Protein AF-A0A4S5APH2-F1 (afdb_monomer_lite)

pLDDT: mean 77.54, std 19.99, range [23.55, 98.12]

Radius of gyration: 30.94 Å; chains: 1; bounding box: 83×74×81 Å

Structure (mmCIF, N/CA/C/O backbone):
data_AF-A0A4S5APH2-F1
#
_entry.id   AF-A0A4S5APH2-F1
#
loop_
_atom_site.group_PDB
_atom_site.id
_atom_site.type_symbol
_atom_site.label_atom_id
_atom_site.label_alt_id
_atom_site.label_comp_id
_atom_site.label_asym_id
_atom_site.label_entity_id
_atom_site.label_seq_id
_atom_site.pdbx_PDB_ins_code
_atom_site.Cartn_x
_atom_site.Cartn_y
_atom_site.Cartn_z
_atom_site.occupancy
_atom_site.B_iso_or_equiv
_atom_site.auth_seq_id
_atom_site.auth_comp_id
_atom_site.auth_asym_id
_atom_site.auth_atom_id
_atom_site.pdbx_PDB_model_num
ATOM 1 N N . MET A 1 1 ? -46.787 -12.809 28.714 1.00 37.28 1 MET A N 1
ATOM 2 C CA . MET A 1 1 ? -45.449 -12.219 28.972 1.00 37.28 1 MET A CA 1
ATOM 3 C C . MET A 1 1 ? -44.832 -11.566 27.713 1.00 37.28 1 MET A C 1
ATOM 5 O O . MET A 1 1 ? -43.632 -11.650 27.520 1.00 37.28 1 MET A O 1
ATOM 9 N N . ASN A 1 2 ? -45.615 -10.854 26.879 1.00 30.86 2 ASN A N 1
ATOM 10 C CA . ASN A 1 2 ? -45.208 -10.442 25.515 1.00 30.86 2 ASN A CA 1
ATOM 11 C C . ASN A 1 2 ? -45.257 -8.919 25.226 1.00 30.86 2 ASN A C 1
ATOM 13 O O . ASN A 1 2 ? -45.444 -8.523 24.083 1.00 30.86 2 ASN A O 1
ATOM 17 N N . ARG A 1 3 ? -45.118 -8.028 26.223 1.00 23.55 3 ARG A N 1
ATOM 18 C CA . ARG A 1 3 ? -45.261 -6.567 25.982 1.00 23.55 3 ARG A CA 1
ATOM 19 C C . ARG A 1 3 ? -44.199 -5.632 26.576 1.00 23.55 3 ARG A C 1
ATOM 21 O O . ARG A 1 3 ? -44.284 -4.434 26.350 1.00 23.55 3 ARG A O 1
ATOM 28 N N . ALA A 1 4 ? -43.167 -6.127 27.261 1.00 25.19 4 ALA A N 1
ATOM 29 C CA . ALA A 1 4 ? -42.204 -5.252 27.952 1.00 25.19 4 ALA A CA 1
ATOM 30 C C . ALA A 1 4 ? -40.936 -4.874 27.147 1.00 25.19 4 ALA A C 1
ATOM 32 O O . ALA A 1 4 ? -40.056 -4.217 27.689 1.00 25.19 4 ALA A O 1
ATOM 33 N N . ALA A 1 5 ? -40.815 -5.260 25.871 1.00 31.47 5 ALA A N 1
ATOM 34 C CA . ALA A 1 5 ? -39.595 -5.043 25.075 1.00 31.47 5 ALA A CA 1
ATOM 35 C C . ALA A 1 5 ? -39.642 -3.823 24.128 1.00 31.47 5 ALA A C 1
ATOM 37 O O . ALA A 1 5 ? -38.733 -3.647 23.321 1.00 31.47 5 ALA A O 1
ATOM 38 N N . TYR A 1 6 ? -40.687 -2.990 24.194 1.00 26.84 6 TYR A N 1
ATOM 39 C CA . TYR A 1 6 ? -40.976 -2.016 23.131 1.00 26.84 6 TYR A CA 1
ATOM 40 C C . TYR A 1 6 ? -40.426 -0.597 23.339 1.00 26.84 6 TYR A C 1
ATOM 42 O O . TYR A 1 6 ? -40.648 0.270 22.501 1.00 26.84 6 TYR A O 1
ATOM 50 N N . VAL A 1 7 ? -39.693 -0.320 24.416 1.00 29.62 7 VAL A N 1
ATOM 51 C CA . VAL A 1 7 ? -39.154 1.026 24.656 1.00 29.62 7 VAL A CA 1
ATOM 52 C C . VAL A 1 7 ? -37.739 0.894 25.182 1.00 29.62 7 VAL A C 1
ATOM 54 O O . VAL A 1 7 ? -37.567 0.443 26.305 1.00 29.62 7 VAL A O 1
ATOM 57 N N . LEU A 1 8 ? -36.751 1.231 24.347 1.00 32.56 8 LEU A N 1
ATOM 58 C CA . LEU A 1 8 ? -35.456 1.832 24.705 1.00 32.56 8 LEU A CA 1
ATOM 59 C C . LEU A 1 8 ? -34.622 1.983 23.421 1.00 32.56 8 LEU A C 1
ATOM 61 O O . LEU A 1 8 ? -33.827 1.119 23.054 1.00 32.56 8 LEU A O 1
ATOM 65 N N . GLY A 1 9 ? -34.837 3.097 22.722 1.00 34.59 9 GLY A N 1
ATOM 66 C CA . GLY A 1 9 ? -33.889 3.608 21.740 1.00 34.59 9 GLY A CA 1
ATOM 67 C C . GLY A 1 9 ? -32.788 4.370 22.470 1.00 34.59 9 GLY A C 1
ATOM 68 O O . GLY A 1 9 ? -33.040 5.462 22.965 1.00 34.59 9 GLY A O 1
ATOM 69 N N . LEU A 1 10 ? -31.590 3.790 22.557 1.00 31.53 10 LEU A N 1
ATOM 70 C CA . LEU A 1 10 ? -30.370 4.487 22.970 1.00 31.53 10 LEU A CA 1
ATOM 71 C C . LEU A 1 10 ? -29.181 3.927 22.177 1.00 31.53 10 LEU A C 1
ATOM 73 O O . LEU A 1 10 ? -28.824 2.757 22.314 1.00 31.53 10 LEU A O 1
ATOM 77 N N . GLN A 1 11 ? -28.587 4.779 21.341 1.00 37.44 11 GLN A N 1
ATOM 78 C CA . GLN A 1 11 ? -27.329 4.530 20.639 1.00 37.44 11 GLN A CA 1
ATOM 79 C C . GLN A 1 11 ? -26.140 4.724 21.598 1.00 37.44 11 GLN A C 1
ATOM 81 O O . GLN A 1 11 ? -26.094 5.700 22.341 1.00 37.44 11 GLN A O 1
ATOM 86 N N . GLY A 1 12 ? -25.160 3.813 21.539 1.00 43.47 12 GLY A N 1
ATOM 87 C CA . GLY A 1 12 ? -23.815 3.989 22.108 1.00 43.47 12 GLY A CA 1
ATOM 88 C C . GLY A 1 12 ? -23.633 3.621 23.591 1.00 43.47 12 GLY A C 1
ATOM 89 O O . GLY A 1 12 ? -24.305 4.133 24.480 1.00 43.47 12 GLY A O 1
ATOM 90 N N . SER A 1 13 ? -22.646 2.757 23.872 1.00 36.78 13 SER A N 1
ATOM 91 C CA . SER A 1 13 ? -22.136 2.297 25.191 1.00 36.78 13 SER A CA 1
ATOM 92 C C . SER A 1 13 ? -23.109 1.570 26.146 1.00 36.78 13 SER A C 1
ATOM 94 O O . SER A 1 13 ? -22.703 0.615 26.812 1.00 36.78 13 SER A O 1
ATOM 96 N N . ALA A 1 14 ? -24.395 1.932 26.178 1.00 41.34 14 ALA A N 1
ATOM 97 C CA . ALA A 1 14 ? -25.407 1.323 27.045 1.00 41.34 14 ALA A CA 1
ATOM 98 C C . ALA A 1 14 ? -25.792 -0.106 26.611 1.00 41.34 14 ALA A C 1
ATOM 100 O O . ALA A 1 14 ? -26.056 -0.958 27.462 1.00 41.34 14 ALA A O 1
ATOM 101 N N . GLY A 1 15 ? -25.740 -0.399 25.305 1.00 51.06 15 GLY A N 1
ATOM 102 C CA . GLY A 1 15 ? -26.009 -1.734 24.756 1.00 51.06 15 GLY A CA 1
ATOM 103 C C . GLY A 1 15 ? -25.067 -2.814 25.301 1.00 51.06 15 GLY A C 1
ATOM 104 O O . GLY A 1 15 ? -25.525 -3.884 25.683 1.00 51.06 15 GLY A O 1
ATOM 105 N N . ASN A 1 16 ? -23.775 -2.511 25.469 1.00 47.84 16 ASN A N 1
ATOM 106 C CA . ASN A 1 16 ? -22.798 -3.476 25.996 1.00 47.84 16 ASN A CA 1
ATOM 107 C C . ASN A 1 16 ? -23.015 -3.798 27.481 1.00 47.84 16 ASN A C 1
ATOM 109 O O . ASN A 1 16 ? -22.863 -4.951 27.889 1.00 47.84 16 ASN A O 1
ATOM 113 N N . ARG A 1 17 ? -23.436 -2.815 28.292 1.00 49.12 17 ARG A N 1
ATOM 114 C CA . ARG A 1 17 ? -23.863 -3.088 29.675 1.00 49.12 17 ARG A CA 1
ATOM 115 C C . ARG A 1 17 ? -25.127 -3.942 29.694 1.00 49.12 17 ARG A C 1
ATOM 117 O O . ARG A 1 17 ? -25.205 -4.854 30.511 1.00 49.12 17 ARG A O 1
ATOM 124 N N . ALA A 1 18 ? -26.069 -3.696 28.781 1.00 53.56 18 ALA A N 1
ATOM 125 C CA . ALA A 1 18 ? -27.295 -4.479 28.658 1.00 53.56 18 ALA A CA 1
ATOM 126 C C . ALA A 1 18 ? -27.028 -5.943 28.269 1.00 53.56 18 ALA A C 1
ATOM 128 O O . ALA A 1 18 ? -27.675 -6.816 28.834 1.00 53.56 18 ALA A O 1
ATOM 129 N N . THR A 1 19 ? -26.054 -6.241 27.400 1.00 51.91 19 THR A N 1
ATOM 130 C CA . THR A 1 19 ? -25.699 -7.624 27.020 1.00 51.91 19 THR A CA 1
ATOM 131 C C . THR A 1 19 ? -25.104 -8.406 28.195 1.00 51.91 19 THR A C 1
ATOM 133 O O . THR A 1 19 ? -25.538 -9.521 28.483 1.00 51.91 19 THR A O 1
ATOM 136 N N . THR A 1 20 ? -24.168 -7.808 28.942 1.00 49.34 20 THR A N 1
ATOM 137 C CA . THR A 1 20 ? -23.619 -8.414 30.171 1.00 49.34 20 THR A CA 1
ATOM 138 C C . THR A 1 20 ? -24.699 -8.578 31.246 1.00 49.34 20 THR A C 1
ATOM 140 O O . THR A 1 20 ? -24.764 -9.616 31.905 1.00 49.34 20 THR A O 1
ATOM 143 N N . LEU A 1 21 ? -25.603 -7.600 31.386 1.00 52.00 21 LEU A N 1
ATOM 144 C CA . LEU A 1 21 ? -26.784 -7.681 32.254 1.00 52.00 21 LEU A CA 1
ATOM 145 C C . LEU A 1 21 ? -27.805 -8.733 31.800 1.00 52.00 21 LEU A C 1
ATOM 147 O O . LEU A 1 21 ? -28.439 -9.337 32.658 1.00 52.00 21 LEU A O 1
ATOM 151 N N . LEU A 1 22 ? -27.974 -8.975 30.498 1.00 54.66 22 LEU A N 1
ATOM 152 C CA . LEU A 1 22 ? -28.894 -9.971 29.938 1.00 54.66 22 LEU A CA 1
ATOM 153 C C . LEU A 1 22 ? -28.389 -11.391 30.176 1.00 54.66 22 LEU A C 1
ATOM 155 O O . LEU A 1 22 ? -29.156 -12.217 30.658 1.00 54.66 22 LEU A O 1
ATOM 159 N N . VAL A 1 23 ? -27.101 -11.655 29.939 1.00 52.22 23 VAL A N 1
ATOM 160 C CA . VAL A 1 23 ? -26.476 -12.949 30.273 1.00 52.22 23 VAL A CA 1
ATOM 161 C C . VAL A 1 23 ? -26.536 -13.191 31.783 1.00 52.22 23 VAL A C 1
ATOM 163 O O . VAL A 1 23 ? -26.902 -14.279 32.224 1.00 52.22 23 VAL A O 1
ATOM 166 N N . SER A 1 24 ? -26.279 -12.150 32.581 1.00 50.00 24 SER A N 1
ATOM 167 C CA . SER A 1 24 ? -26.377 -12.227 34.043 1.00 50.00 24 SER A CA 1
ATOM 168 C C . SER A 1 24 ? -27.823 -12.447 34.509 1.00 50.00 24 SER A C 1
ATOM 170 O O . SER A 1 24 ? -28.065 -13.263 35.391 1.00 50.00 24 SER A O 1
ATOM 172 N N . ARG A 1 25 ? -28.816 -11.786 33.897 1.00 54.91 25 ARG A N 1
ATOM 173 C CA . ARG A 1 25 ? -30.245 -11.998 34.192 1.00 54.91 25 ARG A CA 1
ATOM 174 C C . ARG A 1 25 ? -30.730 -13.373 33.768 1.00 54.91 25 ARG A C 1
ATOM 176 O O . ARG A 1 25 ? -31.539 -13.946 34.487 1.00 54.91 25 ARG A O 1
ATOM 183 N N . HIS A 1 26 ? -30.258 -13.897 32.640 1.00 51.66 26 HIS A N 1
ATOM 184 C CA . HIS A 1 26 ? -30.649 -15.221 32.174 1.00 51.66 26 HIS A CA 1
ATOM 185 C C . HIS A 1 26 ? -30.047 -16.318 33.063 1.00 51.66 26 HIS A C 1
ATOM 187 O O . HIS A 1 26 ? -30.763 -17.239 33.454 1.00 51.66 26 HIS A O 1
ATOM 193 N N . ALA A 1 27 ? -28.790 -16.152 33.496 1.00 49.88 27 ALA A N 1
ATOM 194 C CA . ALA A 1 27 ? -28.169 -16.998 34.513 1.00 49.88 27 ALA A CA 1
ATOM 195 C C . ALA A 1 27 ? -28.930 -16.937 35.853 1.00 49.88 27 ALA A C 1
ATOM 197 O O . ALA A 1 27 ? -29.253 -17.976 36.417 1.00 49.88 27 ALA A O 1
ATOM 198 N N . VAL A 1 28 ? -29.313 -15.740 36.315 1.00 52.34 28 VAL A N 1
ATOM 199 C CA . VAL A 1 28 ? -30.093 -15.550 37.556 1.00 52.34 28 VAL A CA 1
ATOM 200 C C . VAL A 1 28 ? -31.521 -16.106 37.448 1.00 52.34 28 VAL A C 1
ATOM 202 O O . VAL A 1 28 ? -32.042 -16.648 38.420 1.00 52.34 28 VAL A O 1
ATOM 205 N N . GLN A 1 29 ? -32.180 -15.995 36.291 1.00 55.53 29 GLN A N 1
ATOM 206 C CA . GLN A 1 29 ? -33.515 -16.568 36.072 1.00 55.53 29 GLN A CA 1
ATOM 207 C C . GLN A 1 29 ? -33.491 -18.100 36.028 1.00 55.53 29 GLN A C 1
ATOM 209 O O . GLN A 1 29 ? -34.429 -18.715 36.527 1.00 55.53 29 GLN A O 1
ATOM 214 N N . ARG A 1 30 ? -32.433 -18.715 35.483 1.00 50.34 30 ARG A N 1
ATOM 215 C CA . ARG A 1 30 ? -32.259 -20.177 35.490 1.00 50.34 30 ARG A CA 1
ATOM 216 C C . ARG A 1 30 ? -31.858 -20.725 36.860 1.00 50.34 30 ARG A C 1
ATOM 218 O O . ARG A 1 30 ? -32.416 -21.743 37.259 1.00 50.34 30 ARG A O 1
ATOM 225 N N . ASP A 1 31 ? -31.010 -20.019 37.612 1.00 44.22 31 ASP A N 1
ATOM 226 C CA . ASP A 1 31 ? -30.713 -20.359 39.016 1.00 44.22 31 ASP A CA 1
ATOM 227 C C . ASP A 1 31 ? -31.990 -20.321 39.871 1.00 44.22 31 ASP A C 1
ATOM 229 O O . ASP A 1 31 ? -32.261 -21.242 40.638 1.00 44.22 31 ASP A O 1
ATOM 233 N N . ARG A 1 32 ? -32.847 -19.307 39.675 1.00 53.12 32 ARG A N 1
ATOM 234 C CA . ARG A 1 32 ? -34.166 -19.231 40.334 1.00 53.12 32 ARG A CA 1
ATOM 235 C C . ARG A 1 32 ? -35.143 -20.325 39.898 1.00 53.12 32 ARG A C 1
ATOM 237 O O . ARG A 1 32 ? -36.081 -20.605 40.634 1.00 53.12 32 ARG A O 1
ATOM 244 N N . ALA A 1 33 ? -34.935 -20.925 38.728 1.00 65.25 33 ALA A N 1
ATOM 245 C CA . ALA A 1 33 ? -35.725 -22.046 38.224 1.00 65.25 33 ALA A CA 1
ATOM 246 C C . ALA A 1 33 ? -35.127 -23.421 38.588 1.00 65.25 33 ALA A C 1
ATOM 248 O O . ALA A 1 33 ? -35.647 -24.437 38.136 1.00 65.25 33 ALA A O 1
ATOM 249 N N . GLY A 1 34 ? -34.038 -23.474 39.369 1.00 45.56 34 GLY A N 1
ATOM 250 C CA . GLY A 1 34 ? -33.377 -24.724 39.759 1.00 45.56 34 GLY A CA 1
ATOM 251 C C . GLY A 1 34 ? -32.615 -25.425 38.626 1.00 45.56 34 GLY A C 1
ATOM 252 O O . GLY A 1 34 ? -32.238 -26.582 38.774 1.00 45.56 34 GLY A O 1
ATOM 253 N N . ALA A 1 35 ? -32.373 -24.747 37.499 1.00 54.38 35 ALA A N 1
ATOM 254 C CA . ALA A 1 35 ? -31.793 -25.354 36.296 1.00 54.38 35 ALA A CA 1
ATOM 255 C C . ALA A 1 35 ? -30.250 -25.441 36.301 1.00 54.38 35 ALA A C 1
ATOM 257 O O . ALA A 1 35 ? -29.662 -25.888 35.319 1.00 54.38 35 ALA A O 1
ATOM 258 N N . GLY A 1 36 ? -29.589 -25.023 37.387 1.00 47.06 36 GLY A N 1
ATOM 259 C CA . GLY A 1 36 ? -28.131 -24.915 37.468 1.00 47.06 36 GLY A CA 1
ATOM 260 C C . GLY A 1 36 ? -27.563 -23.790 36.593 1.00 47.06 36 GLY A C 1
ATOM 261 O O . GLY A 1 36 ? -28.208 -23.288 35.665 1.00 47.06 36 GLY A O 1
ATOM 262 N N . ARG A 1 37 ? -26.328 -23.362 36.885 1.00 46.66 37 ARG A N 1
ATOM 263 C CA . ARG A 1 37 ? -25.608 -22.434 36.003 1.00 46.66 37 ARG A CA 1
ATOM 264 C C . ARG A 1 37 ? -25.423 -23.103 34.638 1.00 46.66 37 ARG A C 1
ATOM 266 O O . ARG A 1 37 ? -24.953 -24.240 34.605 1.00 46.66 37 ARG A O 1
ATOM 273 N N . PRO A 1 38 ? -25.755 -22.428 33.524 1.00 54.00 38 PRO A N 1
ATOM 274 C CA . PRO A 1 38 ? -25.502 -22.991 32.208 1.00 54.00 38 PRO A CA 1
ATOM 275 C C . PRO A 1 38 ? -24.012 -23.308 32.073 1.00 54.00 38 PRO A C 1
ATOM 277 O O . PRO A 1 38 ? -23.163 -22.494 32.449 1.00 54.00 38 PRO A O 1
ATOM 280 N N . GLY A 1 39 ? -23.701 -24.486 31.528 1.00 63.78 39 GLY A N 1
ATOM 281 C CA . GLY A 1 39 ? -22.353 -24.777 31.053 1.00 63.78 39 GLY A CA 1
ATOM 282 C C . GLY A 1 39 ? -21.912 -23.716 30.038 1.00 63.78 39 GLY A C 1
ATOM 283 O O . GLY A 1 39 ? -22.746 -23.023 29.445 1.00 63.78 39 GLY A O 1
ATOM 284 N N . SER A 1 40 ? -20.603 -23.581 29.825 1.00 69.81 40 SER A N 1
ATOM 285 C CA . SER A 1 40 ? -20.030 -22.642 28.845 1.00 69.81 40 SER A CA 1
ATOM 286 C C . SER A 1 40 ? -20.702 -22.722 27.470 1.00 69.81 40 SER A C 1
ATOM 288 O O . SER A 1 40 ? -20.860 -21.705 26.797 1.00 69.81 40 SER A O 1
ATOM 290 N N . ASP A 1 41 ? -21.161 -23.911 27.089 1.00 73.69 41 ASP A N 1
ATOM 291 C CA . ASP A 1 41 ? -21.737 -24.198 25.777 1.00 73.69 41 ASP A CA 1
ATOM 292 C C . ASP A 1 41 ? -23.142 -23.606 25.607 1.00 73.69 41 ASP A C 1
ATOM 294 O O . ASP A 1 41 ? -23.446 -23.017 24.569 1.00 73.69 41 ASP A O 1
ATOM 298 N N . ASP A 1 42 ? -23.974 -23.662 26.649 1.00 75.44 42 ASP A N 1
ATOM 299 C CA . ASP A 1 42 ? -25.314 -23.064 26.650 1.00 75.44 42 ASP A CA 1
ATOM 300 C C . ASP A 1 42 ? -25.240 -21.532 26.588 1.00 75.44 42 ASP A C 1
ATOM 302 O O . ASP A 1 42 ? -26.011 -20.884 25.874 1.00 75.44 42 ASP A O 1
ATOM 306 N N . ALA A 1 43 ? -24.282 -20.941 27.311 1.00 73.31 43 ALA A N 1
ATOM 307 C CA . ALA A 1 43 ? -24.043 -19.501 27.284 1.00 73.31 43 ALA A CA 1
ATOM 308 C C . ALA A 1 43 ? -23.539 -19.035 25.908 1.00 73.31 43 ALA A C 1
ATOM 310 O O . ALA A 1 43 ? -23.996 -18.010 25.398 1.00 73.31 43 ALA A O 1
ATOM 311 N N . ASN A 1 44 ? -22.646 -19.807 25.282 1.00 77.12 44 ASN A N 1
ATOM 312 C CA . ASN A 1 44 ? -22.157 -19.525 23.935 1.00 77.12 44 ASN A CA 1
ATOM 313 C C . ASN A 1 44 ? -23.271 -19.652 22.893 1.00 77.12 44 ASN A C 1
ATOM 315 O O . ASN A 1 44 ? -23.429 -18.748 22.076 1.00 77.12 44 ASN A O 1
ATOM 319 N N . ARG A 1 45 ? -24.103 -20.700 22.960 1.00 82.81 45 ARG A N 1
ATOM 320 C CA . ARG A 1 45 ? -25.246 -20.875 22.050 1.00 82.81 45 ARG A CA 1
ATOM 321 C C . ARG A 1 45 ? -26.248 -19.724 22.173 1.00 82.81 45 ARG A C 1
ATOM 323 O O . ARG A 1 45 ? -26.706 -19.201 21.160 1.00 82.81 45 ARG A O 1
ATOM 330 N N . PHE A 1 46 ? -26.544 -19.274 23.395 1.00 82.88 46 PHE A N 1
ATOM 331 C CA . PHE A 1 46 ? -27.384 -18.092 23.609 1.00 82.88 46 PHE A CA 1
ATOM 332 C C . PHE A 1 46 ? -26.771 -16.828 22.993 1.00 82.88 46 PHE A C 1
ATOM 334 O O . PHE A 1 46 ? -27.479 -16.057 22.349 1.00 82.88 46 PHE A O 1
ATOM 341 N N . LEU A 1 47 ? -25.463 -16.609 23.165 1.00 79.75 47 LEU A N 1
ATOM 342 C CA . LEU A 1 47 ? -24.773 -15.448 22.599 1.00 79.75 47 LEU A CA 1
ATOM 343 C C . LEU A 1 47 ? -24.749 -15.475 21.068 1.00 79.75 47 LEU A C 1
ATOM 345 O O . LEU A 1 47 ? -24.997 -14.437 20.458 1.00 79.75 47 LEU A O 1
ATOM 349 N N . VAL A 1 48 ? -24.524 -16.638 20.451 1.00 84.69 48 VAL A N 1
ATOM 350 C CA . VAL A 1 48 ? -24.624 -16.808 18.994 1.00 84.69 48 VAL A CA 1
ATOM 351 C C . VAL A 1 48 ? -26.027 -16.437 18.517 1.00 84.69 48 VAL A C 1
ATOM 353 O O . VAL A 1 48 ? -26.168 -15.531 17.698 1.00 84.69 48 VAL A O 1
ATOM 356 N N . HIS A 1 49 ? -27.075 -17.022 19.106 1.00 85.25 49 HIS A N 1
ATOM 357 C CA . HIS A 1 49 ? -28.457 -16.676 18.758 1.00 85.25 49 HIS A CA 1
ATOM 358 C C . HIS A 1 49 ? -28.789 -15.204 18.996 1.00 85.25 49 HIS A C 1
ATOM 360 O O . HIS A 1 49 ? -29.551 -14.621 18.229 1.00 85.25 49 HIS A O 1
ATOM 366 N N . TYR A 1 50 ? -28.230 -14.588 20.038 1.00 83.88 50 TYR A N 1
ATOM 367 C CA . TYR A 1 50 ? -28.417 -13.167 20.296 1.00 83.88 50 TYR A CA 1
ATOM 368 C C . TYR A 1 50 ? -27.830 -12.321 19.162 1.00 83.88 50 TYR A C 1
ATOM 370 O O . TYR A 1 50 ? -28.550 -11.495 18.607 1.00 83.88 50 TYR A O 1
ATOM 378 N N . PHE A 1 51 ? -26.565 -12.536 18.786 1.00 82.00 51 PHE A N 1
ATOM 379 C CA . PHE A 1 51 ? -25.919 -11.762 17.720 1.00 82.00 51 PHE A CA 1
ATOM 380 C C . PHE A 1 51 ? -26.577 -11.992 16.355 1.00 82.00 51 PHE A C 1
ATOM 382 O O . PHE A 1 51 ? -26.904 -11.025 15.667 1.00 82.00 51 PHE A O 1
ATOM 389 N N . VAL A 1 52 ? -26.863 -13.247 16.008 1.00 81.12 52 VAL A N 1
ATOM 390 C CA . VAL A 1 52 ? -27.559 -13.608 14.761 1.00 81.12 52 VAL A CA 1
ATOM 391 C C . VAL A 1 52 ? -28.978 -13.021 14.743 1.00 81.12 52 VAL A C 1
ATOM 393 O O . VAL A 1 52 ? -29.414 -12.422 13.760 1.00 81.12 52 VAL A O 1
ATOM 396 N N . GLY A 1 53 ? -29.686 -13.088 15.874 1.00 77.56 53 GLY A N 1
ATOM 397 C CA . GLY A 1 53 ? -31.018 -12.509 16.040 1.00 77.56 53 GLY A CA 1
ATOM 398 C C . GLY A 1 53 ? -31.050 -10.984 15.897 1.00 77.56 53 GLY A C 1
ATOM 399 O O . GLY A 1 53 ? -31.989 -10.459 15.293 1.00 77.56 53 GLY A O 1
ATOM 400 N N . GLN A 1 54 ? -30.029 -10.264 16.389 1.00 73.50 54 GLN A N 1
ATOM 401 C CA . GLN A 1 54 ? -29.897 -8.816 16.152 1.00 73.50 54 GLN A CA 1
ATOM 402 C C . GLN A 1 54 ? -29.772 -8.509 14.653 1.00 73.50 54 GLN A C 1
ATOM 404 O O . GLN A 1 54 ? -30.435 -7.589 14.168 1.00 73.50 54 GLN A O 1
ATOM 409 N N . GLY A 1 55 ? -29.001 -9.318 13.915 1.00 67.38 55 GLY A N 1
ATOM 410 C CA . GLY A 1 55 ? -28.854 -9.194 12.462 1.00 67.38 55 GLY A CA 1
ATOM 411 C C . GLY A 1 55 ? -30.186 -9.310 11.715 1.00 67.38 55 GLY A C 1
ATOM 412 O O . GLY A 1 55 ? -30.462 -8.512 10.816 1.00 67.38 55 GLY A O 1
ATOM 413 N N . HIS A 1 56 ? -31.052 -10.240 12.135 1.00 72.75 56 HIS A N 1
ATOM 414 C CA . HIS A 1 56 ? -32.358 -10.464 11.507 1.00 72.75 56 HIS A CA 1
ATOM 415 C C . HIS A 1 56 ? -33.441 -9.449 11.907 1.00 72.75 56 HIS A C 1
ATOM 417 O O . HIS A 1 56 ? -34.215 -9.020 11.053 1.00 72.75 56 HIS A O 1
ATOM 423 N N . GLN A 1 57 ? -33.542 -9.074 13.188 1.00 64.56 57 GLN A N 1
ATOM 424 C CA . GLN A 1 57 ? -34.702 -8.322 13.698 1.00 64.56 57 GLN A CA 1
ATOM 425 C C . GLN A 1 57 ? -34.533 -6.798 13.678 1.00 64.56 57 GLN A C 1
ATOM 427 O O . GLN A 1 57 ? -35.529 -6.074 13.626 1.00 64.56 57 GLN A O 1
ATOM 432 N N . ARG A 1 58 ? -33.300 -6.282 13.720 1.00 54.94 58 ARG A N 1
ATOM 433 C CA . ARG A 1 58 ? -33.028 -4.840 13.808 1.00 54.94 58 ARG A CA 1
ATOM 434 C C . ARG A 1 58 ? -32.188 -4.374 12.630 1.00 54.94 58 ARG A C 1
ATOM 436 O O . ARG A 1 58 ? -30.995 -4.182 12.793 1.00 54.94 58 ARG A O 1
ATOM 443 N N . ARG A 1 59 ? -32.803 -4.204 11.450 1.00 57.59 59 ARG A N 1
ATOM 444 C CA . ARG A 1 59 ? -32.208 -3.536 10.265 1.00 57.59 59 ARG A CA 1
ATOM 445 C C . ARG A 1 59 ? -30.671 -3.689 10.159 1.00 57.59 59 ARG A C 1
ATOM 447 O O . ARG A 1 59 ? -29.983 -2.680 10.076 1.00 57.59 59 ARG A O 1
ATOM 454 N N . ARG A 1 60 ? -30.145 -4.924 10.176 1.00 70.19 60 ARG A N 1
ATOM 455 C CA . ARG A 1 60 ? -28.704 -5.204 10.029 1.00 70.19 60 ARG A CA 1
ATOM 456 C C . ARG A 1 60 ? -27.823 -4.324 10.940 1.00 70.19 60 ARG A C 1
ATOM 458 O O . ARG A 1 60 ? -27.041 -3.525 10.436 1.00 70.19 60 ARG A O 1
ATOM 465 N N . ASP A 1 61 ? -27.949 -4.452 12.264 1.00 85.94 61 ASP A N 1
ATOM 466 C CA . ASP A 1 61 ? -27.079 -3.767 13.245 1.00 85.94 61 ASP A CA 1
ATOM 467 C C . ASP A 1 61 ? -25.629 -4.303 13.209 1.00 85.94 61 ASP A C 1
ATOM 469 O O . ASP A 1 61 ? -25.142 -4.948 14.139 1.00 85.94 61 ASP A O 1
ATOM 473 N N . ILE A 1 62 ? -24.952 -4.074 12.083 1.00 90.25 62 ILE A N 1
ATOM 474 C CA . ILE A 1 62 ? -23.586 -4.512 11.783 1.00 90.25 62 ILE A CA 1
ATOM 475 C C . ILE A 1 62 ? -22.615 -3.922 12.810 1.00 90.25 62 ILE A C 1
ATOM 477 O O . ILE A 1 62 ? -21.789 -4.646 13.367 1.00 90.25 62 ILE A O 1
ATOM 481 N N . ASP A 1 63 ? -22.765 -2.632 13.121 1.00 88.00 63 ASP A N 1
ATOM 482 C CA . ASP A 1 63 ? -21.924 -1.924 14.087 1.00 88.00 63 ASP A CA 1
ATOM 483 C C . ASP A 1 63 ? -22.074 -2.492 15.502 1.00 88.00 63 ASP A C 1
ATOM 485 O O . ASP A 1 63 ? -21.076 -2.700 16.199 1.00 88.00 63 ASP A O 1
ATOM 489 N N . GLY A 1 64 ? -23.307 -2.784 15.932 1.00 88.25 64 GLY A N 1
ATOM 490 C CA . GLY A 1 64 ? -23.581 -3.392 17.231 1.00 88.25 64 GLY A CA 1
ATOM 491 C C . GLY A 1 64 ? -22.994 -4.797 17.359 1.00 88.25 64 GLY A C 1
ATOM 492 O O . GLY A 1 64 ? -22.381 -5.113 18.386 1.00 88.25 64 GLY A O 1
ATOM 493 N N . ILE A 1 65 ? -23.118 -5.625 16.314 1.00 90.75 65 ILE A N 1
ATOM 494 C CA . ILE A 1 65 ? -22.514 -6.966 16.275 1.00 90.75 65 ILE A CA 1
ATOM 495 C C . ILE A 1 65 ? -20.985 -6.851 16.334 1.00 90.75 65 ILE A C 1
ATOM 497 O O . ILE A 1 65 ? -20.364 -7.431 17.228 1.00 90.75 65 ILE A O 1
ATOM 501 N N . ALA A 1 66 ? -20.375 -6.052 15.457 1.00 93.94 66 ALA A N 1
ATOM 502 C CA . ALA A 1 66 ? -18.926 -5.869 15.396 1.00 93.94 66 ALA A CA 1
ATOM 503 C C . ALA A 1 66 ? -18.344 -5.323 16.713 1.00 93.94 66 ALA A C 1
ATOM 505 O O . ALA A 1 66 ? -17.337 -5.831 17.213 1.00 93.94 66 ALA A O 1
ATOM 506 N N . ALA A 1 67 ? -18.997 -4.336 17.335 1.00 92.06 67 ALA A N 1
ATOM 507 C CA . ALA A 1 67 ? -18.584 -3.805 18.633 1.00 92.06 67 ALA A CA 1
ATOM 508 C C . ALA A 1 67 ? -18.660 -4.861 19.747 1.00 92.06 67 ALA A C 1
ATOM 510 O O . ALA A 1 67 ? -17.779 -4.912 20.609 1.00 92.06 67 ALA A O 1
ATOM 511 N N . GLY A 1 68 ? -19.682 -5.722 19.723 1.00 90.75 68 GLY A N 1
ATOM 512 C CA . GLY A 1 68 ? -19.796 -6.850 20.643 1.00 90.75 68 GLY A CA 1
ATOM 513 C C . GLY A 1 68 ? -18.682 -7.881 20.447 1.00 90.75 68 GLY A C 1
ATOM 514 O O . GLY A 1 68 ? -18.072 -8.315 21.426 1.00 90.75 68 GLY A O 1
ATOM 515 N N . LEU A 1 69 ? -18.375 -8.233 19.195 1.00 95.56 69 LEU A N 1
ATOM 516 C CA . LEU A 1 69 ? -17.320 -9.191 18.849 1.00 95.56 69 LEU A CA 1
ATOM 517 C C . LEU A 1 69 ? -15.918 -8.678 19.195 1.00 95.56 69 LEU A C 1
ATOM 519 O O . LEU A 1 69 ? -15.096 -9.451 19.685 1.00 95.56 69 LEU A O 1
ATOM 523 N N . LYS A 1 70 ? -15.652 -7.377 19.042 1.00 96.94 70 LYS A N 1
ATOM 524 C CA . LYS A 1 70 ? -14.369 -6.750 19.402 1.00 96.94 70 LYS A CA 1
ATOM 525 C C . LYS A 1 70 ? -13.943 -7.064 20.838 1.00 96.94 70 LYS A C 1
ATOM 527 O O . LYS A 1 70 ? -12.806 -7.468 21.082 1.00 96.94 70 LYS A O 1
ATOM 532 N N . GLU A 1 71 ? -14.853 -6.895 21.794 1.00 93.69 71 GLU A N 1
ATOM 533 C CA . GLU A 1 71 ? -14.561 -7.166 23.206 1.00 93.69 71 GLU A CA 1
ATOM 534 C C . GLU A 1 71 ? -14.300 -8.661 23.451 1.00 93.69 71 GLU A C 1
ATOM 536 O O . GLU A 1 71 ? -13.496 -9.022 24.312 1.00 93.69 71 GLU A O 1
ATOM 541 N N . ARG A 1 72 ? -14.906 -9.548 22.650 1.00 96.38 72 ARG A N 1
ATOM 542 C CA . ARG A 1 72 ? -14.669 -10.998 22.712 1.00 96.38 72 ARG A CA 1
ATOM 543 C C . ARG A 1 72 ? -13.318 -11.393 22.134 1.00 96.38 72 ARG A C 1
ATOM 545 O O . ARG A 1 72 ? -12.638 -12.205 22.753 1.00 96.38 72 ARG A O 1
ATOM 552 N N . VAL A 1 73 ? -12.883 -10.768 21.039 1.00 96.88 73 VAL A N 1
ATOM 553 C CA . VAL A 1 73 ? -11.512 -10.927 20.520 1.00 96.88 73 VAL A CA 1
ATOM 554 C C . VAL A 1 73 ? -10.497 -10.514 21.589 1.00 96.88 73 VAL A C 1
ATOM 556 O O . VAL A 1 73 ? -9.580 -11.268 21.901 1.00 96.88 73 VAL A O 1
ATOM 559 N N . ARG A 1 74 ? -10.694 -9.359 22.237 1.00 95.12 74 ARG A N 1
ATOM 560 C CA . ARG A 1 74 ? -9.797 -8.876 23.304 1.00 95.12 74 ARG A CA 1
ATOM 561 C C . ARG A 1 74 ? -9.797 -9.762 24.546 1.00 95.12 74 ARG A C 1
ATOM 563 O O . ARG A 1 74 ? -8.746 -9.949 25.159 1.00 95.12 74 ARG A O 1
ATOM 570 N N . GLY A 1 75 ? -10.955 -10.324 24.882 1.00 95.38 75 GLY A N 1
ATOM 571 C CA . GLY A 1 75 ? -11.125 -11.333 25.925 1.00 95.38 75 GLY A CA 1
ATOM 572 C C . GLY A 1 75 ? -10.680 -12.745 25.526 1.00 95.38 75 GLY A C 1
ATOM 573 O O . GLY A 1 75 ? -10.917 -13.667 26.298 1.00 95.38 75 GLY A O 1
ATOM 574 N N . GLN A 1 76 ? -10.069 -12.923 24.347 1.00 97.06 76 GLN A N 1
ATOM 575 C CA . GLN A 1 76 ? -9.596 -14.203 23.801 1.00 97.06 76 GLN A CA 1
ATOM 576 C C . GLN A 1 76 ? -10.688 -15.274 23.645 1.00 97.06 76 GLN A C 1
ATOM 578 O O . GLN A 1 76 ? -10.423 -16.472 23.664 1.00 97.06 76 GLN A O 1
ATOM 583 N N . GLN A 1 77 ? -11.938 -14.855 23.458 1.00 96.12 77 GLN A N 1
ATOM 584 C CA . GLN A 1 77 ? -13.087 -15.737 23.241 1.00 96.12 77 GLN A CA 1
ATOM 585 C C . GLN A 1 77 ? -13.259 -16.041 21.747 1.00 96.12 77 GLN A C 1
ATOM 587 O O . GLN A 1 77 ? -14.333 -15.856 21.173 1.00 96.12 77 GLN A O 1
ATOM 592 N N . TYR A 1 78 ? -12.177 -16.479 21.103 1.00 97.38 78 TYR A N 1
ATOM 593 C CA . TYR A 1 78 ? -12.089 -16.617 19.647 1.00 97.38 78 TYR A CA 1
ATOM 594 C C . TYR A 1 78 ? -13.081 -17.638 19.077 1.00 97.38 78 TYR A C 1
ATOM 596 O O . TYR A 1 78 ? -13.670 -17.394 18.027 1.00 97.38 78 TYR A O 1
ATOM 604 N N . GLY A 1 79 ? -13.341 -18.736 19.796 1.00 95.44 79 GLY A N 1
ATOM 605 C CA . GLY A 1 79 ? -14.326 -19.742 19.385 1.00 95.44 79 GLY A CA 1
ATOM 606 C C . GLY A 1 79 ? -15.750 -19.187 19.266 1.00 95.44 79 GLY A C 1
ATOM 607 O O . GLY A 1 79 ? -16.459 -19.532 18.325 1.00 95.44 79 GLY A O 1
ATOM 608 N N . LEU A 1 80 ? -16.145 -18.274 20.165 1.00 94.12 80 LEU A N 1
ATOM 609 C CA . LEU A 1 80 ? -17.442 -17.596 20.092 1.00 94.12 80 LEU A CA 1
ATOM 610 C C . LEU A 1 80 ? -17.499 -16.645 18.893 1.00 94.12 80 LEU A C 1
ATOM 612 O O . LEU A 1 80 ? -18.494 -16.633 18.179 1.00 94.12 80 LEU A O 1
ATOM 616 N N . VAL A 1 81 ? -16.437 -15.865 18.661 1.00 96.56 81 VAL A N 1
ATOM 617 C CA . VAL A 1 81 ? -16.370 -14.948 17.511 1.00 96.56 81 VAL A CA 1
ATOM 618 C C . VAL A 1 81 ? -16.484 -15.727 16.204 1.00 96.56 81 VAL A C 1
ATOM 620 O O . VAL A 1 81 ? -17.305 -15.375 15.365 1.00 96.56 81 VAL A O 1
ATOM 623 N N . ARG A 1 82 ? -15.730 -16.826 16.073 1.00 96.19 82 ARG A N 1
ATOM 624 C CA . ARG A 1 82 ? -15.793 -17.725 14.918 1.00 96.19 82 ARG A CA 1
ATOM 625 C C . ARG A 1 82 ? -17.212 -18.250 14.685 1.00 96.19 82 ARG A C 1
ATOM 627 O O . ARG A 1 82 ? -17.713 -18.136 13.576 1.00 96.19 82 ARG A O 1
ATOM 634 N N . ALA A 1 83 ? -17.860 -18.768 15.730 1.00 94.12 83 ALA A N 1
ATOM 635 C CA . ALA A 1 83 ? -19.220 -19.296 15.631 1.00 94.12 83 ALA A CA 1
ATOM 636 C C . ALA A 1 83 ? -20.240 -18.220 15.229 1.00 94.12 83 ALA A C 1
ATOM 638 O O . ALA A 1 83 ? -21.131 -18.497 14.441 1.00 94.12 83 ALA A O 1
ATOM 639 N N . VAL A 1 84 ? -20.110 -16.988 15.737 1.00 94.31 84 VAL A N 1
ATOM 640 C CA . VAL A 1 84 ? -20.995 -15.890 15.322 1.00 94.31 84 VAL A CA 1
ATOM 641 C C . VAL A 1 84 ? -20.800 -15.564 13.846 1.00 94.31 84 VAL A C 1
ATOM 643 O O . VAL A 1 84 ? -21.794 -15.447 13.146 1.00 94.31 84 VAL A O 1
ATOM 646 N N . VAL A 1 85 ? -19.558 -15.434 13.369 1.00 94.62 85 VAL A N 1
ATOM 647 C CA . VAL A 1 85 ? -19.285 -15.105 11.958 1.00 94.62 85 VAL A CA 1
ATOM 648 C C . VAL A 1 85 ? -19.876 -16.169 11.025 1.00 94.62 85 VAL A C 1
ATOM 650 O O . VAL A 1 85 ? -20.617 -15.813 10.122 1.00 94.62 85 VAL A O 1
ATOM 653 N N . GLN A 1 86 ? -19.687 -17.457 11.333 1.00 93.38 86 GLN A N 1
ATOM 654 C CA . GLN A 1 86 ? -20.210 -18.572 10.524 1.00 93.38 86 GLN A CA 1
ATOM 655 C C . GLN A 1 86 ? -21.745 -18.676 10.487 1.00 93.38 86 GLN A C 1
ATOM 657 O O . GLN A 1 86 ? -22.294 -19.296 9.581 1.00 93.38 86 GLN A O 1
ATOM 662 N N . GLU A 1 87 ? -22.437 -18.128 11.487 1.00 92.88 87 GLU A N 1
ATOM 663 C CA . GLU A 1 87 ? -23.902 -18.192 11.605 1.00 92.88 87 GLU A CA 1
ATOM 664 C C . GLU A 1 87 ? -24.589 -16.900 11.135 1.00 92.88 87 GLU A C 1
ATOM 666 O O . GLU A 1 87 ? -25.812 -16.854 10.980 1.00 92.88 87 GLU A O 1
ATOM 671 N N . VAL A 1 88 ? -23.826 -15.822 10.933 1.00 89.94 88 VAL A N 1
ATOM 672 C CA . VAL A 1 88 ? -24.343 -14.591 10.336 1.00 89.94 88 VAL A CA 1
ATOM 673 C C . VAL A 1 88 ? -24.691 -14.863 8.870 1.00 89.94 88 VAL A C 1
ATOM 675 O O . VAL A 1 88 ? -24.018 -15.604 8.164 1.00 89.94 88 VAL A O 1
ATOM 678 N N . GLU A 1 89 ? -25.787 -14.269 8.401 1.00 87.56 89 GLU A N 1
ATOM 679 C CA . GLU A 1 89 ? -26.242 -14.444 7.023 1.00 87.56 89 GLU A CA 1
ATOM 680 C C . GLU A 1 89 ? -25.162 -13.983 6.027 1.00 87.56 89 GLU A C 1
ATOM 682 O O . GLU A 1 89 ? -24.709 -12.840 6.105 1.00 87.56 89 GLU A O 1
ATOM 687 N N . ALA A 1 90 ? -24.821 -14.830 5.049 1.00 86.19 90 ALA A N 1
ATOM 688 C CA . ALA A 1 90 ? -23.721 -14.606 4.100 1.00 86.19 90 ALA A CA 1
ATOM 689 C C . ALA A 1 90 ? -23.721 -13.214 3.430 1.00 86.19 90 ALA A C 1
ATOM 691 O O . ALA A 1 90 ? -22.671 -12.660 3.143 1.00 86.19 90 ALA A O 1
ATOM 692 N N . ARG A 1 91 ? -24.897 -12.600 3.223 1.00 85.69 91 ARG A N 1
ATOM 693 C CA . ARG A 1 91 ? -25.038 -11.255 2.622 1.00 85.69 91 ARG A CA 1
ATOM 694 C C . ARG A 1 91 ? -24.556 -10.078 3.489 1.00 85.69 91 ARG A C 1
ATOM 696 O O . ARG A 1 91 ? -24.643 -8.940 3.036 1.00 85.69 91 ARG A O 1
ATOM 703 N N . ILE A 1 92 ? -24.258 -10.305 4.768 1.00 88.31 92 ILE A N 1
ATOM 704 C CA . ILE A 1 92 ? -23.775 -9.276 5.707 1.00 88.31 92 ILE A CA 1
ATOM 705 C C . ILE A 1 92 ? -22.539 -9.733 6.492 1.00 88.31 92 ILE A C 1
ATOM 707 O O . ILE A 1 92 ? -22.048 -8.976 7.330 1.00 88.31 92 ILE A O 1
ATOM 711 N N . GLU A 1 93 ? -22.078 -10.965 6.283 1.00 93.31 93 GLU A N 1
ATOM 712 C CA . GLU A 1 93 ? -20.941 -11.548 6.996 1.00 93.31 93 GLU A CA 1
ATOM 713 C C . GLU A 1 93 ? -19.663 -10.734 6.744 1.00 93.31 93 GLU A C 1
ATOM 715 O O . GLU A 1 93 ? -19.017 -10.280 7.693 1.00 93.31 93 GLU A O 1
ATOM 720 N N . ASP A 1 94 ? -19.378 -10.454 5.473 1.00 92.81 94 ASP A N 1
ATOM 721 C CA . ASP A 1 94 ? -18.319 -9.569 4.982 1.00 92.81 94 ASP A CA 1
ATOM 722 C C . ASP A 1 94 ? -18.323 -8.197 5.679 1.00 92.81 94 ASP A C 1
ATOM 724 O O . ASP A 1 94 ? -17.311 -7.755 6.226 1.00 92.81 94 ASP A O 1
ATOM 728 N N . ASN A 1 95 ? -19.492 -7.564 5.773 1.00 91.75 95 ASN A N 1
ATOM 729 C CA . ASN A 1 95 ? -19.691 -6.254 6.374 1.00 91.75 95 ASN A CA 1
ATOM 730 C C . ASN A 1 95 ? -19.454 -6.288 7.890 1.00 91.75 95 ASN A C 1
ATOM 732 O O . ASN A 1 95 ? -18.811 -5.392 8.440 1.00 91.75 95 ASN A O 1
ATOM 736 N N . VAL A 1 96 ? -19.933 -7.330 8.582 1.00 94.12 96 VAL A N 1
ATOM 737 C CA . VAL A 1 96 ? -19.676 -7.529 10.020 1.00 94.12 96 VAL A CA 1
ATOM 738 C C . VAL A 1 96 ? -18.185 -7.699 10.280 1.00 94.12 96 VAL A C 1
ATOM 740 O O . VAL A 1 96 ? -17.641 -7.047 11.179 1.00 94.12 96 VAL A O 1
ATOM 743 N N . VAL A 1 97 ? -17.508 -8.534 9.492 1.00 96.56 97 VAL A N 1
ATOM 744 C CA . VAL A 1 97 ? -16.072 -8.774 9.646 1.00 96.56 97 VAL A CA 1
ATOM 745 C C . VAL A 1 97 ? -15.265 -7.527 9.280 1.00 96.56 97 VAL A C 1
ATOM 747 O O . VAL A 1 97 ? -14.343 -7.169 10.013 1.00 96.56 97 VAL A O 1
ATOM 750 N N . SER A 1 98 ? -15.631 -6.810 8.218 1.00 93.50 98 SER A N 1
ATOM 751 C CA . SER A 1 98 ? -14.986 -5.562 7.796 1.00 93.50 98 SER A CA 1
ATOM 752 C C . SER A 1 98 ? -15.088 -4.477 8.875 1.00 93.50 98 SER A C 1
ATOM 754 O O . SER A 1 98 ? -14.072 -3.909 9.297 1.00 93.50 98 SER A O 1
ATOM 756 N N . THR A 1 99 ? -16.281 -4.259 9.438 1.00 93.31 99 THR A N 1
ATOM 757 C CA . THR A 1 99 ? -16.478 -3.331 10.563 1.00 93.31 99 THR A CA 1
ATOM 758 C C . THR A 1 99 ? -15.712 -3.776 11.809 1.00 93.31 99 THR A C 1
ATOM 760 O O . THR A 1 99 ? -15.067 -2.951 12.462 1.00 93.31 99 THR A O 1
ATOM 763 N N . LEU A 1 100 ? -15.697 -5.074 12.132 1.00 97.00 100 LEU A N 1
ATOM 764 C CA . LEU A 1 100 ? -14.894 -5.607 13.236 1.00 97.00 100 LEU A CA 1
ATOM 765 C C . LEU A 1 100 ? -13.398 -5.335 13.022 1.00 97.00 100 LEU A C 1
ATOM 767 O O . LEU A 1 100 ? -12.716 -4.883 13.944 1.00 97.00 100 LEU A O 1
ATOM 771 N N . MET A 1 101 ? -12.887 -5.535 11.809 1.00 97.19 101 MET A N 1
ATOM 772 C CA . MET A 1 101 ? -11.488 -5.279 11.465 1.00 97.19 101 MET A CA 1
ATOM 773 C C . MET A 1 101 ? -11.109 -3.802 11.599 1.00 97.19 101 MET A C 1
ATOM 775 O O . MET A 1 101 ? -10.003 -3.506 12.057 1.00 97.19 101 MET A O 1
ATOM 779 N N . ASN A 1 102 ? -12.018 -2.874 11.296 1.00 92.38 102 ASN A N 1
ATOM 780 C CA . ASN A 1 102 ? -11.812 -1.440 11.537 1.00 92.38 102 ASN A CA 1
ATOM 781 C C . ASN A 1 102 ? -11.735 -1.089 13.033 1.00 92.38 102 ASN A C 1
ATOM 783 O O . ASN A 1 102 ? -11.102 -0.105 13.417 1.00 92.38 102 ASN A O 1
ATOM 787 N N . LEU A 1 103 ? -12.349 -1.903 13.896 1.00 93.19 103 LEU A N 1
ATOM 788 C CA . LEU A 1 103 ? -12.331 -1.715 15.345 1.00 93.19 103 LEU A CA 1
ATOM 789 C C . LEU A 1 103 ? -11.138 -2.381 16.047 1.00 93.19 103 LEU A C 1
ATOM 791 O O . LEU A 1 103 ? -10.822 -1.988 17.180 1.00 93.19 103 LEU A O 1
ATOM 795 N N . LEU A 1 104 ? -10.519 -3.386 15.423 1.00 95.50 104 LEU A N 1
ATOM 796 C CA . LEU A 1 104 ? -9.374 -4.131 15.949 1.00 95.50 104 LEU A CA 1
ATOM 797 C C . LEU A 1 104 ? -8.048 -3.470 15.567 1.00 95.50 104 LEU A C 1
ATOM 799 O O . LEU A 1 104 ? -7.831 -3.063 14.425 1.00 95.50 104 LEU A O 1
ATOM 803 N N . LEU A 1 105 ? -7.121 -3.412 16.522 1.00 93.44 105 LEU A N 1
ATOM 804 C CA . LEU A 1 105 ? -5.749 -2.969 16.274 1.00 93.44 105 LEU A CA 1
ATOM 805 C C . LEU A 1 105 ? -4.883 -4.145 15.802 1.00 93.44 105 LEU A C 1
ATOM 807 O O . LEU A 1 105 ? -5.165 -5.300 16.111 1.00 93.44 105 LEU A O 1
ATOM 811 N N . ASP A 1 106 ? -3.759 -3.870 15.140 1.00 90.12 106 ASP A N 1
ATOM 812 C CA . ASP A 1 106 ? -2.838 -4.932 14.694 1.00 90.12 106 ASP A CA 1
ATOM 813 C C . ASP A 1 106 ? -2.249 -5.749 15.859 1.00 90.12 106 ASP A C 1
ATOM 815 O O . ASP A 1 106 ? -1.889 -6.912 15.682 1.00 90.12 106 ASP A O 1
ATOM 819 N N . VAL A 1 107 ? -2.181 -5.166 17.063 1.00 89.88 107 VAL A N 1
ATOM 820 C CA . VAL A 1 107 ? -1.799 -5.881 18.293 1.00 89.88 107 VAL A CA 1
ATOM 821 C C . VAL A 1 107 ? -2.862 -6.895 18.731 1.00 89.88 107 VAL A C 1
ATOM 823 O O . VAL A 1 107 ? -2.505 -7.953 19.244 1.00 89.88 107 VAL A O 1
ATOM 826 N N . ASP A 1 108 ? -4.147 -6.612 18.491 1.00 95.62 108 ASP A N 1
ATOM 827 C CA . ASP A 1 108 ? -5.244 -7.538 18.793 1.00 95.62 108 ASP A CA 1
ATOM 828 C C . ASP A 1 108 ? -5.166 -8.754 17.847 1.00 95.62 108 ASP A C 1
ATOM 830 O O . ASP A 1 108 ? -5.236 -9.898 18.294 1.00 95.62 108 ASP A O 1
ATOM 834 N N . LEU A 1 109 ? -4.913 -8.513 16.553 1.00 96.62 109 LEU A N 1
ATOM 835 C CA . LEU A 1 109 ? -4.721 -9.568 15.546 1.00 96.62 109 LEU A CA 1
ATOM 836 C C . LEU A 1 109 ? -3.465 -10.404 15.817 1.00 96.62 109 LEU A C 1
ATOM 838 O O . LEU A 1 109 ? -3.499 -11.629 15.711 1.00 96.62 109 LEU A O 1
ATOM 842 N N . GLY A 1 110 ? -2.361 -9.750 16.194 1.00 93.19 110 GLY A N 1
ATOM 843 C CA . GLY A 1 110 ? -1.120 -10.425 16.573 1.00 93.19 110 GLY A CA 1
ATOM 844 C C . GLY A 1 110 ? -1.327 -11.378 17.749 1.00 93.19 110 GLY A C 1
ATOM 845 O O . GLY A 1 110 ? -0.936 -12.538 17.659 1.00 93.19 110 GLY A O 1
ATOM 846 N N . ARG A 1 111 ? -2.028 -10.920 18.795 1.00 95.12 111 ARG A N 1
ATOM 847 C CA . ARG A 1 111 ? -2.386 -11.743 19.958 1.00 95.12 111 ARG A CA 1
ATOM 848 C C . ARG A 1 111 ? -3.315 -12.903 19.593 1.00 95.12 111 ARG A C 1
ATOM 850 O O . ARG A 1 111 ? -3.155 -13.998 20.122 1.00 95.12 111 ARG A O 1
ATOM 857 N N . ALA A 1 112 ? -4.274 -12.696 18.690 1.00 97.12 112 ALA A N 1
ATOM 858 C CA . ALA A 1 112 ? -5.121 -13.785 18.207 1.00 97.12 112 ALA A CA 1
ATOM 859 C C . ALA A 1 112 ? -4.291 -14.866 17.500 1.00 97.12 112 ALA A C 1
ATOM 861 O O . ALA A 1 112 ? -4.428 -16.053 17.808 1.00 97.12 112 ALA A O 1
ATOM 862 N N . ALA A 1 113 ? -3.371 -14.453 16.625 1.00 96.25 113 ALA A N 1
ATOM 863 C CA . ALA A 1 113 ? -2.534 -15.359 15.847 1.00 96.25 113 ALA A CA 1
ATOM 864 C C . ALA A 1 113 ? -1.591 -16.236 16.704 1.00 96.25 113 ALA A C 1
ATOM 866 O O . ALA A 1 113 ? -1.196 -17.317 16.262 1.00 96.25 113 ALA A O 1
ATOM 867 N N . GLU A 1 114 ? -1.261 -15.828 17.935 1.00 94.06 114 GLU A N 1
ATOM 868 C CA . GLU A 1 114 ? -0.440 -16.615 18.874 1.00 94.06 114 GLU A CA 1
ATOM 869 C C . GLU A 1 114 ? -1.124 -17.927 19.316 1.00 94.06 114 GLU A C 1
ATOM 871 O O . GLU A 1 114 ? -0.452 -18.903 19.656 1.00 94.06 114 GLU A O 1
ATOM 876 N N . SER A 1 115 ? -2.459 -17.997 19.268 1.00 95.88 115 SER A N 1
ATOM 877 C CA . SER A 1 115 ? -3.244 -19.162 19.704 1.00 95.88 115 SER A CA 1
ATOM 878 C C . SER A 1 115 ? -3.849 -19.942 18.530 1.00 95.88 115 SER A C 1
ATOM 880 O O . SER A 1 115 ? -4.156 -19.364 17.491 1.00 95.88 115 SER A O 1
ATOM 882 N N . GLY A 1 116 ? -4.058 -21.256 18.692 1.00 94.88 116 GLY A N 1
ATOM 883 C CA . GLY A 1 116 ? -4.717 -22.085 17.670 1.00 94.88 116 GLY A CA 1
ATOM 884 C C . GLY A 1 116 ? -6.151 -21.629 17.375 1.00 94.88 116 GLY A C 1
ATOM 885 O O . GLY A 1 116 ? -6.495 -21.403 16.219 1.00 94.88 116 GLY A O 1
ATOM 886 N N . ASP A 1 117 ? -6.948 -21.391 18.420 1.00 96.06 117 ASP A N 1
ATOM 887 C CA . ASP A 1 117 ? -8.330 -20.909 18.279 1.00 96.06 117 ASP A CA 1
ATOM 888 C C . ASP A 1 117 ? -8.406 -19.518 17.645 1.00 96.06 117 ASP A C 1
ATOM 890 O O . ASP A 1 117 ? -9.273 -19.258 16.811 1.00 96.06 117 ASP A O 1
ATOM 894 N N . GLY A 1 118 ? -7.487 -18.619 18.005 1.00 97.50 118 GLY A N 1
ATOM 895 C CA . GLY A 1 118 ? -7.415 -17.292 17.403 1.00 97.50 118 GLY A CA 1
ATOM 896 C C . GLY A 1 118 ? -7.007 -17.345 15.934 1.00 97.50 118 GLY A C 1
ATOM 897 O O . GLY A 1 118 ? -7.601 -16.633 15.130 1.00 97.50 118 GLY A O 1
ATOM 898 N N . ARG A 1 119 ? -6.083 -18.235 15.540 1.00 96.81 119 ARG A N 1
ATOM 899 C CA . ARG A 1 119 ? -5.784 -18.481 14.117 1.00 96.81 119 ARG A CA 1
ATOM 900 C C . ARG A 1 119 ? -7.003 -19.003 13.362 1.00 96.81 119 ARG A C 1
ATOM 902 O O . ARG A 1 119 ? -7.295 -18.463 12.305 1.00 96.81 119 ARG A O 1
ATOM 909 N N . ALA A 1 120 ? -7.741 -19.955 13.928 1.00 96.75 120 ALA A N 1
ATOM 910 C CA . ALA A 1 120 ? -8.940 -20.496 13.290 1.00 96.75 120 ALA A CA 1
ATOM 911 C C . ALA A 1 120 ? -10.069 -19.455 13.155 1.00 96.75 120 ALA A C 1
ATOM 913 O O . ALA A 1 120 ? -10.816 -19.472 12.182 1.00 96.75 120 ALA A O 1
ATOM 914 N N . MET A 1 121 ? -10.203 -18.534 14.115 1.00 98.12 121 MET A N 1
ATOM 915 C CA . MET A 1 121 ? -11.100 -17.379 13.986 1.00 98.12 121 MET A CA 1
ATOM 916 C C . MET A 1 121 ? -10.651 -16.453 12.849 1.00 98.12 121 MET A C 1
ATOM 918 O O . MET A 1 121 ? -11.477 -16.027 12.047 1.00 98.12 121 MET A O 1
ATOM 922 N N . LEU A 1 122 ? -9.350 -16.154 12.770 1.00 98.12 122 LEU A N 1
ATOM 923 C CA . LEU A 1 122 ? -8.785 -15.334 11.700 1.00 98.12 122 LEU A CA 1
ATOM 924 C C . LEU A 1 122 ? -8.973 -15.972 10.315 1.00 98.12 122 LEU A C 1
ATOM 926 O O . LEU A 1 122 ? -9.187 -15.239 9.358 1.00 98.12 122 LEU A O 1
ATOM 930 N N . ASP A 1 123 ? -8.940 -17.302 10.207 1.00 98.06 123 ASP A N 1
ATOM 931 C CA . ASP A 1 123 ? -9.196 -18.022 8.951 1.00 98.06 123 ASP A CA 1
ATOM 932 C C . ASP A 1 123 ? -10.618 -17.806 8.440 1.00 98.06 123 ASP A C 1
ATOM 934 O O . ASP A 1 123 ? -10.806 -17.445 7.282 1.00 98.06 123 ASP A O 1
ATOM 938 N N . VAL A 1 124 ? -11.608 -17.939 9.324 1.00 97.62 124 VAL A N 1
ATOM 939 C CA . VAL A 1 124 ? -13.018 -17.685 8.994 1.00 97.62 124 VAL A CA 1
ATOM 940 C C . VAL A 1 124 ? -13.249 -16.215 8.646 1.00 97.62 124 VAL A C 1
ATOM 942 O O . VAL A 1 124 ? -13.905 -15.909 7.659 1.00 97.62 124 VAL A O 1
ATOM 945 N N . MET A 1 125 ? -12.666 -15.286 9.411 1.00 97.94 125 MET A N 1
ATOM 946 C CA . MET A 1 125 ? -12.751 -13.858 9.088 1.00 97.94 125 MET A CA 1
ATOM 947 C C . MET A 1 125 ? -12.097 -13.534 7.739 1.00 97.94 125 MET A C 1
ATOM 949 O O . MET A 1 125 ? -12.575 -12.665 7.020 1.00 97.94 125 MET A O 1
ATOM 953 N N . TYR A 1 126 ? -10.995 -14.201 7.393 1.00 97.56 126 TYR A N 1
ATOM 954 C CA . TYR A 1 126 ? -10.360 -14.019 6.093 1.00 97.56 126 TYR A CA 1
ATOM 955 C C . TYR A 1 126 ? -11.272 -14.500 4.963 1.00 97.56 126 TYR A C 1
ATOM 957 O O . TYR A 1 126 ? -11.495 -13.733 4.035 1.00 97.56 126 TYR A O 1
ATOM 965 N N . ASP A 1 127 ? -11.818 -15.716 5.071 1.00 96.94 127 ASP A N 1
ATOM 966 C CA . ASP A 1 127 ? -12.743 -16.312 4.095 1.00 96.94 127 ASP A CA 1
ATOM 967 C C . ASP A 1 127 ? -13.961 -15.409 3.841 1.00 96.94 127 ASP A C 1
ATOM 969 O O . ASP A 1 127 ? -14.265 -15.086 2.692 1.00 96.94 127 ASP A O 1
ATOM 973 N N . ALA A 1 128 ? -14.564 -14.880 4.911 1.00 96.00 128 ALA A N 1
ATOM 974 C CA . ALA A 1 128 ? -15.669 -13.926 4.837 1.00 96.00 128 ALA A CA 1
ATOM 975 C C . ALA A 1 128 ? -15.314 -12.628 4.087 1.00 96.00 128 ALA A C 1
ATOM 977 O O . ALA A 1 128 ? -16.132 -12.106 3.339 1.00 96.00 128 ALA A O 1
ATOM 978 N N . LEU A 1 129 ? -14.097 -12.095 4.266 1.00 96.00 129 LEU A N 1
ATOM 979 C CA . LEU A 1 129 ? -13.657 -10.851 3.614 1.00 96.00 129 LEU A CA 1
ATOM 980 C C . LEU A 1 129 ? -13.287 -11.022 2.137 1.00 96.00 129 LEU A C 1
ATOM 982 O O . LEU A 1 129 ? -13.168 -10.020 1.433 1.00 96.00 129 LEU A O 1
ATOM 986 N N . VAL A 1 130 ? -12.994 -12.246 1.690 1.00 93.56 130 VAL A N 1
ATOM 987 C CA . VAL A 1 130 ? -12.521 -12.513 0.318 1.00 93.56 130 VAL A CA 1
ATOM 988 C C . VAL A 1 130 ? -13.532 -13.278 -0.536 1.00 93.56 130 VAL A C 1
ATOM 990 O O . VAL A 1 130 ? -13.250 -13.578 -1.695 1.00 93.56 130 VAL A O 1
ATOM 993 N N . THR A 1 131 ? -14.703 -13.582 0.020 1.00 87.56 131 THR A N 1
ATOM 994 C CA . THR A 1 131 ? -15.806 -14.230 -0.692 1.00 87.56 131 THR A CA 1
ATOM 995 C C . THR A 1 131 ? -16.771 -13.176 -1.236 1.00 87.56 131 THR A C 1
ATOM 997 O O . THR A 1 131 ? -17.210 -12.299 -0.502 1.00 87.56 131 THR A O 1
ATOM 1000 N N . GLY A 1 132 ? -17.143 -13.279 -2.517 1.00 84.06 132 GLY A N 1
ATOM 1001 C CA . GLY A 1 132 ? -18.051 -12.332 -3.177 1.00 84.06 132 GLY A CA 1
ATOM 1002 C C . GLY A 1 132 ? -17.343 -11.123 -3.800 1.00 84.06 132 GLY A C 1
ATOM 1003 O O . GLY A 1 132 ? -16.194 -11.219 -4.233 1.00 84.06 132 GLY A O 1
ATOM 1004 N N . ASP A 1 133 ? -18.044 -9.989 -3.881 1.00 78.88 133 ASP A N 1
ATOM 1005 C CA . ASP A 1 133 ? -17.521 -8.746 -4.462 1.00 78.88 133 ASP A CA 1
ATOM 1006 C C . ASP A 1 133 ? -16.607 -8.019 -3.463 1.00 78.88 133 ASP A C 1
ATOM 1008 O O . ASP A 1 133 ? -17.051 -7.208 -2.656 1.00 78.88 133 ASP A O 1
ATOM 1012 N N . VAL A 1 134 ? -15.304 -8.297 -3.533 1.00 84.69 134 VAL A N 1
ATOM 1013 C CA . VAL A 1 134 ? -14.319 -7.783 -2.567 1.00 84.69 134 VAL A CA 1
ATOM 1014 C C . VAL A 1 134 ? -13.943 -6.322 -2.841 1.00 84.69 134 VAL A C 1
ATOM 1016 O O . VAL A 1 134 ? -13.246 -6.007 -3.815 1.00 84.69 134 VAL A O 1
ATOM 1019 N N . SER A 1 135 ? -14.300 -5.422 -1.926 1.00 80.06 135 SER A N 1
ATOM 1020 C CA . SER A 1 135 ? -13.878 -4.019 -1.937 1.00 80.06 135 SER A CA 1
ATOM 1021 C C . SER A 1 135 ? -12.388 -3.834 -1.594 1.00 80.06 135 SER A C 1
ATOM 1023 O O . SER A 1 135 ? -11.707 -4.702 -1.036 1.00 80.06 135 SER A O 1
ATOM 1025 N N . SER A 1 136 ? -11.840 -2.649 -1.883 1.00 76.00 136 SER A N 1
ATOM 1026 C CA . SER A 1 136 ? -10.459 -2.303 -1.508 1.00 76.00 136 SER A CA 1
ATOM 1027 C C . SER A 1 136 ? -10.242 -2.282 0.014 1.00 76.00 136 SER A C 1
ATOM 1029 O O . SER A 1 136 ? -9.156 -2.630 0.488 1.00 76.00 136 SER A O 1
ATOM 1031 N N . ALA A 1 137 ? -11.269 -1.910 0.786 1.00 76.38 137 ALA A N 1
ATOM 1032 C CA . ALA A 1 137 ? -11.233 -1.889 2.245 1.00 76.38 137 ALA A CA 1
ATOM 1033 C C . ALA A 1 137 ? -11.202 -3.307 2.839 1.00 76.38 137 ALA A C 1
ATOM 1035 O O . ALA A 1 137 ? -10.392 -3.583 3.729 1.00 76.38 137 ALA A O 1
ATOM 1036 N N . GLU A 1 138 ? -12.011 -4.225 2.308 1.00 86.50 138 GLU A N 1
ATOM 1037 C CA . GLU A 1 138 ? -12.004 -5.639 2.711 1.00 86.50 138 GLU A CA 1
ATOM 1038 C C . GLU A 1 138 ? -10.673 -6.298 2.376 1.00 86.50 138 GLU A C 1
ATOM 1040 O O . GLU A 1 138 ? -10.075 -6.945 3.233 1.00 86.50 138 GLU A O 1
ATOM 1045 N N . ARG A 1 139 ? -10.121 -6.021 1.190 1.00 86.31 139 ARG A N 1
ATOM 1046 C CA . ARG A 1 139 ? -8.792 -6.506 0.790 1.00 86.31 139 ARG A CA 1
ATOM 1047 C C . ARG A 1 139 ? -7.677 -6.002 1.709 1.00 86.31 139 ARG A C 1
ATOM 1049 O O . ARG A 1 139 ? -6.747 -6.738 2.047 1.00 86.31 139 ARG A O 1
ATOM 1056 N N . LYS A 1 140 ? -7.757 -4.745 2.154 1.00 83.50 140 LYS A N 1
ATOM 1057 C CA . LYS A 1 140 ? -6.823 -4.197 3.148 1.00 83.50 140 LYS A CA 1
ATOM 1058 C C . LYS A 1 140 ? -6.964 -4.926 4.487 1.00 83.50 140 LYS A C 1
ATOM 1060 O O . LYS A 1 140 ? -5.957 -5.249 5.115 1.00 83.50 140 LYS A O 1
ATOM 1065 N N . SER A 1 141 ? -8.191 -5.214 4.910 1.00 91.12 141 SER A N 1
ATOM 1066 C CA . SER A 1 141 ? -8.471 -5.956 6.143 1.00 91.12 141 SER A CA 1
ATOM 1067 C C . SER A 1 141 ? -7.998 -7.410 6.072 1.00 91.12 141 SER A C 1
ATOM 1069 O O . SER A 1 141 ? -7.331 -7.874 6.996 1.00 91.12 141 SER A O 1
ATOM 1071 N N . SER A 1 142 ? -8.231 -8.107 4.960 1.00 92.62 142 SER A N 1
ATOM 1072 C CA . SER A 1 142 ? -7.778 -9.485 4.755 1.00 92.62 142 SER A CA 1
ATOM 1073 C C . SER A 1 142 ? -6.245 -9.572 4.722 1.00 92.62 142 SER A C 1
ATOM 1075 O O . SER A 1 142 ? -5.655 -10.462 5.335 1.00 92.62 142 SER A O 1
ATOM 1077 N N . THR A 1 143 ? -5.573 -8.573 4.137 1.00 87.69 143 THR A N 1
ATOM 1078 C CA . THR A 1 143 ? -4.104 -8.449 4.178 1.00 87.69 143 THR A CA 1
ATOM 1079 C C . THR A 1 143 ? -3.582 -8.327 5.613 1.00 87.69 143 THR A C 1
ATOM 1081 O O . THR A 1 143 ? -2.622 -9.007 5.975 1.00 87.69 143 THR A O 1
ATOM 1084 N N . ARG A 1 144 ? -4.241 -7.536 6.475 1.00 92.62 144 ARG A N 1
ATOM 1085 C CA . ARG A 1 144 ? -3.859 -7.416 7.898 1.00 92.62 144 ARG A CA 1
ATOM 1086 C C . ARG A 1 144 ? -3.952 -8.751 8.640 1.00 92.62 144 ARG A C 1
ATOM 1088 O O . ARG A 1 144 ? -3.114 -9.024 9.501 1.00 92.62 144 ARG A O 1
ATOM 1095 N N . ILE A 1 145 ? -4.939 -9.586 8.303 1.00 94.94 145 ILE A N 1
ATOM 1096 C CA . ILE A 1 145 ? -5.073 -10.940 8.855 1.00 94.94 145 ILE A CA 1
ATOM 1097 C C . ILE A 1 145 ? -3.894 -11.818 8.419 1.00 94.94 145 ILE A C 1
ATOM 1099 O O . ILE A 1 145 ? -3.236 -12.423 9.270 1.00 94.94 145 ILE A O 1
ATOM 1103 N N . LEU A 1 146 ? -3.586 -11.852 7.117 1.00 91.38 146 LEU A N 1
ATOM 1104 C CA . LEU A 1 146 ? -2.447 -12.615 6.598 1.00 91.38 146 LEU A CA 1
ATOM 1105 C C . LEU A 1 146 ? -1.133 -12.163 7.238 1.00 91.38 146 LEU A C 1
ATOM 1107 O O . LEU A 1 146 ? -0.352 -13.005 7.673 1.00 91.38 146 LEU A O 1
ATOM 1111 N N . ASP A 1 147 ? -0.912 -10.856 7.377 1.00 85.50 147 ASP A N 1
ATOM 1112 C CA . ASP A 1 147 ? 0.276 -10.304 8.031 1.00 85.50 147 ASP A CA 1
ATOM 1113 C C . ASP A 1 147 ? 0.372 -10.702 9.506 1.00 85.50 147 ASP A C 1
ATOM 1115 O O . ASP A 1 147 ? 1.463 -10.992 10.002 1.00 85.50 147 ASP A O 1
ATOM 1119 N N . ALA A 1 148 ? -0.747 -10.729 10.235 1.00 90.75 148 ALA A N 1
ATOM 1120 C CA . ALA A 1 148 ? -0.771 -11.201 11.615 1.00 90.75 148 ALA A CA 1
ATOM 1121 C C . ALA A 1 148 ? -0.413 -12.692 11.712 1.00 90.75 148 ALA A C 1
ATOM 1123 O O . ALA A 1 148 ? 0.396 -13.062 12.565 1.00 90.75 148 ALA A O 1
ATOM 1124 N N . LYS A 1 149 ? -0.946 -13.533 10.813 1.00 91.31 149 LYS A N 1
ATOM 1125 C CA . LYS A 1 149 ? -0.648 -14.975 10.772 1.00 91.31 149 LYS A CA 1
ATOM 1126 C C . LYS A 1 149 ? 0.788 -15.271 10.330 1.00 91.31 149 LYS A C 1
ATOM 1128 O O . LYS A 1 149 ? 1.458 -16.082 10.963 1.00 91.31 149 LYS A O 1
ATOM 1133 N N . ARG A 1 150 ? 1.301 -14.583 9.306 1.00 85.50 150 ARG A N 1
ATOM 1134 C CA . ARG A 1 150 ? 2.678 -14.743 8.790 1.00 85.50 150 ARG A CA 1
ATOM 1135 C C . ARG A 1 150 ? 3.738 -14.539 9.865 1.00 85.50 150 ARG A C 1
ATOM 1137 O O . ARG A 1 150 ? 4.720 -15.272 9.900 1.00 85.50 150 ARG A O 1
ATOM 1144 N N . LYS A 1 151 ? 3.516 -13.591 10.783 1.00 81.44 151 LYS A N 1
ATOM 1145 C CA . LYS A 1 151 ? 4.418 -13.331 11.922 1.00 81.44 151 LYS A CA 1
ATOM 1146 C C . LYS A 1 151 ? 4.611 -14.541 12.839 1.00 81.44 151 LYS A C 1
ATOM 1148 O O . LYS A 1 151 ? 5.578 -14.553 13.590 1.00 81.44 151 LYS A O 1
ATOM 1153 N N . GLN A 1 152 ? 3.707 -15.516 12.792 1.00 86.44 152 GLN A N 1
ATOM 1154 C CA . GLN A 1 152 ? 3.742 -16.712 13.630 1.00 86.44 152 GLN A CA 1
ATOM 1155 C C . GLN A 1 152 ? 4.363 -17.920 12.926 1.00 86.44 152 GLN A C 1
ATOM 1157 O O . GLN A 1 152 ? 4.557 -18.941 13.575 1.00 86.44 152 GLN A O 1
ATOM 1162 N N . VAL A 1 153 ? 4.672 -17.828 11.624 1.00 84.00 153 VAL A N 1
ATOM 1163 C CA . VAL A 1 153 ? 5.318 -18.916 10.877 1.00 84.00 153 VAL A CA 1
ATOM 1164 C C . VAL A 1 153 ? 6.811 -18.928 11.216 1.00 84.00 153 VAL A C 1
ATOM 1166 O O . VAL A 1 153 ? 7.518 -17.977 10.848 1.00 84.00 153 VAL A O 1
ATOM 1169 N N . PRO A 1 154 ? 7.315 -19.979 11.889 1.00 83.19 154 PRO A N 1
ATOM 1170 C CA . PRO A 1 154 ? 8.733 -20.094 12.198 1.00 83.19 154 PRO A CA 1
ATOM 1171 C C . PRO A 1 154 ? 9.574 -20.105 10.916 1.00 83.19 154 PRO A C 1
ATOM 1173 O O . PRO A 1 154 ? 9.164 -20.632 9.881 1.00 83.19 154 PRO A O 1
ATOM 1176 N N . GLN A 1 155 ? 10.747 -19.482 10.955 1.00 78.94 155 GLN A N 1
ATOM 1177 C CA . GLN A 1 155 ? 11.567 -19.297 9.754 1.00 78.94 155 GLN A CA 1
ATOM 1178 C C . GLN A 1 155 ? 12.200 -20.571 9.236 1.00 78.94 155 GLN A C 1
ATOM 1180 O O . GLN A 1 155 ? 12.253 -20.779 8.033 1.00 78.94 155 GLN A O 1
ATOM 1185 N N . ASP A 1 156 ? 12.631 -21.442 10.132 1.00 78.31 156 ASP A N 1
ATOM 1186 C CA . ASP A 1 156 ? 13.017 -22.815 9.829 1.00 78.31 156 ASP A CA 1
ATOM 1187 C C . ASP A 1 156 ? 11.899 -23.580 9.100 1.00 78.31 156 ASP A C 1
ATOM 1189 O O . ASP A 1 156 ? 12.163 -24.281 8.122 1.00 78.31 156 ASP A O 1
ATOM 1193 N N . THR A 1 157 ? 10.639 -23.381 9.500 1.00 80.88 157 THR A N 1
ATOM 1194 C CA . THR A 1 157 ? 9.472 -23.948 8.803 1.00 80.88 157 THR A CA 1
ATOM 1195 C C . THR A 1 157 ? 9.314 -23.350 7.403 1.00 80.88 157 THR A C 1
ATOM 1197 O O . THR A 1 157 ? 9.123 -24.089 6.439 1.00 80.88 157 THR A O 1
ATOM 1200 N N . PHE A 1 158 ? 9.454 -22.029 7.255 1.00 83.00 158 PHE A N 1
ATOM 1201 C CA . PHE A 1 158 ? 9.413 -21.376 5.942 1.00 83.00 158 PHE A CA 1
ATOM 1202 C C . PHE A 1 158 ? 10.541 -21.872 5.020 1.00 83.00 158 PHE A C 1
ATOM 1204 O O . PHE A 1 158 ? 10.277 -22.299 3.899 1.00 83.00 158 PHE A O 1
ATOM 1211 N N . LEU A 1 159 ? 11.786 -21.870 5.506 1.00 80.00 159 LEU A N 1
ATOM 1212 C CA . LEU A 1 159 ? 12.977 -22.273 4.755 1.00 80.00 159 LEU A CA 1
ATOM 1213 C C . LEU A 1 159 ? 12.925 -23.745 4.341 1.00 80.00 159 LEU A C 1
ATOM 1215 O O . LEU A 1 159 ? 13.180 -24.055 3.182 1.00 80.00 159 LEU A O 1
ATOM 1219 N N . SER A 1 160 ? 12.547 -24.649 5.249 1.00 77.31 160 SER A N 1
ATOM 1220 C CA . SER A 1 160 ? 12.390 -26.073 4.917 1.00 77.31 160 SER A CA 1
ATOM 1221 C C . SER A 1 160 ? 11.244 -26.322 3.929 1.00 77.31 160 SER A C 1
ATOM 1223 O O . SER A 1 160 ? 11.339 -27.216 3.085 1.00 77.31 160 SER A O 1
ATOM 1225 N N . GLY A 1 161 ? 10.196 -25.493 3.969 1.00 76.56 161 GLY A N 1
ATOM 1226 C CA . GLY A 1 161 ? 9.126 -25.489 2.974 1.00 76.56 161 GLY A CA 1
ATOM 1227 C C . GLY A 1 161 ? 9.595 -25.084 1.573 1.00 76.56 161 GLY A C 1
ATOM 1228 O O . GLY A 1 161 ? 9.039 -25.568 0.586 1.00 76.56 161 GLY A O 1
ATOM 1229 N N . MET A 1 162 ? 10.652 -24.267 1.451 1.00 76.31 162 MET A N 1
ATOM 1230 C CA . MET A 1 162 ? 11.159 -23.805 0.153 1.00 76.31 162 MET A CA 1
ATOM 1231 C C . MET A 1 162 ? 11.723 -24.936 -0.723 1.00 76.31 162 MET A C 1
ATOM 1233 O O . MET A 1 162 ? 11.647 -24.849 -1.947 1.00 76.31 162 MET A O 1
ATOM 1237 N N . ASP A 1 163 ? 12.255 -26.016 -0.161 1.00 71.06 163 ASP A N 1
ATOM 1238 C CA . ASP A 1 163 ? 12.818 -27.102 -0.980 1.00 71.06 163 ASP A CA 1
ATOM 1239 C C . ASP A 1 163 ? 11.756 -28.111 -1.448 1.00 71.06 163 ASP A C 1
ATOM 1241 O O . ASP A 1 163 ? 11.981 -28.878 -2.382 1.00 71.06 163 ASP A O 1
ATOM 1245 N N . ARG A 1 164 ? 10.564 -28.087 -0.837 1.00 77.31 164 ARG A N 1
ATOM 1246 C CA . ARG A 1 164 ? 9.435 -28.990 -1.129 1.00 77.31 164 ARG A CA 1
ATOM 1247 C C . ARG A 1 164 ? 8.186 -28.226 -1.572 1.00 77.31 164 ARG A C 1
ATOM 1249 O O . ARG A 1 164 ? 7.064 -28.615 -1.259 1.00 77.31 164 ARG A O 1
ATOM 1256 N N . ARG A 1 165 ? 8.389 -27.110 -2.276 1.00 82.31 165 ARG A N 1
ATOM 1257 C CA . ARG A 1 165 ? 7.320 -26.169 -2.629 1.00 82.31 165 ARG A CA 1
ATOM 1258 C C . ARG A 1 165 ? 6.250 -26.807 -3.495 1.00 82.31 165 ARG A C 1
ATOM 1260 O O . ARG A 1 165 ? 6.542 -27.273 -4.588 1.00 82.31 165 ARG A O 1
ATOM 1267 N N . MET A 1 166 ? 5.008 -26.685 -3.044 1.00 94.44 166 MET A N 1
ATOM 1268 C CA . MET A 1 166 ? 3.812 -26.915 -3.846 1.00 94.44 166 MET A CA 1
ATOM 1269 C C . MET A 1 166 ? 3.545 -25.668 -4.699 1.00 94.44 166 MET A C 1
ATOM 1271 O O . MET A 1 166 ? 3.172 -24.625 -4.162 1.00 94.44 166 MET A O 1
ATOM 1275 N N . ILE A 1 167 ? 3.780 -25.751 -6.009 1.00 94.56 167 ILE A N 1
ATOM 1276 C CA . ILE A 1 167 ? 3.621 -24.644 -6.959 1.00 94.56 167 ILE A CA 1
ATOM 1277 C C . ILE A 1 167 ? 2.283 -24.786 -7.684 1.00 94.56 167 ILE A C 1
ATOM 1279 O O . ILE A 1 167 ? 2.091 -25.698 -8.481 1.00 94.56 167 ILE A O 1
ATOM 1283 N N . PHE A 1 168 ? 1.376 -23.846 -7.447 1.00 95.06 168 PHE A N 1
ATOM 1284 C CA . PHE A 1 168 ? 0.085 -23.732 -8.111 1.00 95.06 168 PHE A CA 1
ATOM 1285 C C . PHE A 1 168 ? 0.222 -22.877 -9.380 1.00 95.06 168 PHE A C 1
ATOM 1287 O O . PHE A 1 168 ? 0.349 -21.649 -9.277 1.00 95.06 168 PHE A O 1
ATOM 1294 N N . PRO A 1 169 ? 0.215 -23.476 -10.589 1.00 94.06 169 PRO A N 1
ATOM 1295 C CA . PRO A 1 169 ? 0.177 -22.701 -11.820 1.00 94.06 169 PRO A CA 1
ATOM 1296 C C . PRO A 1 169 ? -1.177 -22.002 -11.947 1.00 94.06 169 PRO A C 1
ATOM 1298 O O . PRO A 1 169 ? -2.226 -22.630 -11.797 1.00 94.06 169 PRO A O 1
ATOM 1301 N N . ILE A 1 170 ? -1.152 -20.710 -12.259 1.00 91.25 170 ILE A N 1
ATOM 1302 C CA . ILE A 1 170 ? -2.343 -19.902 -12.506 1.00 91.25 170 ILE A CA 1
ATOM 1303 C C . ILE A 1 170 ? -2.261 -19.316 -13.906 1.00 91.25 170 ILE A C 1
ATOM 1305 O O . ILE A 1 170 ? -1.283 -18.657 -14.273 1.00 91.25 170 ILE A O 1
ATOM 1309 N N . ARG A 1 171 ? -3.317 -19.551 -14.685 1.00 87.94 171 ARG A N 1
ATOM 1310 C CA . ARG A 1 171 ? -3.514 -18.931 -15.992 1.00 87.94 171 ARG A CA 1
ATOM 1311 C C . ARG A 1 171 ? -4.998 -18.833 -16.306 1.00 87.94 171 ARG A C 1
ATOM 1313 O O . ARG A 1 171 ? -5.690 -19.854 -16.314 1.00 87.94 171 ARG A O 1
ATOM 1320 N N . ASN A 1 172 ? -5.476 -17.629 -16.590 1.00 83.25 172 ASN A N 1
ATOM 1321 C CA . ASN A 1 172 ? -6.875 -17.396 -16.907 1.00 83.25 172 ASN A CA 1
ATOM 1322 C C . ASN A 1 172 ? -7.232 -17.931 -18.291 1.00 83.25 172 ASN A C 1
ATOM 1324 O O . ASN A 1 172 ? -6.427 -17.923 -19.226 1.00 83.25 172 ASN A O 1
ATOM 1328 N N . ILE A 1 173 ? -8.491 -18.344 -18.431 1.00 80.00 173 ILE A N 1
ATOM 1329 C CA . ILE A 1 173 ? -9.067 -18.612 -19.742 1.00 80.00 173 ILE A CA 1
ATOM 1330 C C . ILE A 1 173 ? -9.257 -17.287 -20.489 1.00 80.00 173 ILE A C 1
ATOM 1332 O O . ILE A 1 173 ? -9.779 -16.314 -19.944 1.00 80.00 173 ILE A O 1
ATOM 1336 N N . GLY A 1 174 ? -8.816 -17.237 -21.742 1.00 73.31 174 GLY A N 1
ATOM 1337 C CA . GLY A 1 174 ? -8.955 -16.064 -22.603 1.00 73.31 174 GLY A CA 1
ATOM 1338 C C . GLY A 1 174 ? -9.535 -16.453 -23.955 1.00 73.31 174 GLY A C 1
ATOM 1339 O O . GLY A 1 174 ? -9.438 -17.607 -24.359 1.00 73.31 174 GLY A O 1
ATOM 1340 N N . MET A 1 175 ? -10.091 -15.484 -24.689 1.00 64.44 175 MET A N 1
ATOM 1341 C CA . MET A 1 175 ? -10.734 -15.728 -25.992 1.00 64.44 175 MET A CA 1
ATOM 1342 C C . MET A 1 175 ? -9.809 -16.429 -27.005 1.00 64.44 175 MET A C 1
ATOM 1344 O O . MET A 1 175 ? -10.268 -17.213 -27.826 1.00 64.44 175 MET A O 1
ATOM 1348 N N . THR A 1 176 ? -8.502 -16.182 -26.913 1.00 72.31 176 THR A N 1
ATOM 1349 C CA . THR A 1 176 ? -7.460 -16.803 -27.747 1.00 72.31 176 THR A CA 1
ATOM 1350 C C . THR A 1 176 ? -6.497 -17.686 -26.946 1.00 72.31 176 THR A C 1
ATOM 1352 O O . THR A 1 176 ? -5.514 -18.186 -27.489 1.00 72.31 176 THR A O 1
ATOM 1355 N N . ARG A 1 177 ? -6.747 -17.882 -25.644 1.00 74.56 177 ARG A N 1
ATOM 1356 C CA . ARG A 1 177 ? -5.873 -18.638 -24.734 1.00 74.56 177 ARG A CA 1
ATOM 1357 C C . ARG A 1 177 ? -6.563 -19.936 -24.345 1.00 74.56 177 ARG A C 1
ATOM 1359 O O . ARG A 1 177 ? -7.397 -19.961 -23.446 1.00 74.56 177 ARG A O 1
ATOM 1366 N N . THR A 1 178 ? -6.197 -21.009 -25.036 1.00 79.12 178 THR A N 1
ATOM 1367 C CA . THR A 1 178 ? -6.755 -22.351 -24.819 1.00 79.12 178 THR A CA 1
ATOM 1368 C C . THR A 1 178 ? -6.127 -23.071 -23.625 1.00 79.12 178 THR A C 1
ATOM 1370 O O . THR A 1 178 ? -6.787 -23.891 -22.989 1.00 79.12 178 THR A O 1
ATOM 1373 N N . ALA A 1 179 ? -4.873 -22.749 -23.292 1.00 87.06 179 ALA A N 1
ATOM 1374 C CA . ALA A 1 179 ? -4.190 -23.259 -22.110 1.00 87.06 179 ALA A CA 1
ATOM 1375 C C . ALA A 1 179 ? -4.545 -22.422 -20.877 1.00 87.06 179 ALA A C 1
ATOM 1377 O O . ALA A 1 179 ? -4.109 -21.277 -20.766 1.00 87.06 179 ALA A O 1
ATOM 1378 N N . SER A 1 180 ? -5.315 -23.005 -19.958 1.00 89.62 180 SER A N 1
ATOM 1379 C CA . SER A 1 180 ? -5.713 -22.393 -18.689 1.00 89.62 180 SER A CA 1
ATOM 1380 C C . SER A 1 180 ? -5.363 -23.294 -17.507 1.00 89.62 180 SER A C 1
ATOM 1382 O O . SER A 1 180 ? -5.346 -24.522 -17.615 1.00 89.62 180 SER A O 1
ATOM 1384 N N . ALA A 1 181 ? -5.105 -22.660 -16.371 1.00 92.88 181 ALA A N 1
ATOM 1385 C CA . ALA A 1 181 ? -4.824 -23.297 -15.096 1.00 92.88 181 ALA A CA 1
ATOM 1386 C C . ALA A 1 181 ? -5.628 -22.552 -14.026 1.00 92.88 181 ALA A C 1
ATOM 1388 O O . ALA A 1 181 ? -5.115 -21.684 -13.325 1.00 92.88 181 ALA A O 1
ATOM 1389 N N . THR A 1 182 ? -6.928 -22.835 -13.975 1.00 91.88 182 THR A N 1
ATOM 1390 C CA . THR A 1 182 ? -7.864 -22.247 -13.008 1.00 91.88 182 THR A CA 1
ATOM 1391 C C . THR A 1 182 ? -8.186 -23.253 -11.914 1.00 91.88 182 THR A C 1
ATOM 1393 O O . THR A 1 182 ? -8.425 -24.431 -12.204 1.00 91.88 182 THR A O 1
ATOM 1396 N N . PHE A 1 183 ? -8.239 -22.797 -10.667 1.00 94.56 183 PHE A N 1
ATOM 1397 C CA . PHE A 1 183 ? -8.653 -23.607 -9.527 1.00 94.56 183 PHE A CA 1
ATOM 1398 C C . PHE A 1 183 ? -9.686 -22.873 -8.677 1.00 94.56 183 PHE A C 1
ATOM 1400 O O . PHE A 1 183 ? -9.840 -21.659 -8.768 1.00 94.56 183 PHE A O 1
ATOM 1407 N N . ARG A 1 184 ? -10.392 -23.638 -7.848 1.00 94.50 184 ARG A N 1
ATOM 1408 C CA . ARG A 1 184 ? -11.212 -23.141 -6.747 1.00 94.50 184 ARG A CA 1
ATOM 1409 C C . ARG A 1 184 ? -10.532 -23.524 -5.443 1.00 94.50 184 ARG A C 1
ATOM 1411 O O . ARG A 1 184 ? -10.059 -24.655 -5.319 1.00 94.50 184 ARG A O 1
ATOM 1418 N N . ALA A 1 185 ? -10.492 -22.593 -4.505 1.00 96.19 185 ALA A N 1
ATOM 1419 C CA . ALA A 1 185 ? -10.063 -22.847 -3.144 1.00 96.19 185 ALA A CA 1
ATOM 1420 C C . ALA A 1 185 ? -11.189 -22.456 -2.185 1.00 96.19 185 ALA A C 1
ATOM 1422 O O . ALA A 1 185 ? -11.909 -21.500 -2.454 1.00 96.19 185 ALA A O 1
ATOM 1423 N N . GLU A 1 186 ? -11.370 -23.228 -1.120 1.00 96.19 186 GLU A N 1
ATOM 1424 C CA . GLU A 1 186 ? -12.409 -22.999 -0.113 1.00 96.19 186 GLU A CA 1
ATOM 1425 C C . GLU A 1 186 ? -11.897 -23.388 1.274 1.00 96.19 186 GLU A C 1
ATOM 1427 O O . GLU A 1 186 ? -11.098 -24.325 1.410 1.00 96.19 186 GLU A O 1
ATOM 1432 N N . LEU A 1 187 ? -12.364 -22.680 2.302 1.00 96.88 187 LEU A N 1
ATOM 1433 C CA . LEU A 1 187 ? -12.148 -23.070 3.687 1.00 96.88 187 LEU A CA 1
ATOM 1434 C C . LEU A 1 187 ? -13.144 -24.178 4.063 1.00 96.88 187 LEU A C 1
ATOM 1436 O O . LEU A 1 187 ? -14.359 -24.005 4.012 1.00 96.88 187 LEU A O 1
ATOM 1440 N N . LEU A 1 188 ? -12.637 -25.348 4.435 1.00 96.88 188 LEU A N 1
ATOM 1441 C CA . LEU A 1 188 ? -13.452 -26.471 4.887 1.00 96.88 188 LEU A CA 1
ATOM 1442 C C . LEU A 1 188 ? -13.932 -26.262 6.336 1.00 96.88 188 LEU A C 1
ATOM 1444 O O . LEU A 1 188 ? -13.254 -25.595 7.120 1.00 96.88 188 LEU A O 1
ATOM 1448 N N . PRO A 1 189 ? -15.018 -26.936 6.769 1.00 93.19 189 PRO A N 1
ATOM 1449 C CA . PRO A 1 189 ? -15.509 -26.854 8.151 1.00 93.19 189 PRO A CA 1
ATOM 1450 C C . PRO A 1 189 ? -14.485 -27.255 9.225 1.00 93.19 189 PRO A C 1
ATOM 1452 O O . PRO A 1 189 ? -14.587 -26.835 10.375 1.00 93.19 189 PRO A O 1
ATOM 1455 N N . ASN A 1 190 ? -13.486 -28.066 8.864 1.00 93.12 190 ASN A N 1
ATOM 1456 C CA . ASN A 1 190 ? -12.387 -28.450 9.753 1.00 93.12 190 ASN A CA 1
ATOM 1457 C C . ASN A 1 190 ? -11.252 -27.405 9.815 1.00 93.12 190 ASN A C 1
ATOM 1459 O O . ASN A 1 190 ? -10.222 -27.678 10.427 1.00 93.12 190 ASN A O 1
ATOM 1463 N N . GLY A 1 191 ? -11.420 -26.245 9.175 1.00 93.94 191 GLY A N 1
ATOM 1464 C CA . GLY A 1 191 ? -10.449 -25.153 9.133 1.00 93.94 191 GLY A CA 1
ATOM 1465 C C . GLY A 1 191 ? -9.333 -25.326 8.105 1.00 93.94 191 GLY A C 1
ATOM 1466 O O . GLY A 1 191 ? -8.455 -24.477 8.042 1.00 93.94 191 GLY A O 1
ATOM 1467 N N . LYS A 1 192 ? -9.337 -26.394 7.300 1.00 97.81 192 LYS A N 1
ATOM 1468 C CA . LYS A 1 192 ? -8.325 -26.612 6.255 1.00 97.81 192 LYS A CA 1
ATOM 1469 C C . LYS A 1 192 ? -8.737 -25.972 4.938 1.00 97.81 192 LYS A C 1
ATOM 1471 O O . LYS A 1 192 ? -9.919 -25.864 4.643 1.00 97.81 192 LYS A O 1
ATOM 1476 N N . VAL A 1 193 ? -7.769 -25.614 4.106 1.00 97.50 193 VAL A N 1
ATOM 1477 C CA . VAL A 1 193 ? -8.018 -25.065 2.770 1.00 97.50 193 VAL A CA 1
ATOM 1478 C C . VAL A 1 193 ? -8.016 -26.201 1.760 1.00 97.50 193 VAL A C 1
ATOM 1480 O O . VAL A 1 193 ? -7.019 -26.913 1.630 1.00 97.50 193 VAL A O 1
ATOM 1483 N N . LYS A 1 194 ? -9.116 -26.378 1.026 1.00 97.75 194 LYS A N 1
ATOM 1484 C CA . LYS A 1 194 ? -9.184 -27.333 -0.083 1.00 97.75 194 LYS A CA 1
ATOM 1485 C C . LYS A 1 194 ? -9.006 -26.610 -1.405 1.00 97.75 194 LYS A C 1
ATOM 1487 O O . LYS A 1 194 ? -9.756 -25.689 -1.692 1.00 97.75 194 LYS A O 1
ATOM 1492 N N . VAL A 1 195 ? -8.069 -27.064 -2.232 1.00 97.19 195 VAL A N 1
ATOM 1493 C CA . VAL A 1 195 ? -7.747 -26.462 -3.533 1.00 97.19 195 VAL A CA 1
ATOM 1494 C C . VAL A 1 195 ? -7.947 -27.489 -4.636 1.00 97.19 195 VAL A C 1
ATOM 1496 O O . VAL A 1 195 ? -7.303 -28.535 -4.628 1.00 97.19 195 VAL A O 1
ATOM 1499 N N . ARG A 1 196 ? -8.821 -27.201 -5.602 1.00 95.69 196 ARG A N 1
ATOM 1500 C CA . ARG A 1 196 ? -9.151 -28.110 -6.709 1.00 95.69 196 ARG A CA 1
ATOM 1501 C C . ARG A 1 196 ? -9.118 -27.389 -8.048 1.00 95.69 196 ARG A C 1
ATOM 1503 O O . ARG A 1 196 ? -9.802 -26.381 -8.222 1.00 95.69 196 ARG A O 1
ATOM 1510 N N . TYR A 1 197 ? -8.397 -27.941 -9.022 1.00 94.50 197 TYR A N 1
ATOM 1511 C CA . TYR A 1 197 ? -8.395 -27.391 -10.379 1.00 94.50 197 TYR A CA 1
ATOM 1512 C C . TYR A 1 197 ? -9.742 -27.609 -11.076 1.00 94.50 197 TYR A C 1
ATOM 1514 O O . TYR A 1 197 ? -10.296 -28.706 -11.073 1.00 94.50 197 TYR A O 1
ATOM 1522 N N . THR A 1 198 ? -10.268 -26.543 -11.677 1.00 88.25 198 THR A N 1
ATOM 1523 C CA . THR A 1 198 ? -11.518 -26.543 -12.453 1.00 88.25 198 THR A CA 1
ATOM 1524 C C . THR A 1 198 ? -11.262 -26.646 -13.958 1.00 88.25 198 THR A C 1
ATOM 1526 O O . THR A 1 198 ? -12.149 -27.037 -14.712 1.00 88.25 198 THR A O 1
ATOM 1529 N N . SER A 1 199 ? -10.040 -26.341 -14.408 1.00 82.62 199 SER A N 1
ATOM 1530 C CA . SER A 1 199 ? -9.611 -26.515 -15.800 1.00 82.62 199 SER A CA 1
ATOM 1531 C C . SER A 1 199 ? -9.419 -28.000 -16.148 1.00 82.62 199 SER A C 1
ATOM 1533 O O . SER A 1 199 ? -8.529 -28.653 -15.614 1.00 82.62 199 SER A O 1
ATOM 1535 N N . ILE A 1 200 ? -10.206 -28.520 -17.098 1.00 73.44 200 ILE A N 1
ATOM 1536 C CA . ILE A 1 200 ? -10.279 -29.955 -17.466 1.00 73.44 200 ILE A CA 1
ATOM 1537 C C . ILE A 1 200 ? -9.001 -30.479 -18.168 1.00 73.44 200 ILE A C 1
ATOM 1539 O O . ILE A 1 200 ? -8.842 -31.684 -18.324 1.00 73.44 200 ILE A O 1
ATOM 1543 N N . LYS A 1 201 ? -8.090 -29.595 -18.603 1.00 83.44 201 LYS A N 1
ATOM 1544 C CA . LYS A 1 201 ? -6.922 -29.943 -19.440 1.00 83.44 201 LYS A CA 1
ATOM 1545 C C . LYS A 1 201 ? -5.589 -29.391 -18.934 1.00 83.44 201 LYS A C 1
ATOM 1547 O O . LYS A 1 201 ? -4.648 -29.278 -19.713 1.00 83.44 201 LYS A O 1
ATOM 1552 N N . VAL A 1 202 ? -5.496 -28.978 -17.669 1.00 88.06 202 VAL A N 1
ATOM 1553 C CA . VAL A 1 202 ? -4.256 -28.366 -17.148 1.00 88.06 202 VAL A CA 1
ATOM 1554 C C . VAL A 1 202 ? -3.051 -29.317 -17.268 1.00 88.06 202 VAL A C 1
ATOM 1556 O O . VAL A 1 202 ? -1.939 -28.871 -17.520 1.00 88.06 202 VAL A O 1
ATOM 1559 N N . ASP A 1 203 ? -3.275 -30.626 -17.181 1.00 90.44 203 ASP A N 1
ATOM 1560 C CA . ASP A 1 203 ? -2.272 -31.684 -17.334 1.00 90.44 203 ASP A CA 1
ATOM 1561 C C . ASP A 1 203 ? -1.816 -31.914 -18.785 1.00 90.44 203 ASP A C 1
ATOM 1563 O O . ASP A 1 203 ? -0.723 -32.426 -19.014 1.00 90.44 203 ASP A O 1
ATOM 1567 N N . GLN A 1 204 ? -2.617 -31.501 -19.771 1.00 90.81 204 GLN A N 1
ATOM 1568 C CA . GLN A 1 204 ? -2.311 -31.669 -21.197 1.00 90.81 204 GLN A CA 1
ATOM 1569 C C . GLN A 1 204 ? -1.351 -30.599 -21.731 1.00 90.81 204 GLN A C 1
ATOM 1571 O O . GLN A 1 204 ? -0.817 -30.735 -22.832 1.00 90.81 204 GLN A O 1
ATOM 1576 N N . TYR A 1 205 ? -1.128 -29.519 -20.977 1.00 91.50 205 TYR A N 1
ATOM 1577 C CA . TYR A 1 205 ? -0.264 -28.423 -21.397 1.00 91.50 205 TYR A CA 1
ATOM 1578 C C . TYR A 1 205 ? 1.113 -28.534 -20.745 1.00 91.50 205 TYR A C 1
ATOM 1580 O O . TYR A 1 205 ? 1.270 -28.323 -19.544 1.00 91.50 205 TYR A O 1
ATOM 1588 N N . GLN A 1 206 ? 2.137 -28.767 -21.573 1.00 91.25 206 GLN A N 1
ATOM 1589 C CA . GLN A 1 206 ? 3.526 -28.947 -21.132 1.00 91.25 206 GLN A CA 1
ATOM 1590 C C . GLN A 1 206 ? 4.029 -27.821 -20.215 1.00 91.25 206 GLN A C 1
ATOM 1592 O O . GLN A 1 206 ? 4.815 -28.069 -19.306 1.00 91.25 206 GLN A O 1
ATOM 1597 N N . MET A 1 207 ? 3.545 -26.592 -20.414 1.00 90.50 207 MET A N 1
ATOM 1598 C CA . MET A 1 207 ? 3.939 -25.433 -19.608 1.00 90.50 207 MET A CA 1
ATOM 1599 C C . MET A 1 207 ? 3.569 -25.535 -18.118 1.00 90.50 207 MET A C 1
ATOM 1601 O O . MET A 1 207 ? 4.166 -24.831 -17.310 1.00 90.50 207 MET A O 1
ATOM 1605 N N . PHE A 1 208 ? 2.604 -26.383 -17.747 1.00 93.19 208 PHE A N 1
ATOM 1606 C CA . PHE A 1 208 ? 2.203 -26.603 -16.353 1.00 93.19 208 PHE A CA 1
ATOM 1607 C C . PHE A 1 208 ? 2.777 -27.898 -15.767 1.00 93.19 208 PHE A C 1
ATOM 1609 O O . PHE A 1 208 ? 2.643 -28.130 -14.569 1.00 93.19 208 PHE A O 1
ATOM 1616 N N . ALA A 1 209 ? 3.420 -28.742 -16.583 1.00 92.44 209 ALA A N 1
ATOM 1617 C CA . ALA A 1 209 ? 3.811 -30.094 -16.192 1.00 92.44 209 ALA A CA 1
ATOM 1618 C C . ALA A 1 209 ? 4.754 -30.115 -14.981 1.00 92.44 209 ALA A C 1
ATOM 1620 O O . ALA A 1 209 ? 4.557 -30.911 -14.064 1.00 92.44 209 ALA A O 1
ATOM 1621 N N . ASP A 1 210 ? 5.752 -29.231 -14.949 1.00 90.94 210 ASP A N 1
ATOM 1622 C CA . ASP A 1 210 ? 6.705 -29.179 -13.836 1.00 90.94 210 ASP A CA 1
ATOM 1623 C C . ASP A 1 210 ? 6.070 -28.647 -12.550 1.00 90.94 210 ASP A C 1
ATOM 1625 O O . ASP A 1 210 ? 6.356 -29.172 -11.476 1.00 90.94 210 ASP A O 1
ATOM 1629 N N . ASP A 1 211 ? 5.142 -27.693 -12.655 1.00 93.19 211 ASP A N 1
ATOM 1630 C CA . ASP A 1 211 ? 4.418 -27.180 -11.491 1.00 93.19 211 ASP A CA 1
ATOM 1631 C C . ASP A 1 211 ? 3.476 -28.260 -10.930 1.00 93.19 211 ASP A C 1
ATOM 1633 O O . ASP A 1 211 ? 3.484 -28.536 -9.733 1.00 93.19 211 ASP A O 1
ATOM 1637 N N . LEU A 1 212 ? 2.750 -28.983 -11.791 1.00 93.56 212 LEU A N 1
ATOM 1638 C CA . LEU A 1 212 ? 1.860 -30.076 -11.380 1.00 93.56 212 LEU A CA 1
ATOM 1639 C C . LEU A 1 212 ? 2.597 -31.247 -10.713 1.00 93.56 212 LEU A C 1
ATOM 1641 O O . LEU A 1 212 ? 2.036 -31.877 -9.815 1.00 93.56 212 LEU A O 1
ATOM 1645 N N . LYS A 1 213 ? 3.849 -31.541 -11.094 1.00 93.31 213 LYS A N 1
ATOM 1646 C CA . LYS A 1 213 ? 4.666 -32.560 -10.403 1.00 93.31 213 LYS A CA 1
ATOM 1647 C C . LYS A 1 213 ? 4.863 -32.217 -8.929 1.00 93.31 213 LYS A C 1
ATOM 1649 O O . LYS A 1 213 ? 4.815 -33.112 -8.090 1.00 93.31 213 LYS A O 1
ATOM 1654 N N . THR A 1 214 ? 5.020 -30.932 -8.606 1.00 94.25 214 THR A N 1
ATOM 1655 C CA . THR A 1 214 ? 5.160 -30.481 -7.212 1.00 94.25 214 THR A CA 1
ATOM 1656 C C . THR A 1 214 ? 3.888 -30.667 -6.383 1.00 94.25 214 THR A C 1
ATOM 1658 O O . THR A 1 214 ? 3.938 -30.692 -5.157 1.00 94.25 214 THR A O 1
ATOM 1661 N N . LEU A 1 215 ? 2.747 -30.831 -7.054 1.00 94.56 215 LEU A N 1
ATOM 1662 C CA . LEU A 1 215 ? 1.428 -30.995 -6.452 1.00 94.56 215 LEU A CA 1
ATOM 1663 C C . LEU A 1 215 ? 0.983 -32.465 -6.356 1.00 94.56 215 LEU A C 1
ATOM 1665 O O . LEU A 1 215 ? -0.171 -32.733 -6.035 1.00 94.56 215 LEU A O 1
ATOM 1669 N N . GLY A 1 216 ? 1.870 -33.421 -6.656 1.00 92.12 216 GLY A N 1
ATOM 1670 C CA . GLY A 1 216 ? 1.531 -34.849 -6.702 1.00 92.12 216 GLY A CA 1
ATOM 1671 C C . GLY A 1 216 ? 0.851 -35.292 -8.005 1.00 92.12 216 GLY A C 1
ATOM 1672 O O . GLY A 1 216 ? 0.298 -36.388 -8.070 1.00 92.12 216 GLY A O 1
ATOM 1673 N N . GLY A 1 217 ? 0.899 -34.464 -9.055 1.00 89.75 217 GLY A N 1
ATOM 1674 C CA . GLY A 1 217 ? 0.339 -34.763 -10.373 1.00 89.75 217 GLY A CA 1
ATOM 1675 C C . GLY A 1 217 ? -1.169 -34.512 -10.495 1.00 89.75 217 GLY A C 1
ATOM 1676 O O . GLY A 1 217 ? -1.827 -34.008 -9.586 1.00 89.75 217 GLY A O 1
ATOM 1677 N N . TRP A 1 218 ? -1.728 -34.861 -11.659 1.00 88.75 218 TRP A N 1
ATOM 1678 C CA . TRP A 1 218 ? -3.107 -34.520 -12.035 1.00 88.75 218 TRP A CA 1
ATOM 1679 C C . TRP A 1 218 ? -4.182 -35.111 -11.107 1.00 88.75 218 TRP A C 1
ATOM 1681 O O . TRP A 1 218 ? -5.133 -34.412 -10.763 1.00 88.75 218 TRP A O 1
ATOM 1691 N N . SER A 1 219 ? -4.038 -36.369 -10.665 1.00 88.62 219 SER A N 1
ATOM 1692 C CA . SER A 1 219 ? -5.059 -37.008 -9.812 1.00 88.62 219 SER A CA 1
ATOM 1693 C C . SER A 1 219 ? -5.252 -36.243 -8.505 1.00 88.62 219 SER A C 1
ATOM 1695 O O . SER A 1 219 ? -6.382 -35.912 -8.148 1.00 88.62 219 SER A O 1
ATOM 1697 N N . ALA A 1 220 ? -4.144 -35.868 -7.856 1.00 91.56 220 ALA A N 1
ATOM 1698 C CA . ALA A 1 220 ? -4.157 -35.146 -6.590 1.00 91.56 220 ALA A CA 1
ATOM 1699 C C . ALA A 1 220 ? -4.824 -33.766 -6.723 1.00 91.56 220 ALA A C 1
ATOM 1701 O O . ALA A 1 220 ? -5.701 -33.409 -5.936 1.00 91.56 220 ALA A O 1
ATOM 1702 N N . VAL A 1 221 ? -4.478 -33.002 -7.765 1.00 91.81 221 VAL A N 1
ATOM 1703 C CA . VAL A 1 221 ? -5.041 -31.655 -7.968 1.00 91.81 221 VAL A CA 1
ATOM 1704 C C . VAL A 1 221 ? -6.498 -31.659 -8.447 1.00 91.81 221 VAL A C 1
ATOM 1706 O O . VAL A 1 221 ? -7.222 -30.684 -8.223 1.00 91.81 221 VAL A O 1
ATOM 1709 N N . ARG A 1 222 ? -6.944 -32.744 -9.097 1.00 90.88 222 ARG A N 1
ATOM 1710 C CA . ARG A 1 222 ? -8.331 -32.935 -9.547 1.00 90.88 222 ARG A CA 1
ATOM 1711 C C . ARG A 1 222 ? -9.253 -33.355 -8.403 1.00 90.88 222 ARG A C 1
ATOM 1713 O O . ARG A 1 222 ? -10.390 -32.892 -8.337 1.00 90.88 222 ARG A O 1
ATOM 1720 N N . GLU A 1 223 ? -8.787 -34.226 -7.512 1.00 91.75 223 GLU A N 1
ATOM 1721 C CA . GLU A 1 223 ? -9.530 -34.642 -6.308 1.00 91.75 223 GLU A CA 1
ATOM 1722 C C . GLU A 1 223 ? -9.598 -33.510 -5.270 1.00 91.75 223 GLU A C 1
ATOM 1724 O O . GLU A 1 223 ? -10.619 -33.306 -4.599 1.00 91.75 223 GLU A O 1
ATOM 1729 N N . GLY A 1 224 ? -8.540 -32.703 -5.237 1.00 94.62 224 GLY A N 1
ATOM 1730 C CA . GLY A 1 224 ? -8.406 -31.514 -4.420 1.00 94.62 224 GLY A CA 1
ATOM 1731 C C . GLY A 1 224 ? -7.399 -31.732 -3.298 1.00 94.62 224 GLY A C 1
ATOM 1732 O O . GLY A 1 224 ? -7.511 -32.668 -2.511 1.00 94.62 224 GLY A O 1
ATOM 1733 N N . LEU A 1 225 ? -6.433 -30.828 -3.210 1.00 96.88 225 LEU A N 1
ATOM 1734 C CA . LEU A 1 225 ? -5.410 -30.820 -2.175 1.00 96.88 225 LEU A CA 1
ATOM 1735 C C . LEU A 1 225 ? -5.970 -30.176 -0.913 1.00 96.88 225 LEU A C 1
ATOM 1737 O O . LEU A 1 225 ? -6.544 -29.094 -0.987 1.00 96.88 225 LEU A O 1
ATOM 1741 N N . VAL A 1 226 ? -5.790 -30.824 0.236 1.00 97.44 226 VAL A N 1
ATOM 1742 C CA . VAL A 1 226 ? -6.205 -30.287 1.536 1.00 97.44 226 VAL A CA 1
ATOM 1743 C C . VAL A 1 226 ? -4.966 -29.827 2.291 1.00 97.44 226 VAL A C 1
ATOM 1745 O O . VAL A 1 226 ? -4.079 -30.627 2.584 1.00 97.44 226 VAL A O 1
ATOM 1748 N N . LEU A 1 227 ? -4.909 -28.536 2.594 1.00 95.81 227 LEU A N 1
ATOM 1749 C CA . LEU A 1 227 ? -3.752 -27.859 3.165 1.00 95.81 227 LEU A CA 1
ATOM 1750 C C . LEU A 1 227 ? -4.121 -27.197 4.491 1.00 95.81 227 LEU A C 1
ATOM 1752 O O . LEU A 1 227 ? -5.240 -26.716 4.662 1.00 95.81 227 LEU A O 1
ATOM 1756 N N . GLU A 1 228 ? -3.170 -27.131 5.420 1.00 94.81 228 GLU A N 1
ATOM 1757 C CA . GLU A 1 228 ? -3.315 -26.242 6.576 1.00 94.81 228 GLU A CA 1
ATOM 1758 C C . GLU A 1 228 ? -3.281 -24.778 6.100 1.00 94.81 228 GLU A C 1
ATOM 1760 O O . GLU A 1 228 ? -2.495 -24.471 5.198 1.00 94.81 228 GLU A O 1
ATOM 1765 N N . PRO A 1 229 ? -4.070 -23.857 6.682 1.00 95.06 229 PRO A N 1
ATOM 1766 C CA . PRO A 1 229 ? -4.100 -22.448 6.271 1.00 95.06 229 PRO A CA 1
ATOM 1767 C C . PRO A 1 229 ? -2.725 -21.767 6.237 1.00 95.06 229 PRO A C 1
ATOM 1769 O O . PRO A 1 229 ? -2.450 -20.949 5.359 1.00 95.06 229 PRO A O 1
ATOM 1772 N N . GLU A 1 230 ? -1.855 -22.108 7.187 1.00 90.31 230 GLU A N 1
ATOM 1773 C CA . GLU A 1 230 ? -0.477 -21.625 7.313 1.00 90.31 230 GLU A CA 1
ATOM 1774 C C . GLU A 1 230 ? 0.544 -22.353 6.431 1.00 90.31 230 GLU A C 1
ATOM 1776 O O . GLU A 1 230 ? 1.703 -21.939 6.398 1.00 90.31 230 GLU A O 1
ATOM 1781 N N . HIS A 1 231 ? 0.157 -23.421 5.726 1.00 90.50 231 HIS A N 1
ATOM 1782 C CA . HIS A 1 231 ? 1.072 -24.134 4.841 1.00 90.50 231 HIS A CA 1
ATOM 1783 C C . HIS A 1 231 ? 1.554 -23.175 3.748 1.00 90.50 231 HIS A C 1
ATOM 1785 O O . HIS A 1 231 ? 0.752 -22.571 3.036 1.00 90.50 231 HIS A O 1
ATOM 1791 N N . ILE A 1 232 ? 2.869 -23.017 3.629 1.00 89.69 232 ILE A N 1
ATOM 1792 C CA . ILE A 1 232 ? 3.479 -22.158 2.619 1.00 89.69 232 ILE A CA 1
ATOM 1793 C C . ILE A 1 232 ? 3.462 -22.871 1.276 1.00 89.69 232 ILE A C 1
ATOM 1795 O O . ILE A 1 232 ? 4.073 -23.923 1.101 1.00 89.69 232 ILE A O 1
ATOM 1799 N N . VAL A 1 233 ? 2.761 -22.269 0.329 1.00 92.44 233 VAL A N 1
ATOM 1800 C CA . VAL A 1 233 ? 2.651 -22.717 -1.057 1.00 92.44 233 VAL A CA 1
ATOM 1801 C C . VAL A 1 233 ? 3.150 -21.613 -1.970 1.00 92.44 233 VAL A C 1
ATOM 1803 O O . VAL A 1 233 ? 3.240 -20.459 -1.560 1.00 92.44 233 VAL A O 1
ATOM 1806 N N . ALA A 1 234 ? 3.443 -21.941 -3.220 1.00 92.00 234 ALA A N 1
ATOM 1807 C CA . ALA A 1 234 ? 3.821 -20.952 -4.212 1.00 92.00 234 ALA A CA 1
ATOM 1808 C C . ALA A 1 234 ? 2.759 -20.848 -5.307 1.00 92.00 234 ALA A C 1
ATOM 1810 O O . ALA A 1 234 ? 2.193 -21.852 -5.723 1.00 92.00 234 ALA A O 1
ATOM 1811 N N . VAL A 1 235 ? 2.523 -19.647 -5.823 1.00 91.31 235 VAL A N 1
ATOM 1812 C CA . VAL A 1 235 ? 1.697 -19.413 -7.016 1.00 91.31 235 VAL A CA 1
ATOM 1813 C C . VAL A 1 235 ? 2.565 -18.909 -8.160 1.00 91.31 235 VAL A C 1
ATOM 1815 O O . VAL A 1 235 ? 3.401 -18.026 -7.968 1.00 91.31 235 VAL A O 1
ATOM 1818 N N . ARG A 1 236 ? 2.378 -19.460 -9.363 1.00 90.31 236 ARG A N 1
ATOM 1819 C CA . ARG A 1 236 ? 3.032 -18.965 -10.584 1.00 90.31 236 ARG A CA 1
ATOM 1820 C C . ARG A 1 236 ? 1.990 -18.379 -11.529 1.00 90.31 236 ARG A C 1
ATOM 1822 O O . ARG A 1 236 ? 1.169 -19.112 -12.076 1.00 90.31 236 ARG A O 1
ATOM 1829 N N . LEU A 1 237 ? 2.058 -17.066 -11.744 1.00 87.00 237 LEU A N 1
ATOM 1830 C CA . LEU A 1 237 ? 1.172 -16.327 -12.645 1.00 87.00 237 LEU A CA 1
ATOM 1831 C C . LEU A 1 237 ? 1.720 -16.381 -14.080 1.00 87.00 237 LEU A C 1
ATOM 1833 O O . LEU A 1 237 ? 2.501 -15.528 -14.500 1.00 87.00 237 LEU A O 1
ATOM 1837 N N . HIS A 1 238 ? 1.300 -17.385 -14.852 1.00 84.69 238 HIS A N 1
ATOM 1838 C CA . HIS A 1 238 ? 1.779 -17.591 -16.228 1.00 84.69 238 HIS A CA 1
ATOM 1839 C C . HIS A 1 238 ? 1.324 -16.489 -17.202 1.00 84.69 238 HIS A C 1
ATOM 1841 O O . HIS A 1 238 ? 1.933 -16.316 -18.254 1.00 84.69 238 HIS A O 1
ATOM 1847 N N . ASP A 1 239 ? 0.275 -15.728 -16.868 1.00 75.75 239 ASP A N 1
ATOM 1848 C CA . ASP A 1 239 ? -0.207 -14.609 -17.694 1.00 75.75 239 ASP A CA 1
ATOM 1849 C C . ASP A 1 239 ? 0.608 -13.316 -17.532 1.00 75.75 239 ASP A C 1
ATOM 1851 O O . ASP A 1 239 ? 0.596 -12.481 -18.434 1.00 75.75 239 ASP A O 1
ATOM 1855 N N . GLU A 1 240 ? 1.318 -13.144 -16.415 1.00 65.44 240 GLU A N 1
ATOM 1856 C CA . GLU A 1 240 ? 2.098 -11.930 -16.128 1.00 65.44 240 GLU A CA 1
ATOM 1857 C C . GLU A 1 240 ? 3.554 -12.037 -16.611 1.00 65.44 240 GLU A C 1
ATOM 1859 O O . GLU A 1 240 ? 4.363 -11.142 -16.379 1.00 65.44 240 GLU A O 1
ATOM 1864 N N . GLY A 1 241 ? 3.918 -13.146 -17.268 1.00 61.22 241 GLY A N 1
ATOM 1865 C CA . GLY A 1 241 ? 5.308 -13.431 -17.640 1.00 61.22 241 GLY A CA 1
ATOM 1866 C C . GLY A 1 241 ? 6.225 -13.650 -16.431 1.00 61.22 241 GLY A C 1
ATOM 1867 O O . GLY A 1 241 ? 7.442 -13.731 -16.587 1.00 61.22 241 GLY A O 1
ATOM 1868 N N . LEU A 1 242 ? 5.655 -13.765 -15.225 1.00 60.19 242 LEU A N 1
ATOM 1869 C CA . LEU A 1 242 ? 6.395 -14.022 -14.000 1.00 60.19 242 LEU A CA 1
ATOM 1870 C C . LEU A 1 242 ? 6.864 -15.475 -13.994 1.00 60.19 242 LEU A C 1
ATOM 1872 O O . LEU A 1 242 ? 6.121 -16.408 -13.688 1.00 60.19 242 LEU A O 1
ATOM 1876 N N . THR A 1 243 ? 8.140 -15.671 -14.310 1.00 68.25 243 THR A N 1
ATOM 1877 C CA . THR A 1 243 ? 8.786 -16.986 -14.223 1.00 68.25 243 THR A CA 1
ATOM 1878 C C . THR A 1 243 ? 8.955 -17.445 -12.776 1.00 68.25 243 THR A C 1
ATOM 1880 O O . THR A 1 243 ? 9.007 -18.644 -12.496 1.00 68.25 243 THR A O 1
ATOM 1883 N N . THR A 1 244 ? 9.043 -16.497 -11.842 1.00 74.25 244 THR A N 1
ATOM 1884 C CA . THR A 1 244 ? 9.339 -16.765 -10.435 1.00 74.25 244 THR A CA 1
ATOM 1885 C C . THR A 1 244 ? 8.042 -16.980 -9.650 1.00 74.25 244 THR A C 1
ATOM 1887 O O . THR A 1 244 ? 7.232 -16.059 -9.569 1.00 74.25 244 THR A O 1
ATOM 1890 N N . PRO A 1 245 ? 7.834 -18.168 -9.047 1.00 84.94 245 PRO A N 1
ATOM 1891 C CA . PRO A 1 245 ? 6.707 -18.404 -8.152 1.00 84.94 245 PRO A CA 1
ATOM 1892 C C . PRO A 1 245 ? 6.788 -17.530 -6.902 1.00 84.94 245 PRO A C 1
ATOM 1894 O O . PRO A 1 245 ? 7.893 -17.247 -6.419 1.00 84.94 245 PRO A O 1
ATOM 1897 N N . VAL A 1 246 ? 5.626 -17.176 -6.360 1.00 82.06 246 VAL A N 1
ATOM 1898 C CA . VAL A 1 246 ? 5.498 -16.345 -5.162 1.00 82.06 246 VAL A CA 1
ATOM 1899 C C . VAL A 1 246 ? 4.861 -17.095 -4.021 1.00 82.06 246 VAL A C 1
ATOM 1901 O O . VAL A 1 246 ? 3.791 -17.677 -4.171 1.00 82.06 246 VAL A O 1
ATOM 1904 N N . ASP A 1 247 ? 5.552 -17.055 -2.886 1.00 85.25 247 ASP A N 1
ATOM 1905 C CA . ASP A 1 247 ? 5.185 -17.802 -1.698 1.00 85.25 247 ASP A CA 1
ATOM 1906 C C . ASP A 1 247 ? 4.091 -17.071 -0.916 1.00 85.25 247 ASP A C 1
ATOM 1908 O O . ASP A 1 247 ? 4.198 -15.889 -0.573 1.00 85.25 247 ASP A O 1
ATOM 1912 N N . ILE A 1 248 ? 3.021 -17.798 -0.629 1.00 87.19 248 ILE A N 1
ATOM 1913 C CA . ILE A 1 248 ? 1.846 -17.332 0.095 1.00 87.19 248 ILE A CA 1
ATOM 1914 C C . ILE A 1 248 ? 1.395 -18.425 1.075 1.00 87.19 248 ILE A C 1
ATOM 1916 O O . ILE A 1 248 ? 1.663 -19.605 0.852 1.00 87.19 248 ILE A O 1
ATOM 1920 N N . PRO A 1 249 ? 0.706 -18.074 2.172 1.00 90.62 249 PRO A N 1
ATOM 1921 C CA . PRO A 1 249 ? -0.007 -19.078 2.956 1.00 90.62 249 PRO A CA 1
ATOM 1922 C C . PRO A 1 249 ? -1.142 -19.686 2.118 1.00 90.62 249 PRO A C 1
ATOM 1924 O O . PRO A 1 249 ? -1.773 -18.972 1.336 1.00 90.62 249 PRO A O 1
ATOM 1927 N N . ALA A 1 250 ? -1.441 -20.971 2.308 1.00 94.75 250 ALA A N 1
ATOM 1928 C CA . ALA A 1 250 ? -2.510 -21.667 1.592 1.00 94.75 250 ALA A CA 1
ATOM 1929 C C . ALA A 1 250 ? -3.869 -20.971 1.745 1.00 94.75 250 ALA A C 1
ATOM 1931 O O . ALA A 1 250 ? -4.648 -20.961 0.798 1.00 94.75 250 ALA A O 1
ATOM 1932 N N . LEU A 1 251 ? -4.124 -20.313 2.884 1.00 95.69 251 LEU A N 1
ATOM 1933 C CA . LEU A 1 251 ? -5.321 -19.490 3.096 1.00 95.69 251 LEU A CA 1
ATOM 1934 C C . LEU A 1 251 ? -5.531 -18.445 1.991 1.00 95.69 251 LEU A C 1
ATOM 1936 O O . LEU A 1 251 ? -6.651 -18.242 1.535 1.00 95.69 251 LEU A O 1
ATOM 1940 N N . ALA A 1 252 ? -4.451 -17.829 1.501 1.00 93.94 252 ALA A N 1
ATOM 1941 C CA . ALA A 1 252 ? -4.536 -16.816 0.455 1.00 93.94 252 ALA A CA 1
ATOM 1942 C C . ALA A 1 252 ? -4.978 -17.382 -0.905 1.00 93.94 252 ALA A C 1
ATOM 1944 O O . ALA A 1 252 ? -5.397 -16.615 -1.768 1.00 93.94 252 ALA A O 1
ATOM 1945 N N . LEU A 1 253 ? -4.920 -18.706 -1.113 1.00 95.44 253 LEU A N 1
ATOM 1946 C CA . LEU A 1 253 ? -5.416 -19.327 -2.343 1.00 95.44 253 LEU A CA 1
ATOM 1947 C C . LEU A 1 253 ? -6.927 -19.142 -2.521 1.00 95.44 253 LEU A C 1
ATOM 1949 O O . LEU A 1 253 ? -7.376 -19.175 -3.662 1.00 95.44 253 LEU A O 1
ATOM 1953 N N . ILE A 1 254 ? -7.693 -18.928 -1.444 1.00 95.50 254 ILE A N 1
ATOM 1954 C CA . ILE A 1 254 ? -9.142 -18.671 -1.510 1.00 95.50 254 ILE A CA 1
ATOM 1955 C C . ILE A 1 254 ? -9.420 -17.423 -2.359 1.00 95.50 254 ILE A C 1
ATOM 1957 O O . ILE A 1 254 ? -10.131 -17.509 -3.358 1.00 95.50 254 ILE A O 1
ATOM 1961 N N . ASP A 1 255 ? -8.753 -16.308 -2.047 1.00 91.88 255 ASP A N 1
ATOM 1962 C CA . ASP A 1 255 ? -8.877 -15.045 -2.789 1.00 91.88 255 ASP A CA 1
ATOM 1963 C C . ASP A 1 255 ? -8.444 -15.205 -4.262 1.00 91.88 255 ASP A C 1
ATOM 1965 O O . ASP A 1 255 ? -9.136 -14.765 -5.180 1.00 91.88 255 ASP A O 1
ATOM 1969 N N . TYR A 1 256 ? -7.349 -15.931 -4.531 1.00 88.12 256 TYR A N 1
ATOM 1970 C CA . TYR A 1 256 ? -6.953 -16.244 -5.914 1.00 88.12 256 TYR A CA 1
ATOM 1971 C C . TYR A 1 256 ? -8.016 -17.067 -6.648 1.00 88.12 256 TYR A C 1
ATOM 1973 O O . TYR A 1 256 ? -8.361 -16.754 -7.786 1.00 88.12 256 TYR A O 1
ATOM 1981 N N . GLY A 1 257 ? -8.539 -18.115 -6.011 1.00 89.62 257 GLY A N 1
ATOM 1982 C CA . GLY A 1 257 ? -9.561 -18.979 -6.593 1.00 89.62 257 GLY A CA 1
ATOM 1983 C C . GLY A 1 257 ? -10.845 -18.221 -6.936 1.00 89.62 257 GLY A C 1
ATOM 1984 O O . GLY A 1 257 ? -11.484 -18.545 -7.940 1.00 89.62 257 GLY A O 1
ATOM 1985 N N . GLN A 1 258 ? -11.187 -17.201 -6.146 1.00 86.62 258 GLN A N 1
ATOM 1986 C CA . GLN A 1 258 ? -12.323 -16.315 -6.386 1.00 86.62 258 GLN A CA 1
ATOM 1987 C C . GLN A 1 258 ? -12.041 -15.326 -7.531 1.00 86.62 258 GLN A C 1
ATOM 1989 O O . GLN A 1 258 ? -12.764 -15.309 -8.526 1.00 86.62 258 GLN A O 1
ATOM 1994 N N . GLN A 1 259 ? -10.918 -14.601 -7.490 1.00 82.31 259 GLN A N 1
ATOM 1995 C CA . GLN A 1 259 ? -10.544 -13.632 -8.537 1.00 82.31 259 GLN A CA 1
ATOM 1996 C C . GLN A 1 259 ? -10.405 -14.256 -9.936 1.00 82.31 259 GLN A C 1
ATOM 1998 O O . GLN A 1 259 ? -10.689 -13.608 -10.949 1.00 82.31 259 GLN A O 1
ATOM 2003 N N . ILE A 1 260 ? -9.953 -15.513 -10.015 1.00 81.25 260 ILE A N 1
ATOM 2004 C CA . ILE A 1 260 ? -9.882 -16.267 -11.274 1.00 81.25 260 ILE A CA 1
ATOM 2005 C C . ILE A 1 260 ? -11.288 -16.496 -11.850 1.00 81.25 260 ILE A C 1
ATOM 2007 O O . ILE A 1 260 ? -11.477 -16.375 -13.063 1.00 81.25 260 ILE A O 1
ATOM 2011 N N . GLN A 1 261 ? -12.270 -16.823 -11.004 1.00 74.75 261 GLN A N 1
ATOM 2012 C CA . GLN A 1 261 ? -13.656 -17.048 -11.429 1.00 74.75 261 GLN A CA 1
ATOM 2013 C C . GLN A 1 261 ? -14.301 -15.752 -11.931 1.00 74.75 261 GLN A C 1
ATOM 2015 O O . GLN A 1 261 ? -14.958 -15.766 -12.974 1.00 74.75 261 GLN A O 1
ATOM 2020 N N . ASP A 1 262 ? -13.997 -14.632 -11.277 1.00 68.94 262 ASP A N 1
ATOM 2021 C CA . ASP A 1 262 ? -14.549 -13.315 -11.615 1.00 68.94 262 ASP A CA 1
ATOM 2022 C C . ASP A 1 262 ? -13.802 -12.618 -12.772 1.00 68.94 262 ASP A C 1
ATOM 2024 O O . ASP A 1 262 ? -14.181 -11.534 -13.213 1.00 68.94 262 ASP A O 1
ATOM 2028 N N . LYS A 1 263 ? -12.756 -13.253 -13.327 1.00 65.75 263 LYS A N 1
ATOM 2029 C CA . LYS A 1 263 ? -11.911 -12.745 -14.430 1.00 65.75 263 LYS A CA 1
ATOM 2030 C C . LYS A 1 263 ? -11.207 -11.408 -14.129 1.00 65.75 263 LYS A C 1
ATOM 2032 O O . LYS A 1 263 ? -10.805 -10.707 -15.058 1.00 65.75 263 LYS A O 1
ATOM 2037 N N . THR A 1 264 ? -10.993 -11.063 -12.859 1.00 54.78 264 THR A N 1
ATOM 2038 C CA . THR A 1 264 ? -10.424 -9.769 -12.410 1.00 54.78 264 THR A CA 1
ATOM 2039 C C . THR A 1 264 ? -8.919 -9.812 -12.097 1.00 54.78 264 THR A C 1
ATOM 2041 O O . THR A 1 264 ? -8.334 -8.823 -11.645 1.00 54.78 264 THR A O 1
ATOM 2044 N N . LEU A 1 265 ? -8.261 -10.943 -12.375 1.00 53.81 265 LEU A N 1
ATOM 2045 C CA . LEU A 1 265 ? -6.913 -11.260 -11.892 1.00 53.81 265 LEU A CA 1
ATOM 2046 C C . LEU A 1 265 ? -5.834 -10.206 -12.222 1.00 53.81 265 LEU A C 1
ATOM 2048 O O . LEU A 1 265 ? -5.034 -9.894 -11.354 1.00 53.81 265 LEU A O 1
ATOM 2052 N N . SER A 1 266 ? -5.790 -9.621 -13.428 1.00 45.56 266 SER A N 1
ATOM 2053 C CA . SER A 1 266 ? -4.599 -8.854 -13.863 1.00 45.56 266 SER A CA 1
ATOM 2054 C C . SER A 1 266 ? -4.368 -7.523 -13.141 1.00 45.56 266 SER A C 1
ATOM 2056 O O . SER A 1 266 ? -3.311 -6.928 -13.297 1.00 45.56 266 SER A O 1
ATOM 2058 N N . THR A 1 267 ? -5.353 -6.999 -12.411 1.00 46.06 267 THR A N 1
ATOM 2059 C CA . THR A 1 267 ? -5.200 -5.757 -11.628 1.00 46.06 267 THR A CA 1
ATOM 2060 C C . THR A 1 267 ? -5.255 -6.056 -10.135 1.00 46.06 267 THR A C 1
ATOM 2062 O O . THR A 1 267 ? -4.468 -5.517 -9.355 1.00 46.06 267 THR A O 1
ATOM 2065 N N . ALA A 1 268 ? -6.151 -6.962 -9.743 1.00 42.94 268 ALA A N 1
ATOM 2066 C CA . ALA A 1 268 ? -6.365 -7.371 -8.365 1.00 42.94 268 ALA A CA 1
ATOM 2067 C C . ALA A 1 268 ? -5.205 -8.225 -7.821 1.00 42.94 268 ALA A C 1
ATOM 2069 O O . ALA A 1 268 ? -4.725 -7.959 -6.714 1.00 42.94 268 ALA A O 1
ATOM 2070 N N . ALA A 1 269 ? -4.691 -9.175 -8.615 1.00 47.28 269 ALA A N 1
ATOM 2071 C CA . ALA A 1 269 ? -3.555 -10.005 -8.231 1.00 47.28 269 ALA A CA 1
ATOM 2072 C C . ALA A 1 269 ? -2.272 -9.183 -8.167 1.00 47.28 269 ALA A C 1
ATOM 2074 O O . ALA A 1 269 ? -1.556 -9.308 -7.186 1.00 47.28 269 ALA A O 1
ATOM 2075 N N . THR A 1 270 ? -2.014 -8.268 -9.108 1.00 50.09 270 THR A N 1
ATOM 2076 C CA . THR A 1 270 ? -0.831 -7.392 -9.042 1.00 50.09 270 THR A CA 1
ATOM 2077 C C . THR A 1 270 ? -0.860 -6.468 -7.815 1.00 50.09 270 THR A C 1
ATOM 2079 O O . THR A 1 270 ? 0.158 -6.303 -7.147 1.00 50.09 270 THR A O 1
ATOM 2082 N N . ALA A 1 271 ? -2.014 -5.886 -7.460 1.00 43.69 271 ALA A N 1
ATOM 2083 C CA . ALA A 1 271 ? -2.145 -5.041 -6.267 1.00 43.69 271 ALA A CA 1
ATOM 2084 C C . ALA A 1 271 ? -2.002 -5.839 -4.958 1.00 43.69 271 ALA A C 1
ATOM 2086 O O . ALA A 1 271 ? -1.326 -5.393 -4.030 1.00 43.69 271 ALA A O 1
ATOM 2087 N N . PHE A 1 272 ? -2.593 -7.035 -4.894 1.00 50.31 272 PHE A N 1
ATOM 2088 C CA . PHE A 1 272 ? -2.442 -7.963 -3.772 1.00 50.31 272 PHE A CA 1
ATOM 2089 C C . PHE A 1 272 ? -1.002 -8.471 -3.649 1.00 50.31 272 PHE A C 1
ATOM 2091 O O . PHE A 1 272 ? -0.436 -8.480 -2.562 1.00 50.31 272 PHE A O 1
ATOM 2098 N N . PHE A 1 273 ? -0.369 -8.804 -4.773 1.00 52.12 273 PHE A N 1
ATOM 2099 C CA . PHE A 1 273 ? 1.025 -9.211 -4.873 1.00 52.12 273 PHE A CA 1
ATOM 2100 C C . PHE A 1 273 ? 1.952 -8.109 -4.387 1.00 52.12 273 PHE A C 1
ATOM 2102 O O . PHE A 1 273 ? 2.797 -8.368 -3.540 1.00 52.12 273 PHE A O 1
ATOM 2109 N N . LEU A 1 274 ? 1.773 -6.868 -4.845 1.00 47.81 274 LEU A N 1
ATOM 2110 C CA . LEU A 1 274 ? 2.527 -5.725 -4.334 1.00 47.81 274 LEU A CA 1
ATOM 2111 C C . LEU A 1 274 ? 2.274 -5.535 -2.832 1.00 47.81 274 LEU A C 1
ATOM 2113 O O . LEU A 1 274 ? 3.227 -5.387 -2.077 1.00 47.81 274 LEU A O 1
ATOM 2117 N N . GLY A 1 275 ? 1.026 -5.632 -2.370 1.00 43.59 275 GLY A N 1
ATOM 2118 C CA . GLY A 1 275 ? 0.694 -5.553 -0.944 1.00 43.59 275 GLY A CA 1
ATOM 2119 C C . GLY A 1 275 ? 1.407 -6.614 -0.095 1.00 43.59 275 GLY A C 1
ATOM 2120 O O . GLY A 1 275 ? 1.996 -6.284 0.933 1.00 43.59 275 GLY A O 1
ATOM 2121 N N . LEU A 1 276 ? 1.420 -7.867 -0.560 1.00 47.31 276 LEU A N 1
ATOM 2122 C CA . LEU A 1 276 ? 1.986 -9.011 0.153 1.00 47.31 276 LEU A CA 1
ATOM 2123 C C . LEU A 1 276 ? 3.498 -9.179 0.012 1.00 47.31 276 LEU A C 1
ATOM 2125 O O . LEU A 1 276 ? 4.085 -9.778 0.906 1.00 47.31 276 LEU A O 1
ATOM 2129 N N . THR A 1 277 ? 4.105 -8.748 -1.097 1.00 45.78 277 THR A N 1
ATOM 2130 C CA . THR A 1 277 ? 5.543 -8.935 -1.382 1.00 45.78 277 THR A CA 1
ATOM 2131 C C . THR A 1 277 ? 6.368 -7.697 -1.061 1.00 45.78 277 THR A C 1
ATOM 2133 O O . THR A 1 277 ? 7.555 -7.810 -0.765 1.00 45.78 277 THR A O 1
ATOM 2136 N N . VAL A 1 278 ? 5.758 -6.511 -1.096 1.00 45.47 278 VAL A N 1
ATOM 2137 C CA . VAL A 1 278 ? 6.463 -5.250 -0.849 1.00 45.47 278 VAL A CA 1
ATOM 2138 C C . VAL A 1 278 ? 6.269 -4.785 0.596 1.00 45.47 278 VAL A C 1
ATOM 2140 O O . VAL A 1 278 ? 7.138 -4.093 1.122 1.00 45.47 278 VAL A O 1
ATOM 2143 N N . GLY A 1 279 ? 5.196 -5.214 1.273 1.00 38.38 279 GLY A N 1
ATOM 2144 C CA . GLY A 1 279 ? 4.831 -4.728 2.601 1.00 38.38 279 GLY A CA 1
ATOM 2145 C C . GLY A 1 279 ? 4.515 -3.227 2.576 1.00 38.38 279 GLY A C 1
ATOM 2146 O O . GLY A 1 279 ? 5.140 -2.425 1.878 1.00 38.38 279 GLY A O 1
ATOM 2147 N N . LEU A 1 280 ? 3.556 -2.781 3.384 1.00 33.62 280 LEU A N 1
ATOM 2148 C CA . LEU A 1 280 ? 3.212 -1.352 3.499 1.00 33.62 280 LEU A CA 1
ATOM 2149 C C . LEU A 1 280 ? 4.409 -0.447 3.898 1.00 33.62 280 LEU A C 1
ATOM 2151 O O . LEU A 1 280 ? 4.319 0.775 3.788 1.00 33.62 280 LEU A O 1
ATOM 2155 N N . GLY A 1 281 ? 5.550 -1.026 4.297 1.00 34.56 281 GLY A N 1
ATOM 2156 C CA . GLY A 1 281 ? 6.806 -0.328 4.582 1.00 34.56 281 GLY A CA 1
ATOM 2157 C C . GLY A 1 281 ? 7.589 0.198 3.366 1.00 34.56 281 GLY A C 1
ATOM 2158 O O . GLY A 1 281 ? 8.462 1.042 3.559 1.00 34.56 281 GLY A O 1
ATOM 2159 N N . ALA A 1 282 ? 7.293 -0.220 2.125 1.00 33.38 282 ALA A N 1
ATOM 2160 C CA . ALA A 1 282 ? 8.029 0.242 0.933 1.00 33.38 282 ALA A CA 1
ATOM 2161 C C . ALA A 1 282 ? 7.341 1.354 0.112 1.00 33.38 282 ALA A C 1
ATOM 2163 O O . ALA A 1 282 ? 7.821 1.733 -0.960 1.00 33.38 282 ALA A O 1
ATOM 2164 N N . LEU A 1 283 ? 6.309 2.011 0.658 1.00 31.50 283 LEU A N 1
ATOM 2165 C CA . LEU A 1 283 ? 5.730 3.243 0.085 1.00 31.50 283 LEU A CA 1
ATOM 2166 C C . LEU A 1 283 ? 6.697 4.460 0.075 1.00 31.50 283 LEU A C 1
ATOM 2168 O O . LEU A 1 283 ? 6.311 5.568 -0.285 1.00 31.50 283 LEU A O 1
ATOM 2172 N N . GLY A 1 284 ? 7.986 4.263 0.379 1.00 28.11 284 GLY A N 1
ATOM 2173 C CA . GLY A 1 284 ? 9.079 5.226 0.185 1.00 28.11 284 GLY A CA 1
ATOM 2174 C C . GLY A 1 284 ? 9.722 5.234 -1.216 1.00 28.11 284 GLY A C 1
ATOM 2175 O O . GLY A 1 284 ? 10.795 5.817 -1.387 1.00 28.11 2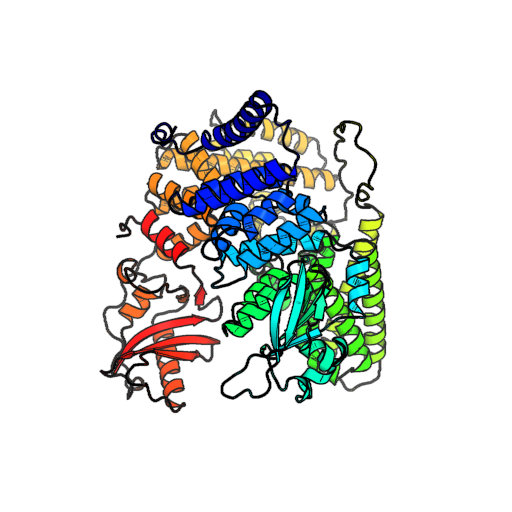84 GLY A O 1
ATOM 2176 N N . GLY A 1 285 ? 9.108 4.608 -2.228 1.00 32.00 285 GLY A N 1
ATOM 2177 C CA . GLY A 1 285 ? 9.679 4.415 -3.575 1.00 32.00 285 GLY A CA 1
ATOM 2178 C C . GLY A 1 285 ? 10.020 5.680 -4.389 1.00 32.00 285 GLY A C 1
ATOM 2179 O O . GLY A 1 285 ? 10.646 5.569 -5.445 1.00 32.00 285 GLY A O 1
ATOM 2180 N N . GLY A 1 286 ? 9.649 6.879 -3.926 1.00 30.44 286 GLY A N 1
ATOM 2181 C CA . GLY A 1 286 ? 10.064 8.152 -4.537 1.00 30.44 286 GLY A CA 1
ATOM 2182 C C . GLY A 1 286 ? 11.522 8.526 -4.238 1.00 30.44 286 GLY A C 1
ATOM 2183 O O . GLY A 1 286 ? 12.239 8.995 -5.120 1.00 30.44 28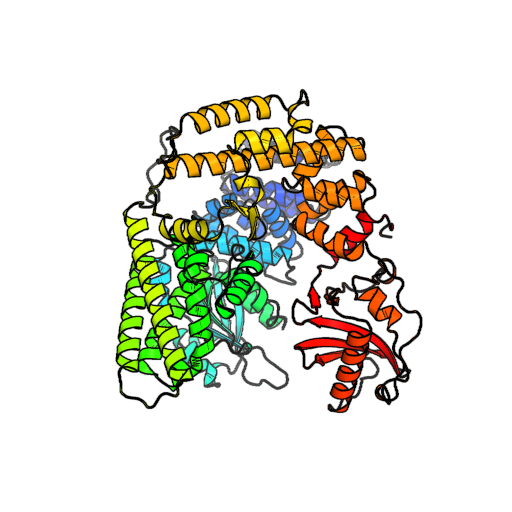6 GLY A O 1
ATOM 2184 N N . ALA A 1 287 ? 11.999 8.245 -3.022 1.00 35.06 287 ALA A N 1
ATOM 2185 C CA . ALA A 1 287 ? 13.362 8.581 -2.605 1.00 35.06 287 ALA A CA 1
ATOM 2186 C C . ALA A 1 287 ? 14.415 7.657 -3.245 1.00 35.06 287 ALA A C 1
ATOM 2188 O O . ALA A 1 287 ? 15.496 8.107 -3.617 1.00 35.06 287 ALA A O 1
ATOM 2189 N N . ILE A 1 288 ? 14.075 6.378 -3.439 1.00 37.81 288 ILE A N 1
ATOM 2190 C CA . ILE A 1 288 ? 14.968 5.367 -4.030 1.00 37.81 288 ILE A CA 1
ATOM 2191 C C . ILE A 1 288 ? 15.194 5.643 -5.523 1.00 37.81 288 ILE A C 1
ATOM 2193 O O . ILE A 1 288 ? 16.336 5.665 -5.981 1.00 37.81 288 ILE A O 1
ATOM 2197 N N . ARG A 1 289 ? 14.126 5.960 -6.269 1.00 38.84 289 ARG A N 1
ATOM 2198 C CA . ARG A 1 289 ? 14.225 6.363 -7.683 1.00 38.84 289 ARG A CA 1
ATOM 2199 C C . ARG A 1 289 ? 14.981 7.682 -7.858 1.00 38.84 289 ARG A C 1
ATOM 2201 O O . ARG A 1 289 ? 15.816 7.801 -8.756 1.00 38.84 289 ARG A O 1
ATOM 2208 N N . GLY A 1 290 ? 14.744 8.654 -6.973 1.00 40.12 290 GLY A N 1
ATOM 2209 C CA . GLY A 1 290 ? 15.486 9.918 -6.955 1.00 40.12 290 GLY A CA 1
ATOM 2210 C C . GLY A 1 290 ? 16.989 9.715 -6.747 1.00 40.12 290 GLY A C 1
ATOM 2211 O O . GLY A 1 290 ? 17.796 10.288 -7.475 1.00 40.12 290 GLY A O 1
ATOM 2212 N N . ALA A 1 291 ? 17.371 8.836 -5.822 1.00 41.44 291 ALA A N 1
ATOM 2213 C CA . ALA A 1 291 ? 18.768 8.564 -5.510 1.00 41.44 291 ALA A CA 1
ATOM 2214 C C . ALA A 1 291 ? 19.475 7.695 -6.577 1.00 41.44 291 ALA A C 1
ATOM 2216 O O . ALA A 1 291 ? 20.614 7.991 -6.939 1.00 41.44 291 ALA A O 1
ATOM 2217 N N . GLN A 1 292 ? 18.789 6.718 -7.187 1.00 40.09 292 GLN A N 1
ATOM 2218 C CA . GLN A 1 292 ? 19.291 5.984 -8.365 1.00 40.09 292 GLN A CA 1
ATOM 2219 C C . GLN A 1 292 ? 19.572 6.912 -9.552 1.00 40.09 292 GLN A C 1
ATOM 2221 O O . GLN A 1 292 ? 20.595 6.776 -10.220 1.00 40.09 292 GLN A O 1
ATOM 2226 N N . THR A 1 293 ? 18.703 7.901 -9.777 1.00 43.28 293 THR A N 1
ATOM 2227 C CA . THR A 1 293 ? 18.887 8.895 -10.844 1.00 43.28 293 THR A CA 1
ATOM 2228 C C . THR A 1 293 ? 20.140 9.747 -10.610 1.00 43.28 293 THR A C 1
ATOM 2230 O O . THR A 1 293 ? 20.786 10.162 -11.568 1.00 43.28 293 THR A O 1
ATOM 2233 N N . GLN A 1 294 ? 20.515 10.005 -9.353 1.00 43.28 294 GLN A N 1
ATOM 2234 C CA . GLN A 1 294 ? 21.735 10.748 -9.017 1.00 43.28 294 GLN A CA 1
ATOM 2235 C C . GLN A 1 294 ? 22.996 9.872 -9.105 1.00 43.28 294 GLN A C 1
ATOM 2237 O O . GLN A 1 294 ? 24.020 10.362 -9.574 1.00 43.28 294 GLN A O 1
ATOM 2242 N N . ILE A 1 295 ? 22.924 8.580 -8.755 1.00 47.59 295 ILE A N 1
ATOM 2243 C CA . ILE A 1 295 ? 24.035 7.622 -8.930 1.00 47.59 295 ILE A CA 1
ATOM 2244 C C . ILE A 1 295 ? 24.325 7.381 -10.414 1.00 47.59 295 ILE A C 1
ATOM 2246 O O . ILE A 1 295 ? 25.477 7.461 -10.832 1.00 47.59 295 ILE A O 1
ATOM 2250 N N . ALA A 1 296 ? 23.292 7.158 -11.232 1.00 42.56 296 ALA A N 1
ATOM 2251 C CA . ALA A 1 296 ? 23.443 6.998 -12.681 1.00 42.56 296 ALA A CA 1
ATOM 2252 C C . ALA A 1 296 ? 24.033 8.254 -13.353 1.00 42.56 296 ALA A C 1
ATOM 2254 O O . ALA A 1 296 ? 24.668 8.163 -14.398 1.00 42.56 296 ALA A O 1
ATOM 2255 N N . LYS A 1 297 ? 23.856 9.427 -12.728 1.00 49.53 297 LYS A N 1
ATOM 2256 C CA . LYS A 1 297 ? 24.448 10.708 -13.142 1.00 49.53 297 LYS A CA 1
ATOM 2257 C C . LYS A 1 297 ? 25.824 10.985 -12.514 1.00 49.53 297 LYS A C 1
ATOM 2259 O O . LYS A 1 297 ? 26.355 12.068 -12.733 1.00 49.53 297 LYS A O 1
ATOM 2264 N N . GLY A 1 298 ? 26.376 10.071 -11.709 1.00 42.69 298 GLY A N 1
ATOM 2265 C CA . GLY A 1 298 ? 27.656 10.245 -11.005 1.00 42.69 298 GLY A CA 1
ATOM 2266 C C . GLY A 1 298 ? 27.643 11.294 -9.884 1.00 42.69 298 GLY A C 1
ATOM 2267 O O . GLY A 1 298 ? 28.697 11.675 -9.390 1.00 42.69 298 GLY A O 1
ATOM 2268 N N . LYS A 1 299 ? 26.462 11.781 -9.481 1.00 39.72 299 LYS A N 1
ATOM 2269 C CA . LYS A 1 299 ? 26.270 12.888 -8.522 1.00 39.72 299 LYS A CA 1
ATOM 2270 C C . LYS A 1 299 ? 26.101 12.435 -7.072 1.00 39.72 299 LYS A C 1
ATOM 2272 O O . LYS A 1 299 ? 26.031 13.265 -6.172 1.00 39.72 299 LYS A O 1
ATOM 2277 N N . ALA A 1 300 ? 26.014 11.131 -6.846 1.00 45.91 300 ALA A N 1
ATOM 2278 C CA . ALA A 1 300 ? 26.020 10.523 -5.526 1.00 45.91 300 ALA A CA 1
ATOM 2279 C C . ALA A 1 300 ? 26.835 9.230 -5.595 1.00 45.91 300 ALA A C 1
ATOM 2281 O O . ALA A 1 300 ? 26.701 8.465 -6.553 1.00 45.91 300 ALA A O 1
ATOM 2282 N N . SER A 1 301 ? 27.674 8.972 -4.592 1.00 48.44 301 SER A N 1
ATOM 2283 C CA . SER A 1 301 ? 28.317 7.665 -4.462 1.00 48.44 301 SER A CA 1
ATOM 2284 C C . SER A 1 301 ? 27.289 6.648 -3.964 1.00 48.44 301 SER A C 1
ATOM 2286 O O . SER A 1 301 ? 26.398 6.999 -3.185 1.00 48.44 301 SER A O 1
ATOM 2288 N N . LYS A 1 302 ? 27.418 5.377 -4.379 1.00 44.84 302 LYS A N 1
ATOM 2289 C CA . LYS A 1 302 ? 26.586 4.289 -3.837 1.00 44.84 302 LYS A CA 1
ATOM 2290 C C . LYS A 1 302 ? 26.612 4.341 -2.302 1.00 44.84 302 LYS A C 1
ATOM 2292 O O . LYS A 1 302 ? 25.547 4.359 -1.704 1.00 44.84 302 LYS A O 1
ATOM 2297 N N . ALA A 1 303 ? 27.793 4.533 -1.697 1.00 42.28 303 ALA A N 1
ATOM 2298 C CA . ALA A 1 303 ? 28.039 4.659 -0.253 1.00 42.28 303 ALA A CA 1
ATOM 2299 C C . ALA A 1 303 ? 27.252 5.782 0.467 1.00 42.28 303 ALA A C 1
ATOM 2301 O O . ALA A 1 303 ? 26.779 5.568 1.584 1.00 42.28 303 ALA A O 1
ATOM 2302 N N . ALA A 1 304 ? 27.044 6.947 -0.160 1.00 38.59 304 ALA A N 1
ATOM 2303 C CA . ALA A 1 304 ? 26.295 8.066 0.434 1.00 38.59 304 ALA A CA 1
ATOM 2304 C C . ALA A 1 304 ? 24.803 7.744 0.656 1.00 38.59 304 ALA A C 1
ATOM 2306 O O . ALA A 1 304 ? 24.168 8.289 1.558 1.00 38.59 304 ALA A O 1
ATOM 2307 N N . LEU A 1 305 ? 24.258 6.814 -0.130 1.00 46.56 305 LEU A N 1
ATOM 2308 C CA . LEU A 1 305 ? 22.887 6.317 -0.006 1.00 46.56 305 LEU A CA 1
ATOM 2309 C C . LEU A 1 305 ? 22.730 5.379 1.212 1.00 46.56 305 LEU A C 1
ATOM 2311 O O . LEU A 1 305 ? 21.687 5.387 1.863 1.00 46.56 305 LEU A O 1
ATOM 2315 N N . TRP A 1 306 ? 23.791 4.642 1.570 1.00 42.69 306 TRP A N 1
ATOM 2316 C CA . TRP A 1 306 ? 23.838 3.713 2.714 1.00 42.69 306 TRP A CA 1
ATOM 2317 C C . TRP A 1 306 ? 24.136 4.400 4.052 1.00 42.69 306 TRP A C 1
ATOM 2319 O O . TRP A 1 306 ? 23.717 3.907 5.097 1.00 42.69 306 TRP A O 1
ATOM 2329 N N . GLY A 1 307 ? 24.854 5.529 4.039 1.00 37.16 307 GLY A N 1
ATOM 2330 C CA . GLY A 1 307 ? 25.214 6.282 5.248 1.00 37.16 307 GLY A CA 1
ATOM 2331 C C . GLY A 1 307 ? 24.080 7.132 5.839 1.00 37.16 307 GLY A C 1
ATOM 2332 O O . GLY A 1 307 ? 24.103 7.449 7.024 1.00 37.16 307 GLY A O 1
ATOM 2333 N N . ALA A 1 308 ? 23.060 7.482 5.048 1.00 33.88 308 ALA A N 1
ATOM 2334 C CA . ALA A 1 308 ? 22.046 8.472 5.424 1.00 33.88 308 ALA A CA 1
ATOM 2335 C C . ALA A 1 308 ? 20.928 7.966 6.364 1.00 33.88 308 ALA A C 1
ATOM 2337 O O . ALA A 1 308 ? 20.048 8.746 6.732 1.00 33.88 308 ALA A O 1
ATOM 2338 N N . ARG A 1 309 ? 20.911 6.685 6.764 1.00 38.38 309 ARG A N 1
ATOM 2339 C CA . ARG A 1 309 ? 19.864 6.139 7.647 1.00 38.38 309 ARG A CA 1
ATOM 2340 C C . ARG A 1 309 ? 20.436 5.172 8.686 1.00 38.38 309 ARG A C 1
ATOM 2342 O O . ARG A 1 309 ? 20.833 4.058 8.364 1.00 38.38 309 ARG A O 1
ATOM 2349 N N . GLY A 1 310 ? 20.435 5.597 9.950 1.00 33.62 310 GLY A N 1
ATOM 2350 C CA . GLY A 1 310 ? 20.696 4.734 11.104 1.00 33.62 310 GLY A CA 1
ATOM 2351 C C . GLY A 1 310 ? 19.527 3.778 11.335 1.00 33.62 310 GLY A C 1
ATOM 2352 O O . GLY A 1 310 ? 18.618 4.093 12.096 1.00 33.62 310 GLY A O 1
ATOM 2353 N N . LEU A 1 311 ? 19.542 2.645 10.638 1.00 42.12 311 LEU A N 1
ATOM 2354 C CA . LEU A 1 311 ? 18.508 1.614 10.689 1.00 42.12 311 LEU A CA 1
ATOM 2355 C C . LEU A 1 311 ? 19.024 0.350 11.392 1.00 42.12 311 LEU A C 1
ATOM 2357 O O . LEU A 1 311 ? 20.232 0.098 11.444 1.00 42.12 311 LEU A O 1
ATOM 2361 N N . VAL A 1 312 ? 18.098 -0.445 11.935 1.00 52.00 312 VAL A N 1
ATOM 2362 C CA . VAL A 1 312 ? 18.391 -1.746 12.562 1.00 52.00 312 VAL A CA 1
ATOM 2363 C C . VAL A 1 312 ? 18.995 -2.680 11.502 1.00 52.00 312 VAL A C 1
ATOM 2365 O O . VAL A 1 312 ? 18.676 -2.566 10.320 1.00 52.00 312 VAL A O 1
ATOM 2368 N N . TRP A 1 313 ? 19.877 -3.605 11.895 1.00 58.34 313 TRP A N 1
ATOM 2369 C CA . TRP A 1 313 ? 20.619 -4.505 10.990 1.00 58.34 313 TRP A CA 1
ATOM 2370 C C . TRP A 1 313 ? 19.746 -5.172 9.907 1.00 58.34 313 TRP A C 1
ATOM 2372 O O . TRP A 1 313 ? 20.157 -5.323 8.758 1.00 58.34 313 TRP A O 1
ATOM 2382 N N . ALA A 1 314 ? 18.507 -5.489 10.263 1.00 52.22 314 ALA A N 1
ATOM 2383 C CA . ALA A 1 314 ? 17.484 -6.053 9.404 1.00 52.22 314 ALA A CA 1
ATOM 2384 C C . ALA A 1 314 ? 17.113 -5.168 8.197 1.00 52.22 314 ALA A C 1
ATOM 2386 O O . ALA A 1 314 ? 16.990 -5.647 7.075 1.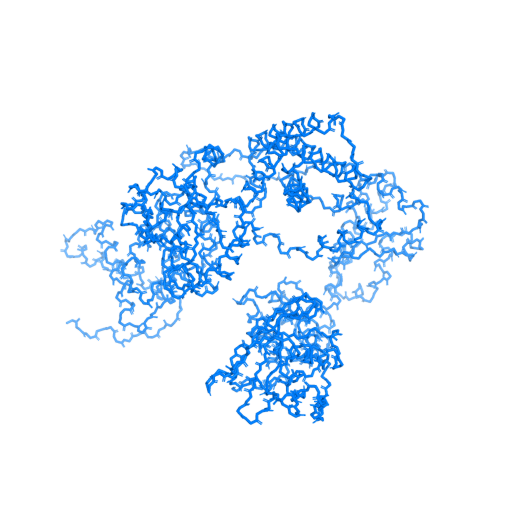00 52.22 314 ALA A O 1
ATOM 2387 N N . GLU A 1 315 ? 16.956 -3.864 8.403 1.00 53.34 315 GLU A N 1
ATOM 2388 C CA . GLU A 1 315 ? 16.565 -2.910 7.360 1.00 53.34 315 GLU A CA 1
ATOM 2389 C C . GLU A 1 315 ? 17.728 -2.569 6.410 1.00 53.34 315 GLU A C 1
ATOM 2391 O O . GLU A 1 315 ? 17.493 -2.148 5.279 1.00 53.34 315 GLU A O 1
ATOM 2396 N N . ARG A 1 316 ? 18.988 -2.791 6.819 1.00 57.44 316 ARG A N 1
ATOM 2397 C CA . ARG A 1 316 ? 20.147 -2.688 5.909 1.00 57.44 316 ARG A CA 1
ATOM 2398 C C . ARG A 1 316 ? 20.247 -3.900 4.989 1.00 57.44 316 ARG A C 1
ATOM 2400 O O . ARG A 1 316 ? 20.352 -3.720 3.777 1.00 57.44 316 ARG A O 1
ATOM 2407 N N . ALA A 1 317 ? 20.092 -5.109 5.539 1.00 55.91 317 ALA A N 1
ATOM 2408 C CA . ALA A 1 317 ? 19.983 -6.333 4.743 1.00 55.91 317 ALA A CA 1
ATOM 2409 C C . ALA A 1 317 ? 18.825 -6.237 3.731 1.00 55.91 317 ALA A C 1
ATOM 2411 O O . ALA A 1 317 ? 18.980 -6.616 2.571 1.00 55.91 317 ALA A O 1
ATOM 2412 N N . ALA A 1 318 ? 17.704 -5.628 4.141 1.00 58.97 318 ALA A N 1
ATOM 2413 C CA . ALA A 1 318 ? 16.560 -5.361 3.275 1.00 58.97 318 ALA A CA 1
ATOM 2414 C C . ALA A 1 318 ? 16.904 -4.589 2.005 1.00 58.97 318 ALA A C 1
ATOM 2416 O O . ALA A 1 318 ? 16.492 -4.957 0.903 1.00 58.97 318 ALA A O 1
ATOM 2417 N N . PHE A 1 319 ? 17.633 -3.491 2.186 1.00 60.56 319 PHE A N 1
ATOM 2418 C CA . PHE A 1 319 ? 17.983 -2.578 1.114 1.00 60.56 319 PHE A CA 1
ATOM 2419 C C . PHE A 1 319 ? 19.090 -3.168 0.225 1.00 60.56 319 PHE A C 1
ATOM 2421 O O . PHE A 1 319 ? 18.964 -3.107 -0.997 1.00 60.56 319 PHE A O 1
ATOM 2428 N N . GLY A 1 320 ? 20.091 -3.826 0.839 1.00 58.91 320 GLY A N 1
ATOM 2429 C CA . GLY A 1 320 ? 21.103 -4.693 0.203 1.00 58.91 320 GLY A CA 1
ATOM 2430 C C . GLY A 1 320 ? 20.509 -5.600 -0.858 1.00 58.91 320 GLY A C 1
ATOM 2431 O O . GLY A 1 320 ? 20.856 -5.541 -2.036 1.00 58.91 320 GLY A O 1
ATOM 2432 N N . ILE A 1 321 ? 19.550 -6.403 -0.411 1.00 65.00 321 ILE A N 1
ATOM 2433 C CA . ILE A 1 321 ? 18.916 -7.432 -1.222 1.00 65.00 321 ILE A CA 1
ATOM 2434 C C . ILE A 1 321 ? 18.062 -6.816 -2.325 1.00 65.00 321 ILE A C 1
ATOM 2436 O O . ILE A 1 321 ? 18.227 -7.199 -3.475 1.00 65.00 321 ILE A O 1
ATOM 2440 N N . GLN A 1 322 ? 17.186 -5.852 -2.023 1.00 64.12 322 GLN A N 1
ATOM 2441 C CA . GLN A 1 322 ? 16.283 -5.292 -3.037 1.00 64.12 322 GLN A CA 1
ATOM 2442 C C . GLN A 1 322 ? 17.027 -4.531 -4.144 1.00 64.12 322 GLN A C 1
ATOM 2444 O O . GLN A 1 322 ? 16.684 -4.679 -5.317 1.00 64.12 322 GLN A O 1
ATOM 2449 N N . ALA A 1 323 ? 18.047 -3.737 -3.800 1.00 64.69 323 ALA A N 1
ATOM 2450 C CA . ALA A 1 323 ? 18.810 -2.968 -4.782 1.00 64.69 323 ALA A CA 1
ATOM 2451 C C . ALA A 1 323 ? 19.628 -3.879 -5.714 1.00 64.69 323 ALA A C 1
ATOM 2453 O O . ALA A 1 323 ? 19.536 -3.729 -6.936 1.00 64.69 323 ALA A O 1
ATOM 2454 N N . GLY A 1 324 ? 20.350 -4.855 -5.150 1.00 67.50 324 GLY A N 1
ATOM 2455 C CA . GLY A 1 324 ? 21.125 -5.821 -5.933 1.00 67.50 324 GLY A CA 1
ATOM 2456 C C . GLY A 1 324 ? 20.233 -6.761 -6.747 1.00 67.50 324 GLY A C 1
ATOM 2457 O O . GLY A 1 324 ? 20.483 -7.002 -7.930 1.00 67.50 324 GLY A O 1
ATOM 2458 N N . ALA A 1 325 ? 19.127 -7.225 -6.157 1.00 72.88 325 ALA A N 1
ATOM 2459 C CA . ALA A 1 325 ? 18.160 -8.080 -6.834 1.00 72.88 325 ALA A CA 1
ATOM 2460 C C . ALA A 1 325 ? 17.510 -7.400 -8.039 1.00 72.88 325 ALA A C 1
ATOM 2462 O O . ALA A 1 325 ? 17.295 -8.067 -9.043 1.00 72.88 325 ALA A O 1
ATOM 2463 N N . LEU A 1 326 ? 17.203 -6.099 -7.976 1.00 71.94 326 LEU A N 1
ATOM 2464 C CA . LEU A 1 326 ? 16.616 -5.369 -9.104 1.00 71.94 326 LEU A CA 1
ATOM 2465 C C . LEU A 1 326 ? 17.526 -5.404 -10.336 1.00 71.94 326 LEU A C 1
ATOM 2467 O O . LEU A 1 326 ? 17.060 -5.732 -11.424 1.00 71.94 326 LEU A O 1
ATOM 2471 N N . PHE A 1 327 ? 18.818 -5.111 -10.163 1.00 78.88 327 PHE A N 1
ATOM 2472 C CA . PHE A 1 327 ? 19.774 -5.126 -11.272 1.00 78.88 327 PHE A CA 1
ATOM 2473 C C . PHE A 1 327 ? 19.995 -6.541 -11.822 1.00 78.88 327 PHE A C 1
ATOM 2475 O O . PHE A 1 327 ? 19.986 -6.744 -13.036 1.00 78.88 327 PHE A O 1
ATOM 2482 N N . ILE A 1 328 ? 20.149 -7.534 -10.939 1.00 83.31 328 ILE A N 1
ATOM 2483 C CA . ILE A 1 328 ? 20.344 -8.933 -11.341 1.00 83.31 328 ILE A CA 1
ATOM 2484 C C . ILE A 1 328 ? 19.091 -9.481 -12.048 1.00 83.31 328 ILE A C 1
ATOM 2486 O O . ILE A 1 328 ? 19.206 -10.134 -13.086 1.00 83.31 328 ILE A O 1
ATOM 2490 N N . ASN A 1 329 ? 17.893 -9.178 -11.540 1.00 78.25 329 ASN A N 1
ATOM 2491 C CA . ASN A 1 329 ? 16.630 -9.620 -12.134 1.00 78.25 329 ASN A CA 1
ATOM 2492 C C . ASN A 1 329 ? 16.365 -8.974 -13.500 1.00 78.25 329 ASN A C 1
ATOM 2494 O O . ASN A 1 329 ? 15.896 -9.669 -14.397 1.00 78.25 329 ASN A O 1
ATOM 2498 N N . ASP A 1 330 ? 16.725 -7.701 -13.701 1.00 79.00 330 ASP A N 1
ATOM 2499 C CA . ASP A 1 330 ? 16.636 -7.025 -15.010 1.00 79.00 330 ASP A CA 1
ATOM 2500 C C . ASP A 1 330 ? 17.483 -7.724 -16.090 1.00 79.00 330 ASP A C 1
ATOM 2502 O O . ASP A 1 330 ? 17.201 -7.651 -17.285 1.00 79.00 330 ASP A O 1
ATOM 2506 N N . ARG A 1 331 ? 18.523 -8.458 -15.675 1.00 86.75 331 ARG A N 1
ATOM 2507 C CA . ARG A 1 331 ? 19.451 -9.170 -16.565 1.00 86.75 331 ARG A CA 1
ATOM 2508 C C . ARG A 1 331 ? 19.308 -10.686 -16.517 1.00 86.75 331 ARG A C 1
ATOM 2510 O O . ARG A 1 331 ? 20.168 -11.379 -17.057 1.00 86.75 331 ARG A O 1
ATOM 2517 N N . ARG A 1 332 ? 18.221 -11.209 -15.945 1.00 87.69 332 ARG A N 1
ATOM 2518 C CA . ARG A 1 332 ? 17.999 -12.646 -15.719 1.00 87.69 332 ARG A CA 1
ATOM 2519 C C . ARG A 1 332 ? 18.215 -13.508 -16.964 1.00 87.69 332 ARG A C 1
ATOM 2521 O O . ARG A 1 332 ? 19.010 -14.446 -16.929 1.00 87.69 332 ARG A O 1
ATOM 2528 N N . ASP A 1 333 ? 17.561 -13.166 -18.072 1.00 82.31 333 ASP A N 1
ATOM 2529 C CA . ASP A 1 333 ? 17.655 -13.940 -19.317 1.00 82.31 333 ASP A CA 1
ATOM 2530 C C . ASP A 1 333 ? 19.062 -13.892 -19.910 1.00 82.31 333 ASP A C 1
ATOM 2532 O O . ASP A 1 333 ? 19.584 -14.893 -20.399 1.00 82.31 333 ASP A O 1
ATOM 2536 N N . TRP A 1 334 ? 19.710 -12.729 -19.827 1.00 89.56 334 TRP A N 1
ATOM 2537 C CA . TRP A 1 334 ? 21.083 -12.558 -20.286 1.00 89.56 334 TRP A CA 1
ATOM 2538 C C . TRP A 1 334 ? 22.067 -13.362 -19.424 1.00 89.56 334 TRP A C 1
ATOM 2540 O O . TRP A 1 334 ? 22.958 -14.009 -19.975 1.00 89.56 334 TRP A O 1
ATOM 2550 N N . ILE A 1 335 ? 21.874 -13.383 -18.102 1.00 90.25 335 ILE A N 1
ATOM 2551 C CA . ILE A 1 335 ? 22.650 -14.188 -17.151 1.00 90.25 335 ILE A CA 1
ATOM 2552 C C . ILE A 1 335 ? 22.509 -15.674 -17.483 1.00 90.25 335 ILE A C 1
ATOM 2554 O O . ILE A 1 335 ? 23.519 -16.338 -17.697 1.00 90.25 335 ILE A O 1
ATOM 2558 N N . LEU A 1 336 ? 21.279 -16.186 -17.598 1.00 89.50 336 LEU A N 1
ATOM 2559 C CA . LEU A 1 336 ? 21.021 -17.604 -17.881 1.00 89.50 336 LEU A CA 1
ATOM 2560 C C . LEU A 1 336 ? 21.526 -18.033 -19.258 1.00 89.50 336 LEU A C 1
ATOM 2562 O O . LEU A 1 336 ? 22.038 -19.140 -19.410 1.00 89.50 336 LEU A O 1
ATOM 2566 N N . LYS A 1 337 ? 21.403 -17.158 -20.260 1.00 90.06 337 LYS A N 1
ATOM 2567 C CA . LYS A 1 337 ? 21.883 -17.423 -21.618 1.00 90.06 337 LYS A CA 1
ATOM 2568 C C . LYS A 1 337 ? 23.404 -17.537 -21.676 1.00 90.06 337 LYS A C 1
ATOM 2570 O O . LYS A 1 337 ? 23.928 -18.364 -22.417 1.00 90.06 337 LYS A O 1
ATOM 2575 N N . ASN A 1 338 ? 24.116 -16.680 -20.948 1.00 93.69 338 ASN A N 1
ATOM 2576 C CA . ASN A 1 338 ? 25.568 -16.608 -21.041 1.00 93.69 338 ASN A CA 1
ATOM 2577 C C . ASN A 1 338 ? 26.262 -17.507 -20.007 1.00 93.69 338 ASN A C 1
ATOM 2579 O O . ASN A 1 338 ? 27.232 -18.168 -20.361 1.00 93.69 338 ASN A O 1
ATOM 2583 N N . TRP A 1 339 ? 25.769 -17.606 -18.778 1.00 94.69 339 TRP A N 1
ATOM 2584 C CA . TRP A 1 339 ? 26.361 -18.430 -17.721 1.00 94.69 339 TRP A CA 1
ATOM 2585 C C . TRP A 1 339 ? 25.280 -19.313 -17.098 1.00 94.69 339 TRP A C 1
ATOM 2587 O O . TRP A 1 339 ? 24.797 -19.006 -16.013 1.00 94.69 339 TRP A O 1
ATOM 2597 N N . PRO A 1 340 ? 24.860 -20.399 -17.768 1.00 91.00 340 PRO A N 1
ATOM 2598 C CA . PRO A 1 340 ? 23.739 -21.210 -17.302 1.00 91.00 340 PRO A CA 1
ATOM 2599 C C . PRO A 1 340 ? 23.986 -21.814 -15.915 1.00 91.00 340 PRO A C 1
ATOM 2601 O O . PRO A 1 340 ? 23.083 -21.783 -15.086 1.00 91.00 340 PRO A O 1
ATOM 2604 N N . ASP A 1 341 ? 25.197 -22.295 -15.628 1.00 91.06 341 ASP A N 1
ATOM 2605 C CA . ASP A 1 341 ? 25.491 -22.959 -14.353 1.00 91.06 341 ASP A CA 1
ATOM 2606 C C . ASP A 1 341 ? 25.644 -21.949 -13.205 1.00 91.06 341 ASP A C 1
ATOM 2608 O O . ASP A 1 341 ? 24.847 -21.950 -12.265 1.00 91.06 341 ASP A O 1
ATOM 2612 N N . GLY A 1 342 ? 26.601 -21.015 -13.301 1.00 92.38 342 GLY A N 1
ATOM 2613 C CA . GLY A 1 342 ? 26.790 -19.971 -12.284 1.00 92.38 342 GLY A CA 1
ATOM 2614 C C . GLY A 1 342 ? 25.606 -19.010 -12.165 1.00 92.38 342 GLY A C 1
ATOM 2615 O O . GLY A 1 342 ? 25.249 -18.592 -11.065 1.00 92.38 342 GLY A O 1
ATOM 2616 N N . GLY A 1 343 ? 24.952 -18.699 -13.284 1.00 91.62 343 GLY A N 1
ATOM 2617 C CA . GLY A 1 343 ? 23.779 -17.834 -13.335 1.00 91.62 343 GLY A CA 1
ATOM 2618 C C . GLY A 1 343 ? 22.554 -18.444 -12.661 1.00 91.62 343 GLY A C 1
ATOM 2619 O O . GLY A 1 343 ? 21.832 -17.722 -11.979 1.00 91.62 343 GLY A O 1
ATOM 2620 N N . ARG A 1 344 ? 22.332 -19.763 -12.769 1.00 90.12 344 ARG A N 1
ATOM 2621 C CA . ARG A 1 344 ? 21.255 -20.444 -12.024 1.00 90.12 344 ARG A CA 1
ATOM 2622 C C . ARG A 1 344 ? 21.468 -20.343 -10.518 1.00 90.12 344 ARG A C 1
ATOM 2624 O O . ARG A 1 344 ? 20.535 -19.969 -9.815 1.00 90.12 344 ARG A O 1
ATOM 2631 N N . THR A 1 345 ? 22.681 -20.613 -10.036 1.00 91.38 345 THR A N 1
ATOM 2632 C CA . THR A 1 345 ? 23.013 -20.510 -8.604 1.00 91.38 345 THR A CA 1
ATOM 2633 C C . THR A 1 345 ? 22.860 -19.076 -8.093 1.00 91.38 345 THR A C 1
ATOM 2635 O O . THR A 1 345 ? 22.281 -18.856 -7.029 1.00 91.38 345 THR A O 1
ATOM 2638 N N . LEU A 1 346 ? 23.319 -18.090 -8.873 1.00 92.25 346 LEU A N 1
ATOM 2639 C CA . LEU A 1 346 ? 23.158 -16.670 -8.562 1.00 92.25 346 LEU A CA 1
ATOM 2640 C C . LEU A 1 346 ? 21.684 -16.271 -8.434 1.00 92.25 346 LEU A C 1
ATOM 2642 O O . LEU A 1 346 ? 21.277 -15.682 -7.431 1.00 92.25 346 LEU A O 1
ATOM 2646 N N . LEU A 1 347 ? 20.882 -16.603 -9.444 1.00 88.44 347 LEU A N 1
ATOM 2647 C CA . LEU A 1 347 ? 19.468 -16.245 -9.482 1.00 88.44 347 LEU A CA 1
ATOM 2648 C C . LEU A 1 347 ? 18.666 -16.966 -8.401 1.00 88.44 347 LEU A C 1
ATOM 2650 O O . LEU A 1 347 ? 17.762 -16.366 -7.831 1.00 88.44 347 LEU A O 1
ATOM 2654 N N . ASP A 1 348 ? 19.015 -18.206 -8.061 1.00 86.94 348 ASP A N 1
ATOM 2655 C CA . ASP A 1 348 ? 18.372 -18.927 -6.964 1.00 86.94 348 ASP A CA 1
ATOM 2656 C C . ASP A 1 348 ? 18.657 -18.280 -5.597 1.00 86.94 348 ASP A C 1
ATOM 2658 O O . ASP A 1 348 ? 17.752 -18.158 -4.765 1.00 86.94 348 ASP A O 1
ATOM 2662 N N . ALA A 1 349 ? 19.880 -17.794 -5.358 1.00 88.75 349 ALA A N 1
ATOM 2663 C CA . ALA A 1 349 ? 20.204 -17.044 -4.143 1.00 88.75 349 ALA A CA 1
ATOM 2664 C C . ALA A 1 349 ? 19.407 -15.731 -4.049 1.00 88.75 349 ALA A C 1
ATOM 2666 O O . ALA A 1 349 ? 18.804 -15.447 -3.011 1.00 88.75 349 ALA A O 1
ATOM 2667 N N . VAL A 1 350 ? 19.348 -14.969 -5.145 1.00 85.75 350 VAL A N 1
ATOM 2668 C CA . VAL A 1 350 ? 18.603 -13.703 -5.236 1.00 85.75 350 VAL A CA 1
ATOM 2669 C C . VAL A 1 350 ? 17.096 -13.924 -5.084 1.00 85.75 350 VAL A C 1
ATOM 2671 O O . VAL A 1 350 ? 16.441 -13.213 -4.323 1.00 85.75 350 VAL A O 1
ATOM 2674 N N . ASP A 1 351 ? 16.537 -14.940 -5.741 1.00 83.38 351 ASP A N 1
ATOM 2675 C CA . ASP A 1 351 ? 15.127 -15.312 -5.608 1.00 83.38 351 ASP A CA 1
ATOM 2676 C C . ASP A 1 351 ? 14.791 -15.734 -4.179 1.00 83.38 351 ASP A C 1
ATOM 2678 O O . ASP A 1 351 ? 13.750 -15.353 -3.650 1.00 83.38 351 ASP A O 1
ATOM 2682 N N . THR A 1 352 ? 15.668 -16.509 -3.537 1.00 83.94 352 THR A N 1
ATOM 2683 C CA . THR A 1 352 ? 15.487 -16.928 -2.140 1.00 83.94 352 THR A CA 1
ATOM 2684 C C . THR A 1 352 ? 15.469 -15.722 -1.211 1.00 83.94 352 THR A C 1
ATOM 2686 O O . THR A 1 352 ? 14.593 -15.617 -0.354 1.00 83.94 352 THR A O 1
ATOM 2689 N N . ALA A 1 353 ? 16.382 -14.774 -1.426 1.00 82.75 353 ALA A N 1
ATOM 2690 C CA . ALA A 1 353 ? 16.409 -13.528 -0.681 1.00 82.75 353 ALA A CA 1
ATOM 2691 C C . ALA A 1 353 ? 15.109 -12.731 -0.889 1.00 82.75 353 ALA A C 1
ATOM 2693 O O . ALA A 1 353 ? 14.446 -12.392 0.086 1.00 82.75 353 ALA A O 1
ATOM 2694 N N . ASN A 1 354 ? 14.664 -12.525 -2.131 1.00 78.69 354 ASN A N 1
ATOM 2695 C CA . ASN A 1 354 ? 13.406 -11.824 -2.419 1.00 78.69 354 ASN A CA 1
ATOM 2696 C C . ASN A 1 354 ? 12.176 -12.501 -1.796 1.00 78.69 354 ASN A C 1
ATOM 2698 O O . ASN A 1 354 ? 11.267 -11.817 -1.331 1.00 78.69 354 ASN A O 1
ATOM 2702 N N . ARG A 1 355 ? 12.139 -13.835 -1.755 1.00 79.94 355 ARG A N 1
ATOM 2703 C CA . ARG A 1 355 ? 11.032 -14.593 -1.152 1.00 79.94 355 ARG A CA 1
ATOM 2704 C C . ARG A 1 355 ? 10.973 -14.426 0.356 1.00 79.94 355 ARG A C 1
ATOM 2706 O O . ARG A 1 355 ? 9.911 -14.117 0.887 1.00 79.94 355 ARG A O 1
ATOM 2713 N N . ILE A 1 356 ? 12.112 -14.555 1.033 1.00 79.31 356 ILE A N 1
ATOM 2714 C CA . ILE A 1 356 ? 12.201 -14.305 2.475 1.00 79.31 356 ILE A CA 1
ATOM 2715 C C . ILE A 1 356 ? 11.808 -12.849 2.781 1.00 79.31 356 ILE A C 1
ATOM 2717 O O . ILE A 1 356 ? 11.059 -12.602 3.728 1.00 79.31 356 ILE A O 1
ATOM 2721 N N . ALA A 1 357 ? 12.247 -11.901 1.941 1.00 74.69 357 ALA A N 1
ATOM 2722 C CA . ALA A 1 357 ? 11.855 -10.492 2.007 1.00 74.69 357 ALA A CA 1
ATOM 2723 C C . ALA A 1 357 ? 10.338 -10.317 1.992 1.00 74.69 357 ALA A C 1
ATOM 2725 O O . ALA A 1 357 ? 9.767 -9.665 2.869 1.00 74.69 357 ALA A O 1
ATOM 2726 N N . GLY A 1 358 ? 9.716 -10.889 0.958 1.00 70.12 358 GLY A N 1
ATOM 2727 C CA . GLY A 1 358 ? 8.305 -10.711 0.673 1.00 70.12 358 GLY A CA 1
ATOM 2728 C C . GLY A 1 358 ? 7.443 -11.385 1.722 1.00 70.12 358 GLY A C 1
ATOM 2729 O O . GLY A 1 358 ? 6.498 -10.782 2.216 1.00 70.12 358 GLY A O 1
ATOM 2730 N N . PHE A 1 359 ? 7.805 -12.598 2.139 1.00 73.69 359 PHE A N 1
ATOM 2731 C CA . PHE A 1 359 ? 6.998 -13.353 3.086 1.00 73.69 359 PHE A CA 1
ATOM 2732 C C . PHE A 1 359 ? 6.934 -12.700 4.476 1.00 73.69 359 PHE A C 1
ATOM 2734 O O . PHE A 1 359 ? 5.858 -12.610 5.067 1.00 73.69 359 PHE A O 1
ATOM 2741 N N . TYR A 1 360 ? 8.056 -12.185 4.991 1.00 70.94 360 TYR A N 1
ATOM 2742 C CA . TYR A 1 360 ? 8.105 -11.587 6.331 1.00 70.94 360 TYR A CA 1
ATOM 2743 C C . TYR A 1 360 ? 7.757 -10.085 6.375 1.00 70.94 360 TYR A C 1
ATOM 2745 O O . TYR A 1 360 ? 7.742 -9.494 7.460 1.00 70.94 360 TYR A O 1
ATOM 2753 N N . GLY A 1 361 ? 7.403 -9.477 5.231 1.00 54.97 361 GLY A N 1
ATOM 2754 C CA . GLY A 1 361 ? 6.739 -8.163 5.137 1.00 54.97 361 GLY A CA 1
ATOM 2755 C C . GLY A 1 361 ? 7.570 -6.950 5.577 1.00 54.97 361 GLY A C 1
ATOM 2756 O O . GLY A 1 361 ? 7.011 -5.876 5.789 1.00 54.97 361 GLY A O 1
ATOM 2757 N N . ALA A 1 362 ? 8.876 -7.152 5.754 1.00 51.72 362 ALA A N 1
ATOM 2758 C CA . ALA A 1 362 ? 9.956 -6.231 6.116 1.00 51.72 362 ALA A CA 1
ATOM 2759 C C . ALA A 1 362 ? 10.935 -7.007 7.008 1.00 51.72 362 ALA A C 1
ATOM 2761 O O . ALA A 1 362 ? 10.567 -7.658 7.985 1.00 51.72 362 ALA A O 1
ATOM 2762 N N . TRP A 1 363 ? 12.216 -6.896 6.690 1.00 57.09 363 TRP A N 1
ATOM 2763 C CA . TRP A 1 363 ? 13.298 -7.733 7.206 1.00 57.09 363 TRP A CA 1
ATOM 2764 C C . TRP A 1 363 ? 13.607 -7.573 8.696 1.00 57.09 363 TRP A C 1
ATOM 2766 O O . TRP A 1 363 ? 14.418 -8.331 9.223 1.00 57.09 363 TRP A O 1
ATOM 2776 N N . GLY A 1 364 ? 12.926 -6.642 9.386 1.00 54.06 364 GLY A N 1
ATOM 2777 C CA . GLY A 1 364 ? 12.972 -6.403 10.840 1.00 54.06 364 GLY A CA 1
ATOM 2778 C C . GLY A 1 364 ? 12.764 -7.646 11.703 1.00 54.06 364 GLY A C 1
ATOM 2779 O O . GLY A 1 364 ? 12.967 -7.599 12.912 1.00 54.06 364 GLY A O 1
ATOM 2780 N N . ARG A 1 365 ? 12.324 -8.743 11.085 1.00 59.50 365 ARG A N 1
ATOM 2781 C CA . ARG A 1 365 ? 11.947 -9.985 11.742 1.00 59.50 365 ARG A CA 1
ATOM 2782 C C . ARG A 1 365 ? 12.753 -11.192 11.305 1.00 59.50 365 ARG A C 1
ATOM 2784 O O . ARG A 1 365 ? 12.401 -12.274 11.749 1.00 59.50 365 ARG A O 1
ATOM 2791 N N . LEU A 1 366 ? 13.794 -11.053 10.478 1.00 68.25 366 LEU A N 1
ATOM 2792 C CA . LEU A 1 366 ? 14.690 -12.182 10.225 1.00 68.25 366 LEU A CA 1
ATOM 2793 C C . LEU A 1 366 ? 15.242 -12.730 11.541 1.00 68.25 366 LEU A C 1
ATOM 2795 O O . LEU A 1 366 ? 15.516 -11.992 12.479 1.00 68.25 366 LEU A O 1
ATOM 2799 N N . SER A 1 367 ? 15.397 -14.035 11.615 1.00 72.06 367 SER A N 1
ATOM 2800 C CA . SER A 1 367 ? 16.161 -14.694 12.651 1.00 72.06 367 SER A CA 1
ATOM 2801 C C . SER A 1 367 ? 17.624 -14.727 12.223 1.00 72.06 367 SER A C 1
ATOM 2803 O O . SER A 1 367 ? 17.962 -14.546 11.046 1.00 72.06 367 SER A O 1
ATOM 2805 N N . ILE A 1 368 ? 18.510 -14.961 13.186 1.00 77.50 368 ILE A N 1
ATOM 2806 C CA . ILE A 1 368 ? 19.942 -15.102 12.914 1.00 77.50 368 ILE A CA 1
ATOM 2807 C C . ILE A 1 368 ? 20.174 -16.279 11.959 1.00 77.50 368 ILE A C 1
ATOM 2809 O O . ILE A 1 368 ? 20.989 -16.177 11.044 1.00 77.50 368 ILE A O 1
ATOM 2813 N N . GLU A 1 369 ? 19.409 -17.359 12.112 1.00 77.81 369 GLU A N 1
ATOM 2814 C CA . GLU A 1 369 ? 19.476 -18.557 11.277 1.00 77.81 369 GLU A CA 1
ATOM 2815 C C . GLU A 1 369 ? 19.159 -18.248 9.810 1.00 77.81 369 GLU A C 1
ATOM 2817 O O . GLU A 1 369 ? 19.903 -18.677 8.930 1.00 77.81 369 GLU A O 1
ATOM 2822 N N . SER A 1 370 ? 18.132 -17.439 9.523 1.00 76.69 370 SER A N 1
ATOM 2823 C CA . SER A 1 370 ? 17.819 -17.045 8.141 1.00 76.69 370 SER A CA 1
ATOM 2824 C C . SER A 1 370 ? 18.890 -16.163 7.516 1.00 76.69 370 SER A C 1
ATOM 2826 O O . SER A 1 370 ? 19.193 -16.315 6.333 1.00 76.69 370 SER A O 1
ATOM 2828 N N . ILE A 1 371 ? 19.500 -15.264 8.294 1.00 83.06 371 ILE A N 1
ATOM 2829 C CA . ILE A 1 371 ? 20.632 -14.458 7.815 1.00 83.06 371 ILE A CA 1
ATOM 2830 C C . ILE A 1 371 ? 21.815 -15.371 7.490 1.00 83.06 371 ILE A C 1
ATOM 2832 O O . ILE A 1 371 ? 22.443 -15.206 6.449 1.00 83.06 371 ILE A O 1
ATOM 2836 N N . ILE A 1 372 ? 22.108 -16.350 8.352 1.00 84.81 372 ILE A N 1
ATOM 2837 C CA . ILE A 1 372 ? 23.181 -17.329 8.136 1.00 84.81 372 ILE A CA 1
ATOM 2838 C C . ILE A 1 372 ? 22.910 -18.169 6.885 1.00 84.81 372 ILE A C 1
ATOM 2840 O O . ILE A 1 372 ? 23.814 -18.350 6.064 1.00 84.81 372 ILE A O 1
ATOM 2844 N N . ALA A 1 373 ? 21.679 -18.654 6.713 1.00 85.19 373 ALA A N 1
ATOM 2845 C CA . ALA A 1 373 ? 21.276 -19.431 5.547 1.00 85.19 373 ALA A CA 1
ATOM 2846 C C . ALA A 1 373 ? 21.417 -18.607 4.257 1.00 85.19 373 ALA A C 1
ATOM 2848 O O . ALA A 1 373 ? 22.065 -19.046 3.305 1.00 85.19 373 ALA A O 1
ATOM 2849 N N . LEU A 1 374 ? 20.901 -17.373 4.253 1.00 88.00 374 LEU A N 1
ATOM 2850 C CA . LEU A 1 374 ? 21.024 -16.454 3.121 1.00 88.00 374 LEU A CA 1
ATOM 2851 C C . LEU A 1 374 ? 22.471 -16.094 2.817 1.00 88.00 374 LEU A C 1
ATOM 2853 O O . LEU A 1 374 ? 22.860 -16.085 1.653 1.00 88.00 374 LEU A O 1
ATOM 2857 N N . ARG A 1 375 ? 23.284 -15.828 3.841 1.00 90.44 375 ARG A N 1
ATOM 2858 C CA . ARG A 1 375 ? 24.705 -15.514 3.676 1.00 90.44 375 ARG A CA 1
ATOM 2859 C C . ARG A 1 375 ? 25.443 -16.678 3.034 1.00 90.44 375 ARG A C 1
ATOM 2861 O O . ARG A 1 375 ? 26.181 -16.474 2.076 1.00 90.44 375 ARG A O 1
ATOM 2868 N N . THR A 1 376 ? 25.238 -17.888 3.549 1.00 90.56 376 THR A N 1
ATOM 2869 C CA . THR A 1 376 ? 25.843 -19.110 3.003 1.00 90.56 376 THR A CA 1
ATOM 2870 C C . THR A 1 376 ? 25.467 -19.277 1.531 1.00 90.56 376 THR A C 1
ATOM 2872 O O . THR A 1 376 ? 26.340 -19.504 0.693 1.00 90.56 376 THR A O 1
ATOM 2875 N N . LYS A 1 377 ? 24.189 -19.065 1.194 1.00 90.62 377 LYS A N 1
ATOM 2876 C CA . LYS A 1 377 ? 23.689 -19.155 -0.181 1.00 90.62 377 LYS A CA 1
ATOM 2877 C C . LYS A 1 377 ? 24.247 -18.053 -1.092 1.00 90.62 377 LYS A C 1
ATOM 2879 O O . LYS A 1 377 ? 24.660 -18.346 -2.209 1.00 90.62 377 LYS A O 1
ATOM 2884 N N . ALA A 1 378 ? 24.331 -16.812 -0.611 1.00 91.19 378 ALA A N 1
ATOM 2885 C CA . ALA A 1 378 ? 24.906 -15.682 -1.343 1.00 91.19 378 ALA A CA 1
ATOM 2886 C C . ALA A 1 378 ? 26.414 -15.853 -1.597 1.00 91.19 378 ALA A C 1
ATOM 2888 O O . ALA A 1 378 ? 26.892 -15.539 -2.683 1.00 91.19 378 ALA A O 1
ATOM 2889 N N . LEU A 1 379 ? 27.163 -16.401 -0.633 1.00 92.94 379 LEU A N 1
ATOM 2890 C CA . LEU A 1 379 ? 28.586 -16.713 -0.801 1.00 92.94 379 LEU A CA 1
ATOM 2891 C C . LEU A 1 379 ? 28.805 -17.818 -1.837 1.00 92.94 379 LEU A C 1
ATOM 2893 O O . LEU A 1 379 ? 29.644 -17.659 -2.721 1.00 92.94 379 LEU A O 1
ATOM 2897 N N . ALA A 1 380 ? 28.027 -18.902 -1.766 1.00 92.44 380 ALA A N 1
ATOM 2898 C CA . ALA A 1 380 ? 28.073 -19.970 -2.762 1.00 92.44 380 ALA A CA 1
ATOM 2899 C C . ALA A 1 380 ? 27.715 -19.447 -4.166 1.00 92.44 380 ALA A C 1
ATOM 2901 O O . ALA A 1 380 ? 28.382 -19.787 -5.142 1.00 92.44 380 ALA A O 1
ATOM 2902 N N . ALA A 1 381 ? 26.717 -18.564 -4.263 1.00 93.25 381 ALA A N 1
ATOM 2903 C CA . ALA A 1 381 ? 26.354 -17.878 -5.500 1.00 93.25 381 ALA A CA 1
ATOM 2904 C C . ALA A 1 381 ? 27.472 -16.977 -6.041 1.00 93.25 381 ALA A C 1
ATOM 2906 O O . ALA A 1 381 ? 27.790 -17.079 -7.223 1.00 93.25 381 ALA A O 1
ATOM 2907 N N . SER A 1 382 ? 28.098 -16.145 -5.198 1.00 94.31 382 SER A N 1
ATOM 2908 C CA . SER A 1 382 ? 29.238 -15.299 -5.593 1.00 94.31 382 SER A CA 1
ATOM 2909 C C . SER A 1 382 ? 30.393 -16.152 -6.127 1.00 94.31 382 SER A C 1
ATOM 2911 O O . SER A 1 382 ? 30.930 -15.870 -7.197 1.00 94.31 382 SER A O 1
ATOM 2913 N N . GLN A 1 383 ? 30.730 -17.251 -5.442 1.00 94.81 383 GLN A N 1
ATOM 2914 C CA . GLN A 1 383 ? 31.779 -18.175 -5.880 1.00 94.81 383 GLN A CA 1
ATOM 2915 C C . GLN A 1 383 ? 31.436 -18.848 -7.214 1.00 94.81 383 GLN A C 1
ATOM 2917 O O . GLN A 1 383 ? 32.235 -18.788 -8.145 1.00 94.81 383 GLN A O 1
ATOM 2922 N N . ALA A 1 384 ? 30.242 -19.435 -7.343 1.00 93.38 384 ALA A N 1
ATOM 2923 C CA . ALA A 1 384 ? 29.808 -20.100 -8.573 1.00 93.38 384 ALA A CA 1
ATOM 2924 C C . ALA A 1 384 ? 29.753 -19.136 -9.769 1.00 93.38 384 ALA A C 1
ATOM 2926 O O . ALA A 1 384 ? 30.150 -19.493 -10.884 1.00 93.38 384 ALA A O 1
ATOM 2927 N N . TRP A 1 385 ? 29.291 -17.906 -9.534 1.00 95.38 385 TRP A N 1
ATOM 2928 C CA . TRP A 1 385 ? 29.274 -16.841 -10.527 1.00 95.38 385 TRP A CA 1
ATOM 2929 C C . TRP A 1 385 ? 30.696 -16.478 -10.971 1.00 95.38 385 TRP A C 1
ATOM 2931 O O . TRP A 1 385 ? 31.000 -16.610 -12.155 1.00 95.38 385 TRP A O 1
ATOM 2941 N N . LYS A 1 386 ? 31.598 -16.155 -10.036 1.00 95.12 386 LYS A N 1
ATOM 2942 C CA . LYS A 1 386 ? 33.003 -15.815 -10.327 1.00 95.12 386 LYS A CA 1
ATOM 2943 C C . LYS A 1 386 ? 33.753 -16.935 -11.041 1.00 95.12 386 LYS A C 1
ATOM 2945 O O . LYS A 1 386 ? 34.484 -16.680 -11.993 1.00 95.12 386 LYS A O 1
ATOM 2950 N N . SER A 1 387 ? 33.554 -18.187 -10.633 1.00 94.50 387 SER A N 1
ATOM 2951 C CA . SER A 1 387 ? 34.140 -19.341 -11.324 1.00 94.50 387 SER A CA 1
ATOM 2952 C C . SER A 1 387 ? 33.626 -19.475 -12.761 1.00 94.50 387 SER A C 1
ATOM 2954 O O . SER A 1 387 ? 34.393 -19.827 -13.654 1.00 94.50 387 SER A O 1
ATOM 2956 N N . SER A 1 388 ? 32.351 -19.159 -13.004 1.00 93.56 388 SER A N 1
ATOM 2957 C CA . SER A 1 388 ? 31.755 -19.204 -14.345 1.00 93.56 388 SER A CA 1
ATOM 2958 C C . SER A 1 388 ? 32.213 -18.040 -15.229 1.00 93.56 388 SER A C 1
ATOM 2960 O O . SER A 1 388 ? 32.395 -18.217 -16.433 1.00 93.56 388 SER A O 1
ATOM 2962 N N . THR A 1 389 ? 32.415 -16.850 -14.658 1.00 93.94 389 THR A N 1
ATOM 2963 C CA . THR A 1 389 ? 32.847 -15.652 -15.395 1.00 93.94 389 THR A CA 1
ATOM 2964 C C . THR A 1 389 ? 34.361 -15.569 -15.591 1.00 93.94 389 THR A C 1
ATOM 2966 O O . THR A 1 389 ? 34.807 -14.868 -16.498 1.00 93.94 389 THR A O 1
ATOM 2969 N N . ALA A 1 390 ? 35.148 -16.326 -14.819 1.00 90.50 390 ALA A N 1
ATOM 2970 C CA . ALA A 1 390 ? 36.595 -16.461 -14.995 1.00 90.50 390 ALA A CA 1
ATOM 2971 C C . ALA A 1 390 ? 36.994 -17.232 -16.267 1.00 90.50 390 ALA A C 1
ATOM 2973 O O . ALA A 1 390 ? 38.139 -17.134 -16.712 1.00 90.50 390 ALA A O 1
ATOM 2974 N N . GLN A 1 391 ? 36.075 -17.997 -16.866 1.00 85.62 391 GLN A N 1
ATOM 2975 C CA . GLN A 1 391 ? 36.350 -18.699 -18.116 1.00 85.62 391 GLN A CA 1
ATOM 2976 C C . GLN A 1 391 ? 36.567 -17.685 -19.253 1.00 85.62 391 GLN A C 1
ATOM 2978 O O . GLN A 1 391 ? 35.726 -16.802 -19.454 1.00 85.62 391 GLN A O 1
ATOM 2983 N N . PRO A 1 392 ? 37.671 -17.787 -20.016 1.00 71.62 392 PRO A N 1
ATOM 2984 C CA . PRO A 1 392 ? 38.001 -16.811 -21.043 1.00 71.62 392 PRO A CA 1
ATOM 2985 C C . PRO A 1 392 ? 36.917 -16.776 -22.125 1.00 71.62 392 PRO A C 1
ATOM 2987 O O . PRO A 1 392 ? 36.749 -17.707 -22.911 1.00 71.62 392 PRO A O 1
ATOM 2990 N N . ARG A 1 393 ? 36.184 -15.661 -22.173 1.00 85.25 393 ARG A N 1
ATOM 2991 C CA . ARG A 1 393 ? 35.196 -15.345 -23.205 1.00 85.25 393 ARG A CA 1
ATOM 2992 C C . ARG A 1 393 ? 35.480 -13.973 -23.791 1.00 85.25 393 ARG A C 1
ATOM 2994 O O . ARG A 1 393 ? 35.793 -13.026 -23.070 1.00 85.25 393 ARG A O 1
ATOM 3001 N N . ALA A 1 394 ? 35.319 -13.850 -25.104 1.00 88.19 394 ALA A N 1
ATOM 3002 C CA . ALA A 1 394 ? 35.397 -12.570 -25.794 1.00 88.19 394 ALA A CA 1
ATOM 3003 C C . ALA A 1 394 ? 34.144 -11.728 -25.491 1.00 88.19 394 ALA A C 1
ATOM 3005 O O . ALA A 1 394 ? 33.197 -11.696 -26.270 1.00 88.19 394 ALA A O 1
ATOM 3006 N N . LEU A 1 395 ? 34.129 -11.077 -24.326 1.00 90.62 395 LEU A N 1
ATOM 3007 C CA . LEU A 1 395 ? 33.058 -10.172 -23.913 1.00 90.62 395 LEU A CA 1
ATOM 3008 C C . LEU A 1 395 ? 33.274 -8.776 -24.502 1.00 90.62 395 LEU A C 1
ATOM 3010 O O . LEU A 1 395 ? 34.372 -8.209 -24.429 1.00 90.62 395 LEU A O 1
ATOM 3014 N N . LYS A 1 396 ? 32.203 -8.175 -25.021 1.00 94.06 396 LYS A N 1
ATOM 3015 C CA . LYS A 1 396 ? 32.199 -6.760 -25.411 1.00 94.06 396 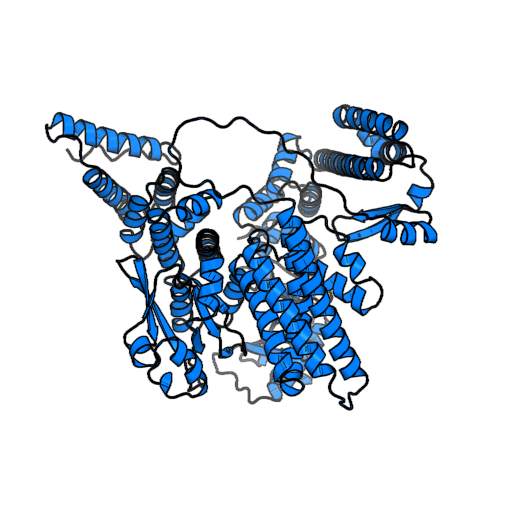LYS A CA 1
ATOM 3016 C C . LYS A 1 396 ? 32.426 -5.873 -24.175 1.00 94.06 396 LYS A C 1
ATOM 3018 O O . LYS A 1 396 ? 32.102 -6.280 -23.058 1.00 94.06 396 LYS A O 1
ATOM 3023 N N . PRO A 1 397 ? 32.920 -4.628 -24.328 1.00 92.19 397 PRO A N 1
ATOM 3024 C CA . PRO A 1 397 ? 33.123 -3.715 -23.196 1.00 92.19 397 PRO A CA 1
ATOM 3025 C C . PRO A 1 397 ? 31.891 -3.551 -22.286 1.00 92.19 397 PRO A C 1
ATOM 3027 O O . PRO A 1 397 ? 32.025 -3.590 -21.067 1.00 92.19 397 PRO A O 1
ATOM 3030 N N . GLN A 1 398 ? 30.692 -3.461 -22.870 1.00 83.56 398 GLN A N 1
ATOM 3031 C CA . GLN A 1 398 ? 29.428 -3.359 -22.126 1.00 83.56 398 GLN A CA 1
ATOM 3032 C C . GLN A 1 398 ? 29.081 -4.639 -21.348 1.00 83.56 398 GLN A C 1
ATOM 3034 O O . GLN A 1 398 ? 28.555 -4.576 -20.239 1.00 83.56 398 GLN A O 1
ATOM 3039 N N . GLU A 1 399 ? 29.399 -5.812 -21.897 1.00 90.31 399 GLU A N 1
ATOM 3040 C CA . GLU A 1 399 ? 29.166 -7.097 -21.230 1.00 90.31 399 GLU A CA 1
ATOM 3041 C C . GLU A 1 399 ? 30.126 -7.270 -20.055 1.00 90.31 399 GLU A C 1
ATOM 3043 O O . GLU A 1 399 ? 29.699 -7.676 -18.980 1.00 90.31 399 GLU A O 1
ATOM 3048 N N . ARG A 1 400 ? 31.393 -6.857 -20.209 1.00 92.44 400 ARG A N 1
ATOM 3049 C CA . ARG A 1 400 ? 32.364 -6.813 -19.101 1.00 92.44 400 ARG A CA 1
ATOM 3050 C C . ARG A 1 400 ? 31.907 -5.896 -17.971 1.00 92.44 400 ARG A C 1
ATOM 3052 O O . ARG A 1 400 ? 32.016 -6.266 -16.808 1.00 92.44 400 ARG A O 1
ATOM 3059 N N . GLN A 1 401 ? 31.367 -4.725 -18.307 1.00 87.44 401 GLN A N 1
ATOM 3060 C CA . GLN A 1 401 ? 30.795 -3.817 -17.313 1.00 87.44 401 GLN A CA 1
ATOM 3061 C C . GLN A 1 401 ? 29.580 -4.439 -16.611 1.00 87.44 401 GLN A C 1
ATOM 3063 O O . GLN A 1 401 ? 29.422 -4.265 -15.407 1.00 87.44 401 GLN A O 1
ATOM 3068 N N . THR A 1 402 ? 28.751 -5.187 -17.345 1.00 87.00 402 THR A N 1
ATOM 3069 C CA . THR A 1 402 ? 27.585 -5.888 -16.785 1.00 87.00 402 THR A CA 1
ATOM 3070 C C . THR A 1 402 ? 28.011 -7.004 -15.833 1.00 87.00 402 THR A C 1
ATOM 3072 O O . THR A 1 402 ? 27.490 -7.072 -14.726 1.00 87.00 402 THR A O 1
ATOM 3075 N N . VAL A 1 403 ? 28.993 -7.832 -16.218 1.00 93.75 403 VAL A N 1
ATOM 3076 C CA . VAL A 1 403 ? 29.570 -8.870 -15.344 1.00 93.75 403 VAL A CA 1
ATOM 3077 C C . VAL A 1 403 ? 30.119 -8.249 -14.065 1.00 93.75 403 VAL A C 1
ATOM 3079 O O . VAL A 1 403 ? 29.740 -8.678 -12.982 1.00 93.75 403 VAL A O 1
ATOM 3082 N N . LYS A 1 404 ? 30.922 -7.185 -14.189 1.00 91.75 404 LYS A N 1
ATOM 3083 C CA . LYS A 1 404 ? 31.474 -6.475 -13.032 1.00 91.75 404 LYS A CA 1
ATOM 3084 C C . LYS A 1 404 ? 30.385 -5.899 -12.127 1.00 91.75 404 LYS A C 1
ATOM 3086 O O . LYS A 1 404 ? 30.489 -5.994 -10.915 1.00 91.75 404 LYS A O 1
ATOM 3091 N N . ALA A 1 405 ? 29.331 -5.318 -12.698 1.00 84.50 405 ALA A N 1
ATOM 3092 C CA . ALA A 1 405 ? 28.215 -4.818 -11.904 1.00 84.50 405 ALA A CA 1
ATOM 3093 C C . ALA A 1 405 ? 27.505 -5.951 -11.145 1.00 84.50 405 ALA A C 1
ATOM 3095 O O . ALA A 1 405 ? 27.141 -5.758 -9.993 1.00 84.50 405 ALA A O 1
ATOM 3096 N N . ILE A 1 406 ? 27.346 -7.135 -11.748 1.00 89.62 406 ILE A N 1
ATOM 3097 C CA . ILE A 1 406 ? 26.797 -8.307 -11.050 1.00 89.62 406 ILE A CA 1
ATOM 3098 C C . ILE A 1 406 ? 27.740 -8.770 -9.931 1.00 89.62 406 ILE A C 1
ATOM 3100 O O . ILE A 1 406 ? 27.252 -9.041 -8.835 1.00 89.62 406 ILE A O 1
ATOM 3104 N N . ASP A 1 407 ? 29.057 -8.814 -10.177 1.00 92.06 407 ASP A N 1
ATOM 3105 C CA . ASP A 1 407 ? 30.072 -9.138 -9.160 1.00 92.06 407 ASP A CA 1
ATOM 3106 C C . ASP A 1 407 ? 29.970 -8.188 -7.956 1.00 92.06 407 ASP A C 1
ATOM 3108 O O . ASP A 1 407 ? 29.877 -8.633 -6.812 1.00 92.06 407 ASP A O 1
ATOM 3112 N N . ASP A 1 408 ? 29.923 -6.880 -8.224 1.00 87.38 408 ASP A N 1
ATOM 3113 C CA . ASP A 1 408 ? 29.841 -5.845 -7.195 1.00 87.38 408 ASP A CA 1
ATOM 3114 C C . ASP A 1 408 ? 28.547 -5.980 -6.363 1.00 87.38 408 ASP A C 1
ATOM 3116 O O . ASP A 1 408 ? 28.581 -5.840 -5.140 1.00 87.38 408 ASP A O 1
ATOM 3120 N N . GLU A 1 409 ? 27.401 -6.265 -6.996 1.00 85.19 409 GLU A N 1
ATOM 3121 C CA . GLU A 1 409 ? 26.113 -6.399 -6.296 1.00 85.19 409 GLU A CA 1
ATOM 3122 C C . GLU A 1 409 ? 26.017 -7.699 -5.471 1.00 85.19 409 GLU A C 1
ATOM 3124 O O . GLU A 1 409 ? 25.494 -7.670 -4.354 1.00 85.19 409 GLU A O 1
ATOM 3129 N N . ILE A 1 410 ? 26.534 -8.837 -5.962 1.00 89.38 410 ILE A N 1
ATOM 3130 C CA . ILE A 1 410 ? 26.509 -10.095 -5.189 1.00 89.38 410 ILE A CA 1
ATOM 3131 C C . ILE A 1 410 ? 27.496 -10.068 -4.016 1.00 89.38 410 ILE A C 1
ATOM 3133 O O . ILE A 1 410 ? 27.189 -10.586 -2.938 1.00 89.38 410 ILE A O 1
ATOM 3137 N N . ASP A 1 411 ? 28.652 -9.421 -4.183 1.00 86.69 411 ASP A N 1
ATOM 3138 C CA . ASP A 1 411 ? 29.614 -9.226 -3.098 1.00 86.69 411 ASP A CA 1
ATOM 3139 C C . ASP A 1 411 ? 29.076 -8.262 -2.039 1.00 86.69 411 ASP A C 1
ATOM 3141 O O . ASP A 1 411 ? 29.204 -8.531 -0.841 1.00 86.69 411 ASP A O 1
ATOM 3145 N N . LEU A 1 412 ? 28.410 -7.182 -2.463 1.00 82.81 412 LEU A N 1
ATOM 3146 C CA . LEU A 1 412 ? 27.720 -6.270 -1.554 1.00 82.81 412 LEU A CA 1
ATOM 3147 C C . LEU A 1 412 ? 26.636 -7.000 -0.754 1.00 82.81 412 LEU A C 1
ATOM 3149 O O . LEU A 1 412 ? 26.576 -6.856 0.467 1.00 82.81 412 LEU A O 1
ATOM 3153 N N . LEU A 1 413 ? 25.823 -7.830 -1.415 1.00 83.75 413 LEU A N 1
ATOM 3154 C CA . LEU A 1 413 ? 24.818 -8.655 -0.749 1.00 83.75 413 LEU A CA 1
ATOM 3155 C C . LEU A 1 413 ? 25.451 -9.565 0.320 1.00 83.75 413 LEU A C 1
ATOM 3157 O O . LEU A 1 413 ? 24.991 -9.603 1.464 1.00 83.75 413 LEU A O 1
ATOM 3161 N N . ALA A 1 414 ? 26.521 -10.283 -0.027 1.00 86.88 414 ALA A N 1
ATOM 3162 C CA . ALA A 1 414 ? 27.210 -11.166 0.911 1.00 86.88 414 ALA A CA 1
ATOM 3163 C C . ALA A 1 414 ? 27.819 -10.399 2.103 1.00 86.88 414 ALA A C 1
ATOM 3165 O O . ALA A 1 414 ? 27.749 -10.875 3.242 1.00 86.88 414 ALA A O 1
ATOM 3166 N N . ALA A 1 415 ? 28.383 -9.212 1.859 1.00 85.19 415 ALA A N 1
ATOM 3167 C CA . ALA A 1 415 ? 28.958 -8.348 2.888 1.00 85.19 415 ALA A CA 1
ATOM 3168 C C . ALA A 1 415 ? 27.893 -7.801 3.853 1.00 85.19 415 ALA A C 1
ATOM 3170 O O . ALA A 1 415 ? 28.078 -7.864 5.070 1.00 85.19 415 ALA A O 1
ATOM 3171 N N . GLU A 1 416 ? 26.753 -7.334 3.338 1.00 82.44 416 GLU A N 1
ATOM 3172 C CA . GLU A 1 416 ? 25.641 -6.843 4.162 1.00 82.44 416 GLU A CA 1
ATOM 3173 C C . GLU A 1 416 ? 25.030 -7.962 5.016 1.00 82.44 416 GLU A C 1
ATOM 3175 O O . GLU A 1 416 ? 24.743 -7.755 6.195 1.00 82.44 416 GLU A O 1
ATOM 3180 N N . LEU A 1 417 ? 24.901 -9.179 4.475 1.00 85.75 417 LEU A N 1
ATOM 3181 C CA . LEU A 1 417 ? 24.439 -10.341 5.240 1.00 85.75 417 LEU A CA 1
ATOM 3182 C C . LEU A 1 417 ? 25.427 -10.744 6.348 1.00 85.75 417 LEU A C 1
ATOM 3184 O O . LEU A 1 417 ? 25.005 -11.071 7.459 1.00 85.75 417 LEU A O 1
ATOM 3188 N N . LEU A 1 418 ? 26.739 -10.684 6.092 1.00 87.56 418 LEU A N 1
ATOM 3189 C CA . LEU A 1 418 ? 27.763 -10.889 7.125 1.00 87.56 418 LEU A CA 1
ATOM 3190 C C . LEU A 1 418 ? 27.663 -9.832 8.228 1.00 87.56 418 LEU A C 1
ATOM 3192 O O . LEU A 1 418 ? 27.689 -10.166 9.413 1.00 87.56 418 LEU A O 1
ATOM 3196 N N . HIS A 1 419 ? 27.539 -8.565 7.851 1.00 81.94 419 HIS A N 1
ATOM 3197 C CA . HIS A 1 419 ? 27.420 -7.477 8.808 1.00 81.94 419 HIS A CA 1
ATOM 3198 C C . HIS A 1 419 ? 26.131 -7.595 9.640 1.00 81.94 419 HIS A C 1
ATOM 3200 O O . HIS A 1 419 ? 26.169 -7.464 10.865 1.00 81.94 419 HIS A O 1
ATOM 3206 N N . ALA A 1 420 ? 25.006 -7.941 9.007 1.00 80.81 420 ALA A N 1
ATOM 3207 C CA . ALA A 1 420 ? 23.746 -8.215 9.689 1.00 80.81 420 ALA A CA 1
ATOM 3208 C C . ALA A 1 420 ? 23.878 -9.364 10.700 1.00 80.81 420 ALA A C 1
ATOM 3210 O O . ALA A 1 420 ? 23.434 -9.230 11.840 1.00 80.81 420 ALA A O 1
ATOM 3211 N N . GLN A 1 421 ? 24.561 -10.451 10.324 1.00 85.12 421 GLN A N 1
ATOM 3212 C CA . GLN A 1 421 ? 24.854 -11.568 11.224 1.00 85.12 421 GLN A CA 1
ATOM 3213 C C . GLN A 1 421 ? 25.689 -11.115 12.434 1.00 85.12 421 GLN A C 1
ATOM 3215 O O . GLN A 1 421 ? 25.372 -11.465 13.571 1.00 85.12 421 GLN A O 1
ATOM 3220 N N . GLN A 1 422 ? 26.743 -10.322 12.212 1.00 86.44 422 GLN A N 1
ATOM 3221 C CA . GLN A 1 422 ? 27.607 -9.809 13.282 1.00 86.44 422 GLN A CA 1
ATOM 3222 C C . GLN A 1 422 ? 26.849 -8.892 14.249 1.00 86.44 422 GLN A C 1
ATOM 3224 O O . GLN A 1 422 ? 27.042 -8.979 15.463 1.00 86.44 422 GLN A O 1
ATOM 3229 N N . LEU A 1 423 ? 25.977 -8.024 13.732 1.00 77.25 423 LEU A N 1
ATOM 3230 C CA . LEU A 1 423 ? 25.142 -7.152 14.557 1.00 77.25 423 LEU A CA 1
ATOM 3231 C C . LEU A 1 423 ? 24.114 -7.945 15.364 1.00 77.25 423 LEU A C 1
ATOM 3233 O O . LEU A 1 423 ? 23.943 -7.674 16.552 1.00 77.25 423 LEU A O 1
ATOM 3237 N N . ALA A 1 424 ? 23.473 -8.942 14.755 1.00 72.88 424 ALA A N 1
ATOM 3238 C CA . ALA A 1 424 ? 22.502 -9.779 15.444 1.00 72.88 424 ALA A CA 1
ATOM 3239 C C . ALA A 1 424 ? 23.156 -10.641 16.542 1.00 72.88 424 ALA A C 1
ATOM 3241 O O . ALA A 1 424 ? 22.584 -10.797 17.615 1.00 72.88 424 ALA A O 1
ATOM 3242 N N . ALA A 1 425 ? 24.393 -11.110 16.338 1.00 77.88 425 ALA A N 1
ATOM 3243 C CA . ALA A 1 425 ? 25.165 -11.805 17.372 1.00 77.88 425 ALA A CA 1
ATOM 3244 C C . ALA A 1 425 ? 25.524 -10.902 18.570 1.00 77.88 425 ALA A C 1
ATOM 3246 O O . ALA A 1 425 ? 25.581 -11.370 19.705 1.00 77.88 425 ALA A O 1
ATOM 3247 N N . ARG A 1 426 ? 25.751 -9.602 18.337 1.00 76.50 426 ARG A N 1
ATOM 3248 C CA . ARG A 1 426 ? 26.021 -8.610 19.400 1.00 76.50 426 ARG A CA 1
ATOM 3249 C C . ARG A 1 426 ? 24.757 -8.164 20.137 1.00 76.50 426 ARG A C 1
ATOM 3251 O O . ARG A 1 426 ? 24.844 -7.690 21.267 1.00 76.50 426 ARG A O 1
ATOM 3258 N N . HIS A 1 427 ? 23.601 -8.306 19.497 1.00 68.19 427 HIS A N 1
ATOM 3259 C CA . HIS A 1 427 ? 22.300 -7.899 20.015 1.00 68.19 427 HIS A CA 1
ATOM 3260 C C . HIS A 1 427 ? 21.273 -9.016 19.796 1.00 68.19 427 HIS A C 1
ATOM 3262 O O . HIS A 1 427 ? 20.355 -8.837 18.988 1.00 68.19 427 HIS A O 1
ATOM 3268 N N . PRO A 1 428 ? 21.418 -10.169 20.481 1.00 58.16 428 PRO A N 1
ATOM 3269 C CA . PRO A 1 428 ? 20.452 -11.247 20.353 1.00 58.16 428 PRO A CA 1
ATOM 3270 C C . PRO A 1 428 ? 19.072 -10.703 20.722 1.00 58.16 428 PRO A C 1
ATOM 3272 O O . PRO A 1 428 ? 18.905 -10.051 21.758 1.00 58.16 428 PRO A O 1
ATOM 3275 N N . ALA A 1 429 ? 18.090 -10.923 19.845 1.00 50.50 429 ALA A N 1
ATOM 3276 C CA . ALA A 1 429 ? 16.709 -10.590 20.156 1.00 50.50 429 ALA A CA 1
ATOM 3277 C C . ALA A 1 429 ? 16.335 -11.267 21.488 1.00 50.50 429 ALA A C 1
ATOM 3279 O O . ALA A 1 429 ? 16.781 -12.393 21.734 1.00 50.50 429 ALA A O 1
ATOM 3280 N N . PRO A 1 430 ? 15.553 -10.610 22.365 1.00 42.75 430 PRO A N 1
ATOM 3281 C CA . PRO A 1 430 ? 15.073 -11.268 23.570 1.00 42.75 430 PRO A CA 1
ATOM 3282 C C . PRO A 1 430 ? 14.383 -12.565 23.150 1.00 42.75 430 PRO A C 1
ATOM 3284 O O . PRO A 1 430 ? 13.500 -12.536 22.290 1.00 42.75 430 PRO A O 1
ATOM 3287 N N . ALA A 1 431 ? 14.838 -13.692 23.706 1.00 37.81 431 ALA A N 1
ATOM 3288 C CA . ALA A 1 431 ? 14.306 -15.002 23.365 1.00 37.81 431 ALA A CA 1
ATOM 3289 C C . ALA A 1 431 ? 12.769 -14.967 23.454 1.00 37.81 431 ALA A C 1
ATOM 3291 O O . ALA A 1 431 ? 12.239 -14.352 24.393 1.00 37.81 431 ALA A O 1
ATOM 3292 N N . PRO A 1 432 ? 12.039 -15.588 22.506 1.00 39.50 432 PRO A N 1
ATOM 3293 C CA . PRO A 1 432 ? 10.598 -15.732 22.643 1.00 39.50 432 PRO A CA 1
ATOM 3294 C C . PRO A 1 432 ? 10.341 -16.354 24.012 1.00 39.50 432 PRO A C 1
ATOM 3296 O O . PRO A 1 432 ? 10.935 -17.380 24.346 1.00 39.50 432 PRO A O 1
ATOM 3299 N N . ARG A 1 433 ? 9.535 -15.682 24.845 1.00 35.72 433 ARG A N 1
ATOM 3300 C CA . ARG A 1 433 ? 9.207 -16.176 26.185 1.00 35.72 433 ARG A CA 1
ATOM 3301 C C . ARG A 1 433 ? 8.562 -17.545 26.013 1.00 35.72 433 ARG A C 1
ATOM 3303 O O . ARG A 1 433 ? 7.397 -17.639 25.632 1.00 35.72 433 ARG A O 1
ATOM 3310 N N . GLY A 1 434 ? 9.342 -18.598 26.242 1.00 33.97 434 GLY A N 1
ATOM 3311 C CA . GLY A 1 434 ? 8.837 -19.958 26.282 1.00 33.97 434 GLY A CA 1
ATOM 3312 C C . GLY A 1 434 ? 7.719 -20.035 27.314 1.00 33.97 434 GLY A C 1
ATOM 3313 O O . GLY A 1 434 ? 7.788 -19.370 28.349 1.00 33.97 434 GLY A O 1
ATOM 3314 N N . ARG A 1 435 ? 6.681 -20.818 27.003 1.00 38.88 435 ARG A N 1
ATOM 3315 C CA . ARG A 1 435 ? 5.580 -21.166 27.911 1.00 38.88 435 ARG A CA 1
ATOM 3316 C C . ARG A 1 435 ? 6.131 -21.518 29.300 1.00 38.88 435 ARG A C 1
ATOM 3318 O O . ARG A 1 435 ? 6.574 -22.638 29.520 1.00 38.88 435 ARG A O 1
ATOM 3325 N N . ALA A 1 436 ? 6.066 -20.580 30.234 1.00 32.94 436 ALA A N 1
ATOM 3326 C CA . ALA A 1 436 ? 6.239 -20.817 31.657 1.00 32.94 436 ALA A CA 1
ATOM 3327 C C . ALA A 1 436 ? 5.108 -20.081 32.380 1.00 32.94 436 ALA A C 1
ATOM 3329 O O . ALA A 1 436 ? 4.717 -18.986 31.975 1.00 32.94 436 ALA A O 1
ATOM 3330 N N . GLY A 1 437 ? 4.521 -20.765 33.362 1.00 33.47 437 GLY A N 1
ATOM 3331 C CA . GLY A 1 437 ? 3.247 -20.437 33.992 1.00 33.47 437 GLY A CA 1
ATOM 3332 C C . GLY A 1 437 ? 3.130 -19.011 34.526 1.00 33.47 437 GLY A C 1
ATOM 3333 O O . GLY A 1 437 ? 4.104 -18.369 34.908 1.00 33.47 437 GLY A O 1
ATOM 3334 N N . PHE A 1 438 ? 1.883 -18.544 34.542 1.00 38.06 438 PHE A N 1
ATOM 3335 C CA . PHE A 1 438 ? 1.459 -17.269 35.102 1.00 38.06 438 PHE A CA 1
ATOM 3336 C C . PHE A 1 438 ? 1.852 -17.150 36.581 1.00 38.06 438 PHE A C 1
ATOM 3338 O O . PHE A 1 438 ? 1.362 -17.908 37.415 1.00 38.06 438 PHE A O 1
ATOM 3345 N N . GLY A 1 439 ? 2.677 -16.152 36.891 1.00 36.59 439 GLY A N 1
ATOM 3346 C CA . GLY A 1 439 ? 3.000 -15.735 38.251 1.00 36.59 439 GLY A CA 1
ATOM 3347 C C . GLY A 1 439 ? 4.101 -14.678 38.251 1.00 36.59 439 GLY A C 1
ATOM 3348 O O . GLY A 1 439 ? 5.271 -15.025 38.182 1.00 36.59 439 GLY A O 1
ATOM 3349 N N . ASP A 1 440 ? 3.678 -13.411 38.296 1.00 32.47 440 ASP A N 1
ATOM 3350 C CA . ASP A 1 440 ? 4.397 -12.209 38.764 1.00 32.47 440 ASP A CA 1
ATOM 3351 C C . ASP A 1 440 ? 4.636 -11.066 37.757 1.00 32.47 440 ASP A C 1
ATOM 3353 O O . ASP A 1 440 ? 5.094 -11.222 36.624 1.00 32.47 440 ASP A O 1
ATOM 3357 N N . SER A 1 441 ? 4.265 -9.869 38.228 1.00 32.09 441 SER A N 1
ATOM 3358 C CA . SER A 1 441 ? 4.252 -8.580 37.531 1.00 32.09 441 SER A CA 1
ATOM 3359 C C . SER A 1 441 ? 5.645 -8.108 37.081 1.00 32.09 441 SER A C 1
ATOM 3361 O O . SER A 1 441 ? 6.607 -8.215 37.843 1.00 32.09 441 SER A O 1
ATOM 3363 N N . PRO A 1 442 ? 5.779 -7.484 35.893 1.00 34.44 442 PRO A N 1
ATOM 3364 C CA . PRO A 1 442 ? 7.072 -7.021 35.404 1.00 34.44 442 PRO A CA 1
ATOM 3365 C C . PRO A 1 442 ? 7.498 -5.686 36.034 1.00 34.44 442 PRO A C 1
ATOM 3367 O O . PRO A 1 442 ? 6.765 -4.696 36.001 1.00 34.44 442 PRO A O 1
ATOM 3370 N N . ARG A 1 443 ? 8.741 -5.644 36.533 1.00 31.31 443 ARG A N 1
ATOM 3371 C CA . ARG A 1 443 ? 9.501 -4.407 36.774 1.00 31.31 443 ARG A CA 1
ATOM 3372 C C . ARG A 1 443 ? 9.944 -3.790 35.443 1.00 31.31 443 ARG A C 1
ATOM 3374 O O . ARG A 1 443 ? 10.382 -4.492 34.534 1.00 31.31 443 ARG A O 1
ATOM 3381 N N . VAL A 1 444 ? 9.858 -2.464 35.370 1.00 27.94 444 VAL A N 1
ATOM 3382 C CA . VAL A 1 444 ? 10.378 -1.623 34.283 1.00 27.94 444 VAL A CA 1
ATOM 3383 C C . VAL A 1 444 ? 11.910 -1.691 34.283 1.00 27.94 444 VAL A C 1
ATOM 3385 O O . VAL A 1 444 ? 12.531 -1.410 35.305 1.00 27.94 444 VAL A O 1
ATOM 3388 N N . VAL A 1 445 ? 12.513 -2.060 33.150 1.00 29.11 445 VAL A N 1
ATOM 3389 C CA . VAL A 1 445 ? 13.965 -1.985 32.914 1.00 29.11 445 VAL A CA 1
ATOM 3390 C C . VAL A 1 445 ? 14.227 -0.879 31.893 1.00 29.11 445 VAL A C 1
ATOM 3392 O O . VAL A 1 445 ? 13.663 -0.893 30.799 1.00 29.11 445 VAL A O 1
ATOM 3395 N N . GLU A 1 446 ? 15.069 0.083 32.269 1.00 28.56 446 GLU A N 1
ATOM 3396 C CA . GLU A 1 446 ? 15.537 1.182 31.422 1.00 28.56 446 GLU A CA 1
ATOM 3397 C C . GLU A 1 446 ? 16.385 0.679 30.241 1.00 28.56 446 GLU A C 1
ATOM 3399 O O . GLU A 1 446 ? 17.278 -0.158 30.387 1.00 28.56 446 GLU A O 1
ATOM 3404 N N . ALA A 1 447 ? 16.120 1.226 29.053 1.00 26.98 447 ALA A N 1
ATOM 3405 C CA . ALA A 1 447 ? 16.829 0.905 27.821 1.00 26.98 447 ALA A CA 1
ATOM 3406 C C . ALA A 1 447 ? 18.239 1.531 27.790 1.00 26.98 447 ALA A C 1
ATOM 3408 O O . ALA A 1 447 ? 18.392 2.752 27.847 1.00 26.98 447 ALA A O 1
ATOM 3409 N N . ARG A 1 448 ? 19.282 0.703 27.625 1.00 30.47 448 ARG A N 1
ATOM 3410 C CA . ARG A 1 448 ? 20.653 1.154 27.316 1.00 30.47 448 ARG A CA 1
ATOM 3411 C C . ARG A 1 448 ? 20.848 1.357 25.807 1.00 30.47 448 ARG A C 1
ATOM 3413 O O . ARG A 1 448 ? 20.362 0.576 24.995 1.00 30.47 448 ARG A O 1
ATOM 3420 N N . ARG A 1 449 ? 21.575 2.427 25.455 1.00 29.30 449 ARG A N 1
ATOM 3421 C CA . ARG A 1 449 ? 21.848 2.898 24.082 1.00 29.30 449 ARG A CA 1
ATOM 3422 C C . ARG A 1 449 ? 22.763 1.937 23.280 1.00 29.30 449 ARG A C 1
ATOM 3424 O O . ARG A 1 449 ? 23.662 1.348 23.877 1.00 29.30 449 ARG A O 1
ATOM 3431 N N . PRO A 1 450 ? 22.582 1.824 21.946 1.00 28.17 450 PRO A N 1
ATOM 3432 C CA . PRO A 1 450 ? 23.405 0.995 21.049 1.00 28.17 450 PRO A CA 1
ATOM 3433 C C . PRO A 1 450 ? 24.787 1.616 20.722 1.00 28.17 450 PRO A C 1
ATOM 3435 O O . PRO A 1 450 ? 24.963 2.826 20.894 1.00 28.17 450 PRO A O 1
ATOM 3438 N N . PRO A 1 451 ? 25.769 0.822 20.234 1.00 29.45 451 PRO A N 1
ATOM 3439 C CA . PRO A 1 451 ? 27.125 1.287 19.926 1.00 29.45 451 PRO A CA 1
ATOM 3440 C C . PRO A 1 451 ? 27.235 1.996 18.558 1.00 29.45 451 PRO A C 1
ATOM 3442 O O . PRO A 1 451 ? 26.494 1.700 17.622 1.00 29.45 451 PRO A O 1
ATOM 3445 N N . ARG A 1 452 ? 28.184 2.942 18.462 1.00 32.75 452 ARG A N 1
ATOM 3446 C CA . ARG A 1 452 ? 28.495 3.784 17.287 1.00 32.75 452 ARG A CA 1
ATOM 3447 C C . ARG A 1 452 ? 29.282 3.045 16.194 1.00 32.75 452 ARG A C 1
ATOM 3449 O O . ARG A 1 452 ? 30.162 2.253 16.512 1.00 32.75 452 ARG A O 1
ATOM 3456 N N . ILE A 1 453 ? 29.035 3.414 14.932 1.00 34.34 453 ILE A N 1
ATOM 3457 C CA . ILE A 1 453 ? 29.932 3.207 13.778 1.00 34.34 453 ILE A CA 1
ATOM 3458 C C . ILE A 1 453 ? 30.291 4.583 13.194 1.00 34.34 453 ILE A C 1
ATOM 3460 O O . ILE A 1 453 ? 29.494 5.518 13.267 1.00 34.34 453 ILE A O 1
ATOM 3464 N N . ASP A 1 454 ? 31.512 4.667 12.675 1.00 42.25 454 ASP A N 1
ATOM 3465 C CA . ASP A 1 454 ? 32.269 5.849 12.275 1.00 42.25 454 ASP A CA 1
ATOM 3466 C C . ASP A 1 454 ? 31.737 6.543 11.001 1.00 42.25 454 ASP A C 1
ATOM 3468 O O . ASP A 1 454 ? 31.676 5.954 9.922 1.00 42.25 454 ASP A O 1
ATOM 3472 N N . THR A 1 455 ? 31.333 7.809 11.147 1.00 42.81 455 THR A N 1
ATOM 3473 C CA . THR A 1 455 ? 30.864 8.723 10.090 1.00 42.81 455 THR A CA 1
ATOM 3474 C C . THR A 1 455 ? 31.932 9.749 9.676 1.00 42.81 455 THR A C 1
ATOM 3476 O O . THR A 1 455 ? 31.604 10.714 8.982 1.00 42.81 455 THR A O 1
ATOM 3479 N N . ALA A 1 456 ? 33.189 9.594 10.113 1.00 45.59 456 ALA A N 1
ATOM 3480 C CA . ALA A 1 456 ? 34.233 10.605 9.936 1.00 45.59 456 ALA A CA 1
ATOM 3481 C C . ALA A 1 456 ? 34.608 10.865 8.463 1.00 45.59 456 ALA A C 1
ATOM 3483 O O . ALA A 1 456 ? 34.717 12.027 8.070 1.00 45.59 456 ALA A O 1
ATOM 3484 N N . ASP A 1 457 ? 34.702 9.833 7.619 1.00 39.34 457 ASP A N 1
ATOM 3485 C CA . ASP A 1 457 ? 35.267 9.983 6.264 1.00 39.34 457 ASP A CA 1
ATOM 3486 C C . ASP A 1 457 ? 34.340 10.699 5.268 1.00 39.34 457 ASP A C 1
ATOM 3488 O O . ASP A 1 457 ? 34.784 11.513 4.456 1.00 39.34 457 ASP A O 1
ATOM 3492 N N . ALA A 1 458 ? 33.025 10.470 5.354 1.00 41.34 458 ALA A N 1
ATOM 3493 C CA . ALA A 1 458 ? 32.048 11.180 4.520 1.00 41.34 458 ALA A CA 1
ATOM 3494 C C . ALA A 1 458 ? 31.876 12.651 4.950 1.00 41.34 458 ALA A C 1
ATOM 3496 O O . ALA A 1 458 ? 31.523 13.508 4.138 1.00 41.34 458 ALA A O 1
ATOM 3497 N N . TYR A 1 459 ? 32.135 12.942 6.228 1.00 44.22 459 TYR A N 1
ATOM 3498 C CA . TYR A 1 459 ? 32.035 14.276 6.811 1.00 44.22 459 TYR A CA 1
ATOM 3499 C C . TYR A 1 459 ? 33.286 15.124 6.517 1.00 44.22 459 TYR A C 1
ATOM 3501 O O . TYR A 1 459 ? 33.158 16.304 6.197 1.00 44.22 459 TYR A O 1
ATOM 3509 N N . GLU A 1 460 ? 34.483 14.527 6.553 1.00 44.84 460 GLU A N 1
ATOM 3510 C CA . GLU A 1 460 ? 35.762 15.175 6.207 1.00 44.84 460 GLU A CA 1
ATOM 3511 C C . GLU A 1 460 ? 35.792 15.678 4.755 1.00 44.84 460 GLU A C 1
ATOM 3513 O O . GLU A 1 460 ? 36.207 16.811 4.504 1.00 44.84 460 GLU A O 1
ATOM 3518 N N . HIS A 1 461 ? 35.285 14.888 3.801 1.00 40.31 461 HIS A N 1
ATOM 3519 C CA . HIS A 1 461 ? 35.337 15.242 2.377 1.00 40.31 461 HIS A CA 1
ATOM 3520 C C . HIS A 1 461 ? 34.422 16.429 2.019 1.00 40.31 461 HIS A C 1
ATOM 3522 O O . HIS A 1 461 ? 34.807 17.311 1.261 1.00 40.31 461 HIS A O 1
ATOM 3528 N N . ILE A 1 462 ? 33.231 16.515 2.623 1.00 42.72 462 ILE A N 1
ATOM 3529 C CA . ILE A 1 462 ? 32.275 17.614 2.381 1.00 42.72 462 ILE A CA 1
ATOM 3530 C C . ILE A 1 462 ? 32.689 18.896 3.129 1.00 42.72 462 ILE A C 1
ATOM 3532 O O . ILE A 1 462 ? 32.463 20.010 2.644 1.00 42.72 462 ILE A O 1
ATOM 3536 N N . LYS A 1 463 ? 33.320 18.751 4.302 1.00 43.69 463 LYS A N 1
ATOM 3537 C CA . LYS A 1 463 ? 33.796 19.861 5.138 1.00 43.69 463 LYS A CA 1
ATOM 3538 C C . LYS A 1 463 ? 35.019 20.569 4.542 1.00 43.69 463 LYS A C 1
ATOM 3540 O O . LYS A 1 463 ? 35.110 21.787 4.680 1.00 43.69 463 LYS A O 1
ATOM 3545 N N . ARG A 1 464 ? 35.924 19.837 3.875 1.00 45.59 464 ARG A N 1
ATOM 3546 C CA . ARG A 1 464 ? 37.123 20.408 3.230 1.00 45.59 464 ARG A CA 1
ATOM 3547 C C . ARG A 1 464 ? 36.799 21.372 2.087 1.00 45.59 464 ARG A C 1
ATOM 3549 O O . ARG A 1 464 ? 37.455 22.403 1.990 1.00 45.59 464 ARG A O 1
ATOM 3556 N N . ASP A 1 465 ? 35.766 21.086 1.297 1.00 41.00 465 ASP A N 1
ATOM 3557 C CA . ASP A 1 465 ? 35.533 21.812 0.039 1.00 41.00 465 ASP A CA 1
ATOM 3558 C C . ASP A 1 465 ? 34.529 22.973 0.144 1.00 41.00 465 ASP A C 1
ATOM 3560 O O . ASP A 1 465 ? 34.500 23.842 -0.725 1.00 41.00 465 ASP A O 1
ATOM 3564 N N . SER A 1 466 ? 33.688 23.016 1.186 1.00 42.22 466 SER A N 1
ATOM 3565 C CA . SER A 1 466 ? 32.540 23.944 1.230 1.00 42.22 466 SER A CA 1
ATOM 3566 C C . SER A 1 466 ? 32.546 24.971 2.364 1.00 42.22 466 SER A C 1
ATOM 3568 O O . SER A 1 466 ? 31.784 25.935 2.296 1.00 42.22 466 SER A O 1
ATOM 3570 N N . GLY A 1 467 ? 33.357 24.785 3.415 1.00 37.28 467 GLY A N 1
ATOM 3571 C CA . GLY A 1 467 ? 33.428 25.693 4.573 1.00 37.28 467 GLY A CA 1
ATOM 3572 C C . GLY A 1 467 ? 32.104 25.925 5.328 1.00 37.28 467 GLY A C 1
ATOM 3573 O O . GLY A 1 467 ? 32.071 26.714 6.268 1.00 37.28 467 GLY A O 1
ATOM 3574 N N . GLY A 1 468 ? 31.010 25.256 4.943 1.00 42.97 468 GLY A N 1
ATOM 3575 C CA . GLY A 1 468 ? 29.651 25.508 5.417 1.00 42.97 468 GLY A CA 1
ATOM 3576 C C . GLY A 1 468 ? 28.966 24.256 5.964 1.00 42.97 468 GLY A C 1
ATOM 3577 O O . GLY A 1 468 ? 29.343 23.124 5.670 1.00 42.97 468 GLY A O 1
ATOM 3578 N N . PHE A 1 469 ? 27.933 24.460 6.782 1.00 55.22 469 PHE A N 1
ATOM 3579 C CA . PHE A 1 469 ? 27.172 23.369 7.396 1.00 55.22 469 PHE A CA 1
ATOM 3580 C C . PHE A 1 469 ? 26.115 22.825 6.433 1.00 55.22 469 PHE A C 1
ATOM 3582 O O . PHE A 1 469 ? 25.364 23.597 5.839 1.00 55.22 469 PHE A O 1
ATOM 3589 N N . VAL A 1 470 ? 25.991 21.501 6.328 1.00 46.47 470 VAL A N 1
ATOM 3590 C CA . VAL A 1 470 ? 24.966 20.847 5.503 1.00 46.47 470 VAL A CA 1
ATOM 3591 C C . VAL A 1 470 ? 23.781 20.424 6.375 1.00 46.47 470 VAL A C 1
ATOM 3593 O O . VAL A 1 470 ? 23.904 19.527 7.204 1.00 46.47 470 VAL A O 1
ATOM 3596 N N . LYS A 1 471 ? 22.615 21.055 6.192 1.00 50.41 471 LYS A N 1
ATOM 3597 C CA . LYS A 1 471 ? 21.338 20.637 6.794 1.00 50.41 471 LYS A CA 1
ATOM 3598 C C . LYS A 1 471 ? 20.571 19.772 5.797 1.00 50.41 471 LYS A C 1
ATOM 3600 O O . LYS A 1 471 ? 20.155 20.267 4.754 1.00 50.41 471 LYS A O 1
ATOM 3605 N N . LEU A 1 472 ? 20.331 18.507 6.129 1.00 41.62 472 LEU A N 1
ATOM 3606 C CA . LEU A 1 472 ? 19.381 17.660 5.402 1.00 41.62 472 LEU A CA 1
ATOM 3607 C C . LEU A 1 472 ? 17.953 17.994 5.852 1.00 41.62 472 LEU A C 1
ATOM 3609 O O . LEU A 1 472 ? 17.615 17.872 7.029 1.00 41.62 472 LEU A O 1
ATOM 3613 N N . LYS A 1 473 ? 17.113 18.446 4.923 1.00 49.06 473 LYS A N 1
ATOM 3614 C CA . LYS A 1 473 ? 15.674 18.615 5.138 1.00 49.06 473 LYS A CA 1
ATOM 3615 C C . LYS A 1 473 ? 14.956 17.261 5.094 1.00 49.06 473 LYS A C 1
ATOM 3617 O O . LYS A 1 473 ? 15.437 16.300 4.495 1.00 49.06 473 LYS A O 1
ATOM 3622 N N . ARG A 1 474 ? 13.754 17.205 5.686 1.00 39.50 474 ARG A N 1
ATOM 3623 C CA . ARG A 1 474 ? 12.878 16.011 5.690 1.00 39.50 474 ARG A CA 1
ATOM 3624 C C . ARG A 1 474 ? 12.462 15.542 4.285 1.00 39.50 474 ARG A C 1
ATOM 3626 O O . ARG A 1 474 ? 12.080 14.391 4.130 1.00 39.50 474 ARG A O 1
ATOM 3633 N N . ASP A 1 475 ? 12.555 16.407 3.277 1.00 40.78 475 ASP A N 1
ATOM 3634 C CA . ASP A 1 475 ? 12.272 16.109 1.866 1.00 40.78 475 ASP A CA 1
ATOM 3635 C C . ASP A 1 475 ? 13.502 15.597 1.082 1.00 40.78 475 ASP A C 1
ATOM 3637 O O . ASP A 1 475 ? 13.413 15.366 -0.121 1.00 40.78 475 ASP A O 1
ATOM 3641 N N . GLY A 1 476 ? 14.644 15.402 1.752 1.00 35.56 476 GLY A N 1
ATOM 3642 C CA . GLY A 1 476 ? 15.877 14.891 1.152 1.00 35.56 476 GLY A CA 1
ATOM 3643 C C . GLY A 1 476 ? 16.783 15.958 0.530 1.00 35.56 476 GLY A C 1
ATOM 3644 O O . GLY A 1 476 ? 17.863 15.614 0.053 1.00 35.56 476 GLY A O 1
ATOM 3645 N N . HIS A 1 477 ? 16.408 17.242 0.560 1.00 41.22 477 HIS A N 1
ATOM 3646 C CA . HIS A 1 477 ? 17.293 18.314 0.104 1.00 41.22 477 HIS A CA 1
ATOM 3647 C C . HIS A 1 477 ? 18.372 18.624 1.146 1.00 41.22 477 HIS A C 1
ATOM 3649 O O . HIS A 1 477 ? 18.077 18.907 2.307 1.00 41.22 477 HIS A O 1
ATOM 3655 N N . ALA A 1 478 ? 19.632 18.632 0.715 1.00 40.53 478 ALA A N 1
ATOM 3656 C CA . ALA A 1 478 ? 20.739 19.168 1.491 1.00 40.53 478 ALA A CA 1
ATOM 3657 C C . ALA A 1 478 ? 20.842 20.681 1.245 1.00 40.53 478 ALA A C 1
ATOM 3659 O O . ALA A 1 478 ? 21.060 21.122 0.119 1.00 40.53 478 ALA A O 1
ATOM 3660 N N . ILE A 1 479 ? 20.679 21.484 2.292 1.00 48.69 479 ILE A N 1
ATOM 3661 C CA . ILE A 1 479 ? 20.985 22.913 2.264 1.00 48.69 479 ILE A CA 1
ATOM 3662 C C . ILE A 1 479 ? 22.376 23.089 2.847 1.00 48.69 479 ILE A C 1
ATOM 3664 O O . ILE A 1 479 ? 22.575 22.874 4.042 1.00 48.69 479 ILE A O 1
ATOM 3668 N N . VAL A 1 480 ? 23.323 23.520 2.018 1.00 45.38 480 VAL A N 1
ATOM 3669 C CA . VAL A 1 480 ? 24.578 24.085 2.514 1.00 45.38 480 VAL A CA 1
ATOM 3670 C C . VAL A 1 480 ? 24.252 25.481 3.035 1.00 45.38 480 VAL A C 1
ATOM 3672 O O . VAL A 1 480 ? 24.011 26.419 2.279 1.00 45.38 480 VAL A O 1
ATOM 3675 N N . CYS A 1 481 ? 24.156 25.606 4.351 1.00 49.78 481 CYS A N 1
ATOM 3676 C CA . CYS A 1 481 ? 23.959 26.874 5.024 1.00 49.78 481 CYS A CA 1
ATOM 3677 C C . CYS A 1 481 ? 25.289 27.641 5.007 1.00 49.78 481 CYS A C 1
ATOM 3679 O O . CYS A 1 481 ? 26.076 27.536 5.947 1.00 49.78 481 CYS A O 1
ATOM 3681 N N . GLN A 1 482 ? 25.536 28.434 3.958 1.00 45.69 482 GLN A N 1
ATOM 3682 C CA . GLN A 1 482 ? 26.647 29.403 3.939 1.00 45.69 482 GLN A CA 1
ATOM 3683 C C . GLN A 1 482 ? 26.589 30.344 5.157 1.00 45.69 482 GLN A C 1
ATOM 3685 O O . GLN A 1 482 ? 27.611 30.661 5.747 1.00 45.69 482 GLN A O 1
ATOM 3690 N N . ARG A 1 483 ? 25.379 30.686 5.624 1.00 46.19 483 ARG A N 1
ATOM 3691 C CA . ARG A 1 483 ? 25.144 31.501 6.830 1.00 46.19 483 ARG A CA 1
ATOM 3692 C C . ARG A 1 483 ? 25.657 30.887 8.131 1.00 46.19 483 ARG A C 1
ATOM 3694 O O . ARG A 1 483 ? 25.933 31.609 9.079 1.00 46.19 483 ARG A O 1
ATOM 3701 N N . CYS A 1 484 ? 25.763 29.565 8.192 1.00 49.34 484 CYS A N 1
ATOM 3702 C CA . CYS A 1 484 ? 26.188 28.863 9.392 1.00 49.34 484 CYS A CA 1
ATOM 3703 C C . CYS A 1 484 ? 27.718 28.907 9.544 1.00 49.34 484 CYS A C 1
ATOM 3705 O O . CYS A 1 484 ? 28.211 28.674 10.639 1.00 49.34 484 CYS A O 1
ATOM 3707 N N . ALA A 1 485 ? 28.457 29.262 8.483 1.00 49.62 485 ALA A N 1
ATOM 3708 C CA . ALA A 1 485 ? 29.871 29.619 8.579 1.00 49.62 485 ALA A CA 1
ATOM 3709 C C . ALA A 1 485 ? 30.088 30.974 9.292 1.00 49.62 485 ALA A C 1
ATOM 3711 O O . ALA A 1 485 ? 31.165 31.215 9.825 1.00 49.62 485 ALA A O 1
ATOM 3712 N N . GLU A 1 486 ? 29.065 31.842 9.339 1.00 48.34 486 GLU A N 1
ATOM 3713 C CA . GLU A 1 486 ? 29.141 33.189 9.932 1.00 48.34 486 GLU A CA 1
ATOM 3714 C C . GLU A 1 486 ? 28.627 33.259 11.383 1.00 48.34 486 GLU A C 1
ATOM 3716 O O . GLU A 1 486 ? 28.909 34.225 12.092 1.00 48.34 486 GLU A O 1
ATOM 3721 N N . THR A 1 487 ? 27.851 32.275 11.850 1.00 56.72 48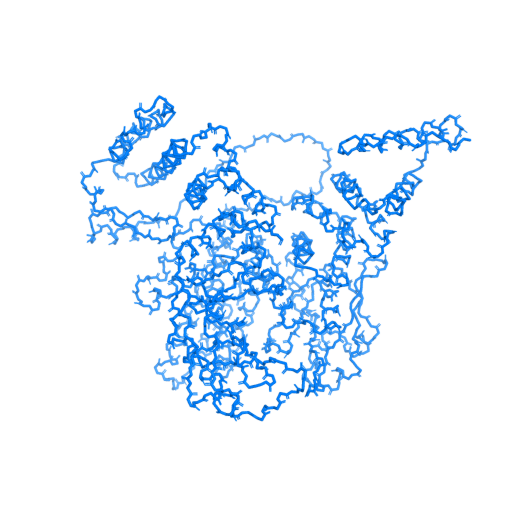7 THR A N 1
ATOM 3722 C CA . THR A 1 487 ? 27.332 32.249 13.229 1.00 56.72 487 THR A CA 1
ATOM 3723 C C . THR A 1 487 ? 28.203 31.372 14.133 1.00 56.72 487 THR A C 1
ATOM 3725 O O . THR A 1 487 ? 28.306 30.176 13.866 1.00 56.72 487 THR A O 1
ATOM 3728 N N . PRO A 1 488 ? 28.772 31.909 15.231 1.00 70.12 488 PRO A N 1
ATOM 3729 C CA . PRO A 1 488 ? 29.744 31.186 16.058 1.00 70.12 488 PRO A CA 1
ATOM 3730 C C . PRO A 1 488 ? 29.170 29.992 16.850 1.00 70.12 488 PRO A C 1
ATOM 3732 O O . PRO A 1 488 ? 29.948 29.192 17.365 1.00 70.12 488 PRO A O 1
ATOM 3735 N N . SER A 1 489 ? 27.840 29.842 16.954 1.00 89.56 489 SER A N 1
ATOM 3736 C CA . SER A 1 489 ? 27.182 28.727 17.659 1.00 89.56 489 SER A CA 1
ATOM 3737 C C . SER A 1 489 ? 25.758 28.436 17.138 1.00 89.56 489 SER A C 1
ATOM 3739 O O . SER A 1 489 ? 25.100 29.319 16.575 1.00 89.56 489 SER A O 1
ATOM 3741 N N . TRP A 1 490 ? 25.253 27.209 17.340 1.00 90.12 490 TRP A N 1
ATOM 3742 C CA . TRP A 1 490 ? 23.874 26.803 17.018 1.00 90.12 490 TRP A CA 1
ATOM 3743 C C . TRP A 1 490 ? 22.849 27.602 17.821 1.00 90.12 490 TRP A C 1
ATOM 3745 O O . TRP A 1 490 ? 21.850 28.069 17.269 1.00 90.12 490 TRP A O 1
ATOM 3755 N N . SER A 1 491 ? 23.118 27.801 19.113 1.00 93.94 491 SER A N 1
ATOM 3756 C CA . SER A 1 491 ? 22.276 28.605 20.004 1.00 93.94 491 SER A CA 1
ATOM 3757 C C . SER A 1 491 ? 22.090 30.039 19.500 1.00 93.94 491 SER A C 1
ATOM 3759 O O . SER A 1 491 ? 20.961 30.526 19.456 1.00 93.94 491 SER A O 1
ATOM 3761 N N . ALA A 1 492 ? 23.162 30.690 19.034 1.00 92.69 492 ALA A N 1
ATOM 3762 C CA . ALA A 1 492 ? 23.100 32.044 18.480 1.00 92.69 492 ALA A CA 1
ATOM 3763 C C . ALA A 1 492 ? 22.288 32.109 17.174 1.00 92.69 492 ALA A C 1
ATOM 3765 O O . ALA A 1 492 ? 21.544 33.068 16.956 1.00 92.69 492 ALA A O 1
ATOM 3766 N N . GLY A 1 493 ? 22.391 31.080 16.323 1.00 90.50 493 GLY A N 1
ATOM 3767 C CA . GLY A 1 493 ? 21.558 30.944 15.126 1.00 90.50 493 GLY A CA 1
ATOM 3768 C C . GLY A 1 493 ? 20.066 30.883 15.467 1.00 90.50 493 GLY A C 1
ATOM 3769 O O . GLY A 1 493 ? 19.276 31.641 14.910 1.00 90.50 493 GLY A O 1
ATOM 3770 N N . ILE A 1 494 ? 19.688 30.060 16.450 1.00 93.00 494 ILE A N 1
ATOM 3771 C CA . ILE A 1 494 ? 18.291 29.927 16.893 1.00 93.00 494 ILE A CA 1
ATOM 3772 C C . ILE A 1 494 ? 17.781 31.218 17.545 1.00 93.00 494 ILE A C 1
ATOM 3774 O O . ILE A 1 494 ? 16.690 31.675 17.209 1.00 93.00 494 ILE A O 1
ATOM 3778 N N . GLU A 1 495 ? 18.556 31.846 18.436 1.00 94.81 495 GLU A N 1
ATOM 3779 C CA . GLU A 1 495 ? 18.182 33.124 19.067 1.00 94.81 495 GLU A CA 1
ATOM 3780 C C . GLU A 1 495 ? 17.938 34.231 18.029 1.00 94.81 495 GLU A C 1
ATOM 3782 O O . GLU A 1 495 ? 17.051 35.072 18.199 1.00 94.81 495 GLU A O 1
ATOM 3787 N N . LYS A 1 496 ? 18.718 34.236 16.942 1.00 92.75 496 LYS A N 1
ATOM 3788 C CA . LYS A 1 496 ? 18.562 35.171 15.825 1.00 92.75 496 LYS A CA 1
ATOM 3789 C C . LYS A 1 496 ? 17.322 34.850 14.990 1.00 92.75 496 LYS A C 1
ATOM 3791 O O . LYS A 1 496 ? 16.499 35.743 14.785 1.00 92.75 496 LYS A O 1
ATOM 3796 N N . ASP A 1 497 ? 17.188 33.608 14.534 1.00 90.00 497 ASP A N 1
ATOM 3797 C CA . ASP A 1 497 ? 16.143 33.190 13.594 1.00 90.00 497 ASP A CA 1
ATOM 3798 C C . ASP A 1 497 ? 14.751 33.123 14.240 1.00 90.00 497 ASP A C 1
ATOM 3800 O O . ASP A 1 497 ? 13.753 33.316 13.546 1.00 90.00 497 ASP A O 1
ATOM 3804 N N . TYR A 1 498 ? 14.672 32.905 15.559 1.00 94.12 498 TYR A N 1
ATOM 3805 C CA . TYR A 1 498 ? 13.425 32.804 16.333 1.00 94.12 498 TYR A CA 1
ATOM 3806 C C . TYR A 1 498 ? 13.269 33.919 17.375 1.00 94.12 498 TYR A C 1
ATOM 3808 O O . TYR A 1 498 ? 12.547 33.772 18.361 1.00 94.12 498 TYR A O 1
ATOM 3816 N N . ARG A 1 499 ? 13.936 35.065 17.176 1.00 95.56 499 ARG A N 1
ATOM 3817 C CA . ARG A 1 499 ? 13.914 36.192 18.127 1.00 95.56 499 ARG A CA 1
ATOM 3818 C C . ARG A 1 499 ? 12.499 36.658 18.475 1.00 95.56 499 ARG A C 1
ATOM 3820 O O . ARG A 1 499 ? 12.251 37.028 19.620 1.00 95.56 499 ARG A O 1
ATOM 3827 N N . LYS A 1 500 ? 11.593 36.702 17.491 1.00 94.94 500 LYS A N 1
ATOM 3828 C CA . LYS A 1 500 ? 10.205 37.145 17.697 1.00 94.94 500 LYS A CA 1
ATOM 3829 C C . LYS A 1 500 ? 9.453 36.132 18.562 1.00 94.94 500 LYS A C 1
ATOM 3831 O O . LYS A 1 500 ? 8.835 36.521 19.544 1.00 94.94 500 LYS A O 1
ATOM 3836 N N . GLU A 1 501 ? 9.561 34.851 18.228 1.00 95.31 501 GLU A N 1
ATOM 3837 C CA . GLU A 1 501 ? 8.882 33.750 18.913 1.00 95.31 501 GLU A CA 1
ATOM 3838 C C . GLU A 1 501 ? 9.392 33.574 20.343 1.00 95.31 501 GLU A C 1
ATOM 3840 O O . GLU A 1 501 ? 8.605 33.444 21.271 1.00 95.31 501 GLU A O 1
ATOM 3845 N N . LEU A 1 502 ? 10.708 33.655 20.548 1.00 96.00 502 LEU A N 1
ATOM 3846 C CA . LEU A 1 502 ? 11.322 33.527 21.868 1.00 96.00 502 LEU A CA 1
ATOM 3847 C C . LEU A 1 502 ? 10.982 34.691 22.809 1.00 96.00 502 LEU A C 1
ATOM 3849 O O . LEU A 1 502 ? 11.233 34.563 24.003 1.00 96.00 502 LEU A O 1
ATOM 3853 N N . ARG A 1 503 ? 10.411 35.805 22.331 1.00 95.50 503 ARG A N 1
ATOM 3854 C CA . ARG A 1 503 ? 9.896 36.887 23.194 1.00 95.50 503 ARG A CA 1
ATOM 3855 C C . ARG A 1 503 ? 8.470 36.640 23.684 1.00 95.50 503 ARG A C 1
ATOM 3857 O O . ARG A 1 503 ? 8.054 37.290 24.638 1.00 95.50 503 ARG A O 1
ATOM 3864 N N . ASP A 1 504 ? 7.739 35.715 23.069 1.00 93.50 504 ASP A N 1
ATOM 3865 C CA . ASP A 1 504 ? 6.383 35.364 23.484 1.00 93.50 504 ASP A CA 1
ATOM 3866 C C . ASP A 1 504 ? 6.407 34.716 24.876 1.00 93.50 504 ASP A C 1
ATOM 3868 O O . ASP A 1 504 ? 7.225 33.831 25.141 1.00 93.50 504 ASP A O 1
ATOM 3872 N N . HIS A 1 505 ? 5.522 35.124 25.788 1.00 92.38 505 HIS A N 1
ATOM 3873 C CA . HIS A 1 505 ? 5.451 34.525 27.122 1.00 92.38 505 HIS A CA 1
ATOM 3874 C C . HIS A 1 505 ? 5.251 32.999 27.050 1.00 92.38 505 HIS A C 1
ATOM 3876 O O . HIS A 1 505 ? 5.916 32.263 27.783 1.00 92.38 505 HIS A O 1
ATOM 3882 N N . ALA A 1 506 ? 4.441 32.516 26.101 1.00 90.75 506 ALA A N 1
ATOM 3883 C CA . ALA A 1 506 ? 4.179 31.096 25.880 1.00 90.75 506 ALA A CA 1
ATOM 3884 C C . ALA A 1 506 ? 5.422 30.302 25.433 1.00 90.75 506 ALA A C 1
ATOM 3886 O O . ALA A 1 506 ? 5.463 29.085 25.601 1.00 90.75 506 ALA A O 1
ATOM 3887 N N . ALA A 1 507 ? 6.471 30.969 24.938 1.00 94.19 507 ALA A N 1
ATOM 3888 C CA . ALA A 1 507 ? 7.723 30.325 24.545 1.00 94.19 507 ALA A CA 1
ATOM 3889 C C . ALA A 1 507 ? 8.691 30.045 25.717 1.00 94.19 507 ALA A C 1
ATOM 3891 O O . ALA A 1 507 ? 9.846 29.678 25.484 1.00 94.19 507 ALA A O 1
ATOM 3892 N N . ALA A 1 508 ? 8.251 30.196 26.976 1.00 95.75 508 ALA A N 1
ATOM 3893 C CA . ALA A 1 508 ? 9.080 29.935 28.159 1.00 95.75 508 ALA A CA 1
ATOM 3894 C C . ALA A 1 508 ? 9.762 28.549 28.157 1.00 95.75 508 ALA A C 1
ATOM 3896 O O . ALA A 1 508 ? 10.974 28.511 28.376 1.00 95.75 508 ALA A O 1
ATOM 3897 N N . PRO A 1 509 ? 9.079 27.433 27.820 1.00 95.62 509 PRO A N 1
ATOM 3898 C CA . PRO A 1 509 ? 9.726 26.120 27.778 1.00 95.62 509 PRO A CA 1
ATOM 3899 C C . PRO A 1 509 ? 10.858 26.038 26.742 1.00 95.62 509 PRO A C 1
ATOM 3901 O O . PRO A 1 509 ? 11.899 25.434 27.003 1.00 95.62 509 PRO A O 1
ATOM 3904 N N . TYR A 1 510 ? 10.691 26.683 25.580 1.00 95.69 510 TYR A N 1
ATOM 3905 C CA . TYR A 1 510 ? 11.708 26.703 24.525 1.00 95.69 510 TYR A CA 1
ATOM 3906 C C . TYR A 1 510 ? 12.913 27.554 24.914 1.00 95.69 510 TYR A C 1
ATOM 3908 O O . TYR A 1 510 ? 14.041 27.154 24.639 1.00 95.69 510 TYR A O 1
ATOM 3916 N N . ARG A 1 511 ? 12.697 28.684 25.605 1.00 97.31 511 ARG A N 1
ATOM 3917 C CA . ARG A 1 511 ? 13.788 29.489 26.176 1.00 97.31 511 ARG A CA 1
ATOM 3918 C C . ARG A 1 511 ? 14.605 28.688 27.187 1.00 97.31 511 ARG A C 1
ATOM 3920 O O . ARG A 1 511 ? 15.828 28.690 27.097 1.00 97.31 511 ARG A O 1
ATOM 3927 N N . THR A 1 512 ? 13.947 27.979 28.107 1.00 97.06 512 THR A N 1
ATOM 3928 C CA . THR A 1 512 ? 14.628 27.133 29.101 1.00 97.06 512 THR A CA 1
ATOM 3929 C C . THR A 1 512 ? 15.446 26.035 28.426 1.00 97.06 512 THR A C 1
ATOM 3931 O O . THR A 1 512 ? 16.619 25.855 28.747 1.00 97.06 512 THR A O 1
ATOM 3934 N N . ARG A 1 513 ? 14.866 25.343 27.438 1.00 97.06 513 ARG A N 1
ATOM 3935 C CA . ARG A 1 513 ? 15.572 24.299 26.684 1.00 97.06 513 ARG A CA 1
ATOM 3936 C C . ARG A 1 513 ? 16.734 24.853 25.857 1.00 97.06 513 ARG A C 1
ATOM 3938 O O . ARG A 1 513 ? 17.788 24.232 25.806 1.00 97.06 513 ARG A O 1
ATOM 3945 N N . LEU A 1 514 ? 16.572 26.020 25.233 1.00 97.25 514 LEU A N 1
ATOM 3946 C CA . LEU A 1 514 ? 17.644 26.690 24.495 1.00 97.25 514 LEU A CA 1
ATOM 3947 C C . LEU A 1 514 ? 18.799 27.094 25.420 1.00 97.25 514 LEU A C 1
ATOM 3949 O O . LEU A 1 514 ? 19.953 26.933 25.038 1.00 97.25 514 LEU A O 1
ATOM 3953 N N . ALA A 1 515 ? 18.501 27.572 26.631 1.00 96.94 515 ALA A N 1
ATOM 3954 C CA . ALA A 1 515 ? 19.511 27.917 27.628 1.00 96.94 515 ALA A CA 1
ATOM 3955 C C . ALA A 1 515 ? 20.316 26.689 28.095 1.00 96.94 515 ALA A C 1
ATOM 3957 O O . ALA A 1 515 ? 21.542 26.766 28.164 1.00 96.94 515 ALA A O 1
ATOM 3958 N N . ASP A 1 516 ? 19.655 25.550 28.340 1.00 97.31 516 ASP A N 1
ATOM 3959 C CA . ASP A 1 516 ? 20.329 24.276 28.649 1.00 97.31 516 ASP A CA 1
ATOM 3960 C C . ASP A 1 516 ? 21.238 23.817 27.498 1.00 97.31 516 ASP A C 1
ATOM 3962 O O . ASP A 1 516 ? 22.427 23.553 27.690 1.00 97.31 516 ASP A O 1
ATOM 3966 N N . LEU A 1 517 ? 20.706 23.799 26.270 1.00 95.88 517 LEU A N 1
ATOM 3967 C CA . LEU A 1 517 ? 21.477 23.409 25.089 1.00 95.88 517 LEU A CA 1
ATOM 3968 C C . LEU A 1 517 ? 22.661 24.346 24.838 1.00 95.88 517 LEU A C 1
ATOM 3970 O O . LEU A 1 517 ? 23.725 23.879 24.442 1.00 95.88 517 LEU A O 1
ATOM 3974 N N . LYS A 1 518 ? 22.509 25.646 25.109 1.00 96.81 518 LYS A N 1
ATOM 3975 C CA . LYS A 1 518 ? 23.586 26.641 25.030 1.00 96.81 518 LYS A CA 1
ATOM 3976 C C . LYS A 1 518 ? 24.691 26.354 26.045 1.00 96.81 518 LYS A C 1
ATOM 3978 O O . LYS A 1 518 ? 25.861 26.364 25.672 1.00 96.81 518 LYS A O 1
ATOM 3983 N N . LEU A 1 519 ? 24.340 26.031 27.293 1.00 96.44 519 LEU A N 1
ATOM 3984 C CA . LEU A 1 519 ? 25.316 25.643 28.317 1.00 96.44 519 LEU A CA 1
ATOM 3985 C C . LEU A 1 519 ? 26.094 24.389 27.888 1.00 96.44 519 LEU A C 1
ATOM 3987 O O . LEU A 1 519 ? 27.325 24.365 27.930 1.00 96.44 519 LEU A O 1
ATOM 3991 N N . ARG A 1 520 ? 25.389 23.367 27.393 1.00 96.38 520 ARG A N 1
ATOM 3992 C CA . ARG A 1 520 ? 26.007 22.120 26.920 1.00 96.38 520 ARG A CA 1
ATOM 3993 C C . ARG A 1 520 ? 26.846 22.315 25.659 1.00 96.38 520 ARG A C 1
ATOM 3995 O O . ARG A 1 520 ? 27.892 21.687 25.534 1.00 96.38 520 ARG A O 1
ATOM 4002 N N . GLU A 1 521 ? 26.434 23.200 24.755 1.00 94.94 521 GLU A N 1
ATOM 4003 C CA . GLU A 1 521 ? 27.216 23.592 23.580 1.00 94.94 521 GLU A CA 1
ATOM 4004 C C . GLU A 1 521 ? 28.545 24.236 23.984 1.00 94.94 521 GLU A C 1
ATOM 4006 O O . GLU A 1 521 ? 29.580 23.862 23.436 1.00 94.94 521 GLU A O 1
ATOM 4011 N N . THR A 1 522 ? 28.540 25.135 24.976 1.00 94.06 522 THR A N 1
ATOM 4012 C CA . THR A 1 522 ? 29.777 25.749 25.493 1.00 94.06 522 THR A CA 1
ATOM 4013 C C . THR A 1 522 ? 30.669 24.767 26.250 1.00 94.06 522 THR A C 1
ATOM 4015 O O . THR A 1 522 ? 31.889 24.887 26.193 1.00 94.06 522 THR A O 1
ATOM 4018 N N . ALA A 1 523 ? 30.077 23.780 26.929 1.00 94.56 523 ALA A N 1
ATOM 4019 C CA . ALA A 1 523 ? 30.809 22.769 27.691 1.00 94.56 523 ALA A CA 1
ATOM 4020 C C . ALA A 1 523 ? 31.367 21.625 26.824 1.00 94.56 523 ALA A C 1
ATOM 4022 O O . ALA A 1 523 ? 32.212 20.871 27.297 1.00 94.56 523 ALA A O 1
ATOM 4023 N N . THR A 1 524 ? 30.902 21.472 25.577 1.00 91.94 524 THR A N 1
ATOM 4024 C CA . THR A 1 524 ? 31.307 20.367 24.695 1.00 91.94 524 THR A CA 1
ATOM 4025 C C . THR A 1 524 ? 32.454 20.802 23.775 1.00 91.94 524 THR A C 1
ATOM 4027 O O . THR A 1 524 ? 32.219 21.559 22.823 1.00 91.94 524 THR A O 1
ATOM 4030 N N . PRO A 1 525 ? 33.693 20.322 23.994 1.00 88.69 525 PRO A N 1
ATOM 4031 C CA . PRO A 1 525 ? 34.838 20.729 23.189 1.00 88.69 525 PRO A CA 1
ATOM 4032 C C . PRO A 1 525 ? 34.695 20.292 21.723 1.00 88.69 525 PRO A C 1
ATOM 4034 O O . PRO A 1 525 ? 34.028 19.310 21.389 1.00 88.69 525 PRO A O 1
ATOM 4037 N N . ALA A 1 526 ? 35.352 21.023 20.816 1.00 79.00 526 ALA A N 1
ATOM 4038 C CA . ALA A 1 526 ? 35.290 20.761 19.374 1.00 79.00 526 ALA A CA 1
ATOM 4039 C C . ALA A 1 526 ? 35.777 19.350 18.982 1.00 79.00 526 ALA A C 1
ATOM 4041 O O . ALA A 1 526 ? 35.330 18.811 17.969 1.00 79.00 526 ALA A O 1
ATOM 4042 N N . SER A 1 527 ? 36.659 18.757 19.791 1.00 78.69 527 SER A N 1
ATOM 4043 C CA . SER A 1 527 ? 37.227 17.418 19.608 1.00 78.69 527 SER A CA 1
ATOM 4044 C C . SER A 1 527 ? 36.236 16.277 19.873 1.00 78.69 527 SER A C 1
ATOM 4046 O O . SER A 1 527 ? 36.438 15.170 19.380 1.00 78.69 527 SER A O 1
ATOM 4048 N N . GLU A 1 528 ? 35.133 16.516 20.588 1.00 87.88 528 GLU A N 1
ATOM 4049 C CA . GLU A 1 528 ? 34.137 15.487 20.905 1.00 87.88 528 GLU A CA 1
ATOM 4050 C C . GLU A 1 528 ? 33.046 15.388 19.825 1.00 87.88 528 GLU A C 1
ATOM 4052 O O . GLU A 1 528 ? 31.870 15.689 20.056 1.00 87.88 528 GLU A O 1
ATOM 4057 N N . ALA A 1 529 ? 33.422 14.932 18.623 1.00 76.75 529 ALA A N 1
ATOM 4058 C CA . ALA A 1 529 ? 32.531 14.823 17.454 1.00 76.75 529 ALA A CA 1
ATOM 4059 C C . ALA A 1 529 ? 31.197 14.123 17.776 1.00 76.75 529 ALA A C 1
ATOM 4061 O O . ALA A 1 529 ? 30.112 14.574 17.415 1.00 76.75 529 ALA A O 1
ATOM 4062 N N . ALA A 1 530 ? 31.303 13.057 18.556 1.00 74.81 530 ALA A N 1
ATOM 4063 C CA . ALA A 1 530 ? 30.223 12.312 19.161 1.00 74.81 530 ALA A CA 1
ATOM 4064 C C . ALA A 1 530 ? 29.190 13.170 19.929 1.00 74.81 530 ALA A C 1
ATOM 4066 O O . ALA A 1 530 ? 27.982 13.095 19.679 1.00 74.81 530 ALA A O 1
ATOM 4067 N N . ALA A 1 531 ? 29.641 13.927 20.926 1.00 81.56 531 ALA A N 1
ATOM 4068 C CA . ALA A 1 531 ? 28.765 14.738 21.765 1.00 81.56 531 ALA A CA 1
ATOM 4069 C C . ALA A 1 531 ? 28.159 15.893 20.955 1.00 81.56 531 ALA A C 1
ATOM 4071 O O . ALA A 1 531 ? 26.968 16.185 21.080 1.00 81.56 531 ALA A O 1
ATOM 4072 N N . ARG A 1 532 ? 28.943 16.467 20.035 1.00 85.38 532 ARG A N 1
ATOM 4073 C CA . ARG A 1 532 ? 28.485 17.503 19.100 1.00 85.38 532 ARG A CA 1
ATOM 4074 C C . ARG A 1 532 ? 27.381 17.019 18.166 1.00 85.38 532 ARG A C 1
ATOM 4076 O O . ARG A 1 532 ? 26.419 17.743 17.949 1.00 85.38 532 ARG A O 1
ATOM 4083 N N . GLU A 1 533 ? 27.473 15.804 17.641 1.00 79.56 533 GLU A N 1
ATOM 4084 C CA . GLU A 1 533 ? 26.429 15.230 16.785 1.00 79.56 533 GLU A CA 1
ATOM 4085 C C . GLU A 1 533 ? 25.104 15.028 17.546 1.00 79.56 533 GLU A C 1
ATOM 4087 O O . GLU A 1 533 ? 24.020 15.269 17.012 1.00 79.56 533 GLU A O 1
ATOM 4092 N N . MET A 1 534 ? 25.177 14.616 18.816 1.00 80.81 534 MET A N 1
ATOM 4093 C CA . MET A 1 534 ? 24.000 14.500 19.682 1.00 80.81 534 MET A CA 1
ATOM 4094 C C . MET A 1 534 ? 23.382 15.876 19.962 1.00 80.81 534 MET A C 1
ATOM 4096 O O . MET A 1 534 ? 22.176 16.041 19.794 1.00 80.81 534 MET A O 1
ATOM 4100 N N . LEU A 1 535 ? 24.203 16.879 20.296 1.00 88.56 535 LEU A N 1
ATOM 4101 C CA . LEU A 1 535 ? 23.744 18.260 20.462 1.00 88.56 535 LEU A CA 1
ATOM 4102 C C . LEU A 1 535 ? 23.104 18.809 19.186 1.00 88.56 535 LEU A C 1
ATOM 4104 O O . LEU A 1 535 ? 22.031 19.397 19.257 1.00 88.56 535 LEU A O 1
ATOM 4108 N N . ALA A 1 536 ? 23.697 18.564 18.016 1.00 84.25 536 ALA A N 1
ATOM 4109 C CA . ALA A 1 536 ? 23.135 18.987 16.736 1.00 84.25 536 ALA A CA 1
ATOM 4110 C C . ALA A 1 536 ? 21.731 18.403 16.501 1.00 84.25 536 ALA A C 1
ATOM 4112 O O . ALA A 1 536 ? 20.836 19.111 16.037 1.00 84.25 536 ALA A O 1
ATOM 4113 N N . ARG A 1 537 ? 21.510 17.131 16.863 1.00 78.88 537 ARG A N 1
ATOM 4114 C CA . ARG A 1 537 ? 20.180 16.502 16.813 1.00 78.88 537 ARG A CA 1
ATOM 4115 C C . ARG A 1 537 ? 19.195 17.161 17.776 1.00 78.88 537 ARG A C 1
ATOM 4117 O O . ARG A 1 537 ? 18.053 17.404 17.397 1.00 78.88 537 ARG A O 1
ATOM 4124 N N . GLU A 1 538 ? 19.624 17.471 18.996 1.00 90.25 538 GLU A N 1
ATOM 4125 C CA . GLU A 1 538 ? 18.772 18.124 19.995 1.00 90.25 538 GLU A CA 1
ATOM 4126 C C . GLU A 1 538 ? 18.412 19.569 19.612 1.00 90.25 538 GLU A C 1
ATOM 4128 O O . GLU A 1 538 ? 17.256 19.966 19.771 1.00 90.25 538 GLU A O 1
ATOM 4133 N N . PHE A 1 539 ? 19.358 20.322 19.043 1.00 91.94 539 PHE A N 1
ATOM 4134 C CA . PHE A 1 539 ? 19.104 21.631 18.438 1.00 91.94 539 PHE A CA 1
ATOM 4135 C C . PHE A 1 539 ? 18.158 21.523 17.239 1.00 91.94 539 PHE A C 1
ATOM 4137 O O . PHE A 1 539 ? 17.233 22.322 17.125 1.00 91.94 539 PHE A O 1
ATOM 4144 N N . GLY A 1 540 ? 18.333 20.515 16.377 1.00 83.56 540 GLY A N 1
ATOM 4145 C CA . GLY A 1 540 ? 17.411 20.233 15.275 1.00 83.56 540 GLY A CA 1
ATOM 4146 C C . GLY A 1 540 ? 15.980 19.987 15.759 1.00 83.56 540 GLY A C 1
ATOM 4147 O O . GLY A 1 540 ? 15.044 20.566 15.216 1.00 83.56 540 GLY A O 1
ATOM 4148 N N . ALA A 1 541 ? 15.816 19.209 16.831 1.00 82.38 541 ALA A N 1
ATOM 4149 C CA . ALA A 1 541 ? 14.512 18.985 17.449 1.00 82.38 541 ALA A CA 1
ATOM 4150 C C . ALA A 1 541 ? 13.914 20.273 18.047 1.00 82.38 541 ALA A C 1
ATOM 4152 O O . ALA A 1 541 ? 12.727 20.523 17.878 1.00 82.38 541 ALA A O 1
ATOM 4153 N N . LEU A 1 542 ? 14.722 21.118 18.702 1.00 92.06 542 LEU A N 1
ATOM 4154 C CA . LEU A 1 542 ? 14.257 22.417 19.205 1.00 92.06 542 LEU A CA 1
ATOM 4155 C C . LEU A 1 542 ? 13.809 23.353 18.068 1.00 92.06 542 LEU A C 1
ATOM 4157 O O . LEU A 1 542 ? 12.821 24.065 18.222 1.00 92.06 542 LEU A O 1
ATOM 4161 N N . VAL A 1 543 ? 14.514 23.352 16.933 1.00 89.69 543 VAL A N 1
ATOM 4162 C CA . VAL A 1 543 ? 14.127 24.117 15.736 1.00 89.69 543 VAL A CA 1
ATOM 4163 C C . VAL A 1 543 ? 12.781 23.638 15.197 1.00 89.69 543 VAL A C 1
ATOM 4165 O O . VAL A 1 543 ? 11.910 24.465 14.941 1.00 89.69 543 VAL A O 1
ATOM 4168 N N . ASP A 1 544 ? 12.582 22.323 15.084 1.00 82.62 544 ASP A N 1
ATOM 4169 C CA . ASP A 1 544 ? 11.306 21.750 14.641 1.00 82.62 544 ASP A CA 1
ATOM 4170 C C . ASP A 1 544 ? 10.151 22.149 15.586 1.00 82.62 544 ASP A C 1
ATOM 4172 O O . ASP A 1 544 ? 9.061 22.506 15.127 1.00 82.62 544 ASP A O 1
ATOM 4176 N N . ASP A 1 545 ? 10.395 22.150 16.901 1.00 86.75 545 ASP A N 1
ATOM 4177 C CA . ASP A 1 545 ? 9.414 22.574 17.904 1.00 86.75 545 ASP A CA 1
ATOM 4178 C C . ASP A 1 545 ? 9.087 24.076 17.805 1.00 86.75 545 ASP A C 1
ATOM 4180 O O . ASP A 1 545 ? 7.922 24.475 17.896 1.00 86.75 545 ASP A O 1
ATOM 4184 N N . LEU A 1 546 ? 10.101 24.919 17.586 1.00 90.75 546 LEU A N 1
ATOM 4185 C CA . LEU A 1 546 ? 9.939 26.363 17.404 1.00 90.75 546 LEU A CA 1
ATOM 4186 C C . LEU A 1 546 ? 9.229 26.708 16.087 1.00 90.75 546 LEU A C 1
ATOM 4188 O O . LEU A 1 546 ? 8.412 27.630 16.059 1.00 90.75 546 LEU A O 1
ATOM 4192 N N . ASP A 1 547 ? 9.475 25.961 15.009 1.00 88.19 547 ASP A N 1
ATOM 4193 C CA . ASP A 1 547 ? 8.725 26.091 13.757 1.00 88.19 547 ASP A CA 1
ATOM 4194 C C . ASP A 1 547 ? 7.255 25.709 13.953 1.00 88.19 547 ASP A C 1
ATOM 4196 O O . ASP A 1 547 ? 6.363 26.434 13.505 1.00 88.19 547 ASP A O 1
ATOM 4200 N N . ALA A 1 548 ? 6.974 24.625 14.681 1.00 83.62 548 ALA A N 1
ATOM 4201 C CA . ALA A 1 548 ? 5.605 24.252 15.025 1.00 83.62 548 ALA A CA 1
ATOM 4202 C C . ALA A 1 548 ? 4.914 25.338 15.869 1.00 83.62 548 ALA A C 1
ATOM 4204 O O . ALA A 1 548 ? 3.760 25.679 15.596 1.00 83.62 548 ALA A O 1
ATOM 4205 N N . PHE A 1 549 ? 5.615 25.921 16.847 1.00 91.88 549 PHE A N 1
ATOM 4206 C CA . PHE A 1 549 ? 5.124 27.047 17.646 1.00 91.88 549 PHE A CA 1
ATOM 4207 C C . PHE A 1 549 ? 4.813 28.278 16.778 1.00 91.88 549 PHE A C 1
ATOM 4209 O O . PHE A 1 549 ? 3.710 28.824 16.846 1.00 91.88 549 PHE A O 1
ATOM 4216 N N . ARG A 1 550 ? 5.734 28.662 15.886 1.00 94.44 550 ARG A N 1
ATOM 4217 C CA . ARG A 1 550 ? 5.552 29.756 14.918 1.00 94.44 550 ARG A CA 1
ATOM 4218 C C . ARG A 1 550 ? 4.341 29.531 14.013 1.00 94.44 550 ARG A C 1
ATOM 4220 O O . ARG A 1 550 ? 3.566 30.457 13.777 1.00 94.44 550 ARG A O 1
ATOM 4227 N N . ILE A 1 551 ? 4.174 28.319 13.482 1.00 90.81 551 ILE A N 1
ATOM 4228 C CA . ILE A 1 551 ? 3.039 27.979 12.614 1.00 90.81 551 ILE A CA 1
ATOM 4229 C C . ILE A 1 551 ? 1.723 28.072 13.394 1.00 90.81 551 ILE A C 1
ATOM 4231 O O . ILE A 1 551 ? 0.785 28.696 12.904 1.00 90.81 551 ILE A O 1
ATOM 4235 N N . ARG A 1 552 ? 1.659 27.539 14.623 1.00 92.56 552 ARG A N 1
ATOM 4236 C CA . ARG A 1 552 ? 0.475 27.663 15.496 1.00 92.56 552 ARG A CA 1
ATOM 4237 C C . ARG A 1 552 ? 0.094 29.121 15.729 1.00 92.56 552 ARG A C 1
ATOM 4239 O O . ARG A 1 552 ? -1.072 29.465 15.565 1.00 92.56 552 ARG A O 1
ATOM 4246 N N . ALA A 1 553 ? 1.068 29.974 16.050 1.00 92.62 553 ALA A N 1
ATOM 4247 C CA . ALA A 1 553 ? 0.838 31.403 16.248 1.00 92.62 553 ALA A CA 1
ATOM 4248 C C . ALA A 1 553 ? 0.240 32.068 14.996 1.00 92.62 553 ALA A C 1
ATOM 4250 O O . ALA A 1 553 ? -0.768 32.763 15.098 1.00 92.62 553 ALA A O 1
ATOM 4251 N N . ARG A 1 554 ? 0.788 31.784 13.804 1.00 94.50 554 ARG A N 1
ATOM 4252 C CA . ARG A 1 554 ? 0.251 32.303 12.531 1.00 94.50 554 ARG A CA 1
ATOM 4253 C C . ARG A 1 554 ? -1.148 31.783 12.215 1.00 94.50 554 ARG A C 1
ATOM 4255 O O . ARG A 1 554 ? -1.965 32.537 11.692 1.00 94.50 554 ARG A O 1
ATOM 4262 N N . ILE A 1 555 ? -1.431 30.516 12.523 1.00 94.56 555 ILE A N 1
ATOM 4263 C CA . ILE A 1 555 ? -2.775 29.952 12.369 1.00 94.56 555 ILE A CA 1
ATOM 4264 C C . ILE A 1 555 ? -3.752 30.731 13.253 1.00 94.56 555 ILE A C 1
ATOM 4266 O O . ILE A 1 555 ? -4.738 31.243 12.728 1.00 94.56 555 ILE A O 1
ATOM 4270 N N . MET A 1 556 ? -3.473 30.866 14.553 1.00 94.62 556 MET A N 1
ATOM 4271 C CA . MET A 1 556 ? -4.347 31.588 15.489 1.00 94.62 556 MET A CA 1
ATOM 4272 C C . MET A 1 556 ? -4.576 33.037 15.043 1.00 94.62 556 MET A C 1
ATOM 4274 O O . MET A 1 556 ? -5.719 33.479 14.964 1.00 94.62 556 MET A O 1
ATOM 4278 N N . GLU A 1 557 ? -3.505 33.744 14.669 1.00 93.44 557 GLU A N 1
ATOM 4279 C CA . GLU A 1 557 ? -3.558 35.137 14.208 1.00 93.44 557 GLU A CA 1
ATOM 4280 C C . GLU A 1 557 ? -4.460 35.314 12.976 1.00 93.44 557 GLU A C 1
ATOM 4282 O O . GLU A 1 557 ? -5.254 36.248 12.924 1.00 93.44 557 GLU A O 1
ATOM 4287 N N . ARG A 1 558 ? -4.364 34.414 11.988 1.00 95.06 558 ARG A N 1
ATOM 4288 C CA . ARG A 1 558 ? -5.058 34.565 10.697 1.00 95.06 558 ARG A CA 1
ATOM 4289 C C . ARG A 1 558 ? -6.454 33.954 10.642 1.00 95.06 558 ARG A C 1
ATOM 4291 O O . ARG A 1 558 ? -7.252 34.364 9.808 1.00 95.06 558 ARG A O 1
ATOM 4298 N N . SER A 1 559 ? -6.730 32.949 11.470 1.00 93.88 559 SER A N 1
ATOM 4299 C CA . SER A 1 559 ? -8.011 32.224 11.471 1.00 93.88 559 SER A CA 1
ATOM 4300 C C . SER A 1 559 ? -8.902 32.543 12.671 1.00 93.88 559 SER A C 1
ATOM 4302 O O . SER A 1 559 ? -10.027 32.052 12.728 1.00 93.88 559 SER A O 1
ATOM 4304 N N . HIS A 1 560 ? -8.414 33.355 13.619 1.00 95.25 560 HIS A N 1
ATOM 4305 C CA . HIS A 1 560 ? -9.096 33.680 14.877 1.00 95.25 560 HIS A CA 1
ATOM 4306 C C . HIS A 1 560 ? -9.497 32.441 15.699 1.00 95.25 560 HIS A C 1
ATOM 4308 O O . HIS A 1 560 ? -10.461 32.479 16.462 1.00 95.25 560 HIS A O 1
ATOM 4314 N N . LEU A 1 561 ? -8.762 31.337 15.530 1.00 95.25 561 LEU A N 1
ATOM 4315 C CA . LEU A 1 561 ? -8.960 30.109 16.291 1.00 95.25 561 LEU A CA 1
ATOM 4316 C C . LEU A 1 561 ? -8.308 30.204 17.662 1.00 95.25 561 LEU A C 1
ATOM 4318 O O . LEU A 1 561 ? -7.199 30.725 17.800 1.00 95.25 561 LEU A O 1
ATOM 4322 N N . ASP A 1 562 ? -8.971 29.625 18.657 1.00 96.12 562 ASP A N 1
ATOM 4323 C CA . ASP A 1 562 ? -8.361 29.422 19.964 1.00 96.12 562 ASP A CA 1
ATOM 4324 C C . ASP A 1 562 ? -7.301 28.291 19.918 1.00 96.12 562 ASP A C 1
ATOM 4326 O O . ASP A 1 562 ? -7.287 27.466 18.991 1.00 96.12 562 ASP A O 1
ATOM 4330 N N . PRO A 1 563 ? -6.395 28.211 20.913 1.00 93.44 563 PRO A N 1
ATOM 4331 C CA . PRO A 1 563 ? -5.354 27.183 20.941 1.00 93.44 563 PRO A CA 1
ATOM 4332 C C . PRO A 1 563 ? -5.885 25.741 20.882 1.00 93.44 563 PRO A C 1
ATOM 4334 O O . PRO A 1 563 ? -5.264 24.888 20.245 1.00 93.44 563 PRO A O 1
ATOM 4337 N N . GLN A 1 564 ? -7.038 25.456 21.501 1.00 93.94 564 GLN A N 1
ATOM 4338 C CA . GLN A 1 564 ? -7.614 24.108 21.531 1.00 93.94 564 GLN A CA 1
ATOM 4339 C C . GLN A 1 564 ? -8.120 23.692 20.147 1.00 93.94 564 GLN A C 1
ATOM 4341 O O . GLN A 1 564 ? -7.943 22.543 19.737 1.00 93.94 564 GLN A O 1
ATOM 4346 N N . GLN A 1 565 ? -8.713 24.625 19.404 1.00 96.38 565 GLN A N 1
ATOM 4347 C CA . GLN A 1 565 ? -9.150 24.408 18.029 1.00 96.38 565 GLN A CA 1
ATOM 4348 C C . GLN A 1 565 ? -7.962 24.145 17.098 1.00 96.38 565 GLN A C 1
ATOM 4350 O O . GLN A 1 565 ? -8.014 23.213 16.291 1.00 96.38 565 GLN A O 1
ATOM 4355 N N . VAL A 1 566 ? -6.870 24.904 17.236 1.00 96.31 566 VAL A N 1
ATOM 4356 C CA . VAL A 1 566 ? -5.641 24.676 16.457 1.00 96.31 566 VAL A CA 1
ATOM 4357 C C . VAL A 1 566 ? -5.037 23.306 16.768 1.00 96.31 566 VAL A C 1
ATOM 4359 O O . VAL A 1 566 ? -4.725 22.549 15.847 1.00 96.31 566 VAL A O 1
ATOM 4362 N N . ASP A 1 567 ? -4.940 22.935 18.045 1.00 91.94 567 ASP A N 1
ATOM 4363 C CA . ASP A 1 567 ? -4.436 21.621 18.455 1.00 91.94 567 ASP A CA 1
ATOM 4364 C C . ASP A 1 567 ? -5.319 20.469 17.957 1.00 91.94 567 ASP A C 1
ATOM 4366 O O . ASP A 1 567 ? -4.808 19.406 17.589 1.00 91.94 567 ASP A O 1
ATOM 4370 N N . ALA A 1 568 ? -6.639 20.664 17.902 1.00 94.12 568 ALA A N 1
ATOM 4371 C CA . ALA A 1 568 ? -7.556 19.684 17.332 1.00 94.12 568 ALA A CA 1
ATOM 4372 C C . ALA A 1 568 ? -7.296 19.469 15.832 1.00 94.12 568 ALA A C 1
ATOM 4374 O O . ALA A 1 568 ? -7.223 18.321 15.391 1.00 94.12 568 ALA A O 1
ATOM 4375 N N . LEU A 1 569 ? -7.091 20.541 15.057 1.00 95.81 569 LEU A N 1
ATOM 4376 C CA . LEU A 1 569 ? -6.754 20.437 13.632 1.00 95.81 569 LEU A CA 1
ATOM 4377 C C . LEU A 1 569 ? -5.389 19.769 13.413 1.00 95.81 569 LEU A C 1
ATOM 4379 O O . LEU A 1 569 ? -5.276 18.878 12.574 1.00 95.81 569 LEU A O 1
ATOM 4383 N N . ILE A 1 570 ? -4.368 20.135 14.196 1.00 94.12 570 ILE A N 1
ATOM 4384 C CA . ILE A 1 570 ? -3.030 19.521 14.113 1.00 94.12 570 ILE A CA 1
ATOM 4385 C C . ILE A 1 570 ? -3.091 18.030 14.445 1.00 94.12 570 ILE A C 1
ATOM 4387 O O . ILE A 1 570 ? -2.424 17.218 13.806 1.00 94.12 570 ILE A O 1
ATOM 4391 N N . ARG A 1 571 ? -3.908 17.636 15.424 1.00 92.00 571 ARG A N 1
ATOM 4392 C CA . ARG A 1 571 ? -4.111 16.223 15.756 1.00 92.00 571 ARG A CA 1
ATOM 4393 C C . ARG A 1 571 ? -4.775 15.468 14.606 1.00 92.00 571 ARG A C 1
ATOM 4395 O O . ARG A 1 571 ? -4.318 14.381 14.267 1.00 92.00 571 ARG A O 1
ATOM 4402 N N . LEU A 1 572 ? -5.806 16.051 13.989 1.00 91.94 572 LEU A N 1
ATOM 4403 C CA . LEU A 1 572 ? -6.481 15.455 12.833 1.00 91.94 572 LEU A CA 1
ATOM 4404 C C . LEU A 1 572 ? -5.559 15.346 11.605 1.00 91.94 572 LEU A C 1
ATOM 4406 O O . LEU A 1 572 ? -5.715 14.413 10.826 1.00 91.94 572 LEU A O 1
ATOM 4410 N N . SER A 1 573 ? -4.567 16.231 11.451 1.00 92.38 573 SER A N 1
ATOM 4411 C CA . SER A 1 573 ? -3.568 16.138 10.373 1.00 92.38 573 SER A CA 1
ATOM 4412 C C . SER A 1 573 ? -2.431 15.140 10.637 1.00 92.38 573 SER A C 1
ATOM 4414 O O . SER A 1 573 ? -1.510 15.032 9.827 1.00 92.38 573 SER A O 1
ATOM 4416 N N . GLY A 1 574 ? -2.460 14.414 11.761 1.00 90.00 574 GLY A N 1
ATOM 4417 C CA . GLY A 1 574 ? -1.377 13.511 12.157 1.00 90.00 574 GLY A CA 1
ATOM 4418 C C . GLY A 1 574 ? -0.135 14.244 12.676 1.00 90.00 574 GLY A C 1
ATOM 4419 O O . GLY A 1 574 ? 0.981 13.761 12.504 1.00 90.00 574 GLY A O 1
ATOM 4420 N N . GLY A 1 575 ? -0.311 15.421 13.285 1.00 90.00 575 GLY A N 1
ATOM 4421 C CA . GLY A 1 575 ? 0.776 16.214 13.864 1.00 90.00 575 GLY A CA 1
ATOM 4422 C C . GLY A 1 575 ? 1.499 17.118 12.862 1.00 90.00 575 GLY A C 1
ATOM 4423 O O . GLY A 1 575 ? 2.668 17.431 13.067 1.00 90.00 575 GLY A O 1
ATOM 4424 N N . GLN A 1 576 ? 0.834 17.525 11.777 1.00 91.44 576 GLN A N 1
ATOM 4425 C CA . GLN A 1 576 ? 1.435 18.291 10.677 1.00 91.44 576 GLN A CA 1
ATOM 4426 C C . GLN A 1 576 ? 0.884 19.729 10.662 1.00 91.44 576 GLN A C 1
ATOM 4428 O O . GLN A 1 576 ? -0.144 19.983 10.025 1.00 91.44 576 GLN A O 1
ATOM 4433 N N . PRO A 1 577 ? 1.494 20.677 11.401 1.00 92.31 577 PRO A N 1
ATOM 4434 C CA . PRO A 1 577 ? 0.976 22.042 11.521 1.00 92.31 577 PRO A CA 1
ATOM 4435 C C . PRO A 1 577 ? 1.059 22.836 10.213 1.00 92.31 577 PRO A C 1
ATOM 4437 O O . PRO A 1 577 ? 0.181 23.644 9.930 1.00 92.31 577 PRO A O 1
ATOM 4440 N N . ASP A 1 578 ? 2.067 22.577 9.385 1.00 91.94 578 ASP A N 1
ATOM 4441 C CA . ASP A 1 578 ? 2.237 23.206 8.075 1.00 91.94 578 ASP A CA 1
ATOM 4442 C C . ASP A 1 578 ? 1.158 22.763 7.070 1.00 91.94 578 ASP A C 1
ATOM 4444 O O . ASP A 1 578 ? 0.694 23.569 6.264 1.00 91.94 578 ASP A O 1
ATOM 4448 N N . VAL A 1 579 ? 0.698 21.505 7.152 1.00 94.50 579 VAL A N 1
ATOM 4449 C CA . VAL A 1 579 ? -0.487 21.033 6.412 1.00 94.50 579 VAL A CA 1
ATOM 4450 C C . VAL A 1 579 ? -1.731 21.805 6.834 1.00 94.50 579 VAL A C 1
ATOM 4452 O O . VAL A 1 579 ? -2.488 22.245 5.974 1.00 94.50 579 VAL A O 1
ATOM 4455 N N . VAL A 1 580 ? -1.942 21.992 8.140 1.00 95.81 580 VAL A N 1
ATOM 4456 C CA . VAL A 1 580 ? -3.112 22.721 8.657 1.00 95.81 580 VAL A CA 1
ATOM 4457 C C . VAL A 1 580 ? -3.094 24.174 8.194 1.00 95.81 580 VAL A C 1
ATOM 4459 O O . VAL A 1 580 ? -4.105 24.653 7.691 1.00 95.81 580 VAL A O 1
ATOM 4462 N N . GLU A 1 581 ? -1.954 24.862 8.308 1.00 95.56 581 GLU A N 1
ATOM 4463 C CA . GLU A 1 581 ? -1.802 26.241 7.826 1.00 95.56 581 GLU A CA 1
ATOM 4464 C C . GLU A 1 581 ? -2.107 26.341 6.328 1.00 95.56 581 GLU A C 1
ATOM 4466 O O . GLU A 1 581 ? -2.860 27.217 5.902 1.00 95.56 581 GLU A O 1
ATOM 4471 N N . GLY A 1 582 ? -1.566 25.421 5.528 1.00 93.88 582 GLY A N 1
ATOM 4472 C CA . GLY A 1 582 ? -1.778 25.413 4.090 1.00 93.88 582 GLY A CA 1
ATOM 4473 C C . GLY A 1 582 ? -3.218 25.086 3.678 1.00 93.88 582 GLY A C 1
ATOM 4474 O O . GLY A 1 582 ? -3.743 25.719 2.767 1.00 93.88 582 GLY A O 1
ATOM 4475 N N . LEU A 1 583 ? -3.885 24.148 4.356 1.00 94.06 583 LEU A N 1
ATOM 4476 C CA . LEU A 1 583 ? -5.304 23.855 4.124 1.00 94.06 583 LEU A CA 1
ATOM 4477 C C . LEU A 1 583 ? -6.200 25.019 4.554 1.00 94.06 583 LEU A C 1
ATOM 4479 O O . LEU A 1 583 ? -7.142 25.349 3.839 1.00 94.06 583 LEU A O 1
ATOM 4483 N N . LEU A 1 584 ? -5.892 25.673 5.679 1.00 94.50 584 LEU A N 1
ATOM 4484 C CA . LEU A 1 584 ? -6.588 26.890 6.096 1.00 94.50 584 LEU A CA 1
ATOM 4485 C C . LEU A 1 584 ? -6.408 27.993 5.062 1.00 94.50 584 LEU A C 1
ATOM 4487 O O . LEU A 1 584 ? -7.392 28.619 4.696 1.00 94.50 584 LEU A O 1
ATOM 4491 N N . HIS A 1 585 ? -5.203 28.193 4.529 1.00 93.56 585 HIS A N 1
ATOM 4492 C CA . HIS A 1 585 ? -4.981 29.166 3.464 1.00 93.56 585 HIS A CA 1
ATOM 4493 C C . HIS A 1 585 ? -5.874 28.898 2.240 1.00 93.56 585 HIS A C 1
ATOM 4495 O O . HIS A 1 585 ? -6.594 29.795 1.802 1.00 93.56 585 HIS A O 1
ATOM 4501 N N . LEU A 1 586 ? -5.898 27.649 1.756 1.00 90.44 586 LEU A N 1
ATOM 4502 C CA . LEU A 1 586 ? -6.730 27.228 0.620 1.00 90.44 586 LEU A CA 1
ATOM 4503 C C . LEU A 1 586 ? -8.232 27.390 0.897 1.00 90.44 586 LEU A C 1
ATOM 4505 O O . LEU A 1 586 ? -8.981 27.831 0.028 1.00 90.44 586 LEU A O 1
ATOM 4509 N N . ALA A 1 587 ? -8.667 27.101 2.124 1.00 91.38 587 ALA A N 1
ATOM 4510 C CA . ALA A 1 587 ? -10.048 27.262 2.574 1.00 91.38 587 ALA A CA 1
ATOM 4511 C C . ALA A 1 587 ? -10.408 28.709 2.964 1.00 91.38 587 ALA A C 1
ATOM 4513 O O . ALA A 1 587 ? -11.440 28.922 3.600 1.00 91.38 587 ALA A O 1
ATOM 4514 N N . ARG A 1 588 ? -9.567 29.708 2.648 1.00 92.88 588 ARG A N 1
ATOM 4515 C CA . ARG A 1 588 ? -9.751 31.117 3.060 1.00 92.88 588 ARG A CA 1
ATOM 4516 C C . ARG A 1 588 ? -9.979 31.272 4.573 1.00 92.88 588 ARG A C 1
ATOM 4518 O O . ARG A 1 588 ? -10.790 32.075 5.018 1.00 92.88 588 ARG A O 1
ATOM 4525 N N . TYR A 1 589 ? -9.243 30.479 5.343 1.00 94.31 589 TYR A N 1
ATOM 4526 C CA . TYR A 1 589 ? -9.262 30.351 6.799 1.00 94.31 589 TYR A CA 1
ATOM 4527 C C . TYR A 1 589 ? -10.596 29.865 7.402 1.00 94.31 589 TYR A C 1
ATOM 4529 O O . TYR A 1 589 ? -10.810 29.997 8.606 1.00 94.31 589 TYR A O 1
ATOM 4537 N N . ASP A 1 590 ? -11.464 29.214 6.615 1.00 93.69 590 ASP A N 1
ATOM 4538 C CA . ASP A 1 590 ? -12.642 28.506 7.133 1.00 93.69 590 ASP A CA 1
ATOM 4539 C C . ASP A 1 590 ? -12.235 27.179 7.800 1.00 93.69 590 ASP A C 1
ATOM 4541 O O . ASP A 1 590 ? -12.080 26.125 7.173 1.00 93.69 590 ASP A O 1
ATOM 4545 N N . HIS A 1 591 ? -12.068 27.228 9.119 1.00 94.44 591 HIS A N 1
ATOM 4546 C CA . HIS A 1 591 ? -11.672 26.073 9.919 1.00 94.44 591 HIS A CA 1
ATOM 4547 C C . HIS A 1 591 ? -12.692 24.930 9.917 1.00 94.44 591 HIS A C 1
ATOM 4549 O O . HIS A 1 591 ? -12.310 23.791 10.191 1.00 94.44 591 HIS A O 1
ATOM 4555 N N . ARG A 1 592 ? -13.977 25.192 9.634 1.00 93.94 592 ARG A N 1
ATOM 4556 C CA . ARG A 1 592 ? -15.007 24.142 9.617 1.00 93.94 592 ARG A CA 1
ATOM 4557 C C . ARG A 1 592 ? -14.788 23.222 8.425 1.00 93.94 592 ARG A C 1
ATOM 4559 O O . ARG A 1 592 ? -14.827 22.004 8.591 1.00 93.94 592 ARG A O 1
ATOM 4566 N N . ARG A 1 593 ? -14.453 23.804 7.269 1.00 92.62 593 ARG A N 1
ATOM 4567 C CA . ARG A 1 593 ? -14.050 23.071 6.060 1.00 92.62 593 ARG A CA 1
ATOM 4568 C C . ARG A 1 593 ? -12.789 22.254 6.305 1.00 92.62 593 ARG A C 1
ATOM 4570 O O . ARG A 1 593 ? -12.784 21.045 6.101 1.00 92.62 593 ARG A O 1
ATOM 4577 N N . VAL A 1 594 ? -11.737 22.880 6.834 1.00 94.06 594 VAL A N 1
ATOM 4578 C CA . VAL A 1 594 ? -10.476 22.169 7.112 1.00 94.06 594 VAL A CA 1
ATOM 4579 C C . VAL A 1 594 ? -10.680 21.033 8.115 1.00 94.06 594 VAL A C 1
ATOM 4581 O O . VAL A 1 594 ? -10.142 19.945 7.923 1.00 94.06 594 VAL A O 1
ATOM 4584 N N . ARG A 1 595 ? -11.493 21.241 9.156 1.00 94.50 595 ARG A N 1
ATOM 4585 C CA . ARG A 1 595 ? -11.830 20.190 10.120 1.00 94.50 595 ARG A CA 1
ATOM 4586 C C . ARG A 1 595 ? -12.552 19.020 9.457 1.00 94.50 595 ARG A C 1
ATOM 4588 O O . ARG A 1 595 ? -12.135 17.888 9.674 1.00 94.50 595 ARG A O 1
ATOM 4595 N N . ALA A 1 596 ? -13.595 19.287 8.668 1.00 91.19 596 ALA A N 1
ATOM 4596 C CA . ALA A 1 596 ? -14.351 18.251 7.966 1.00 91.19 596 ALA A CA 1
ATOM 4597 C C . ALA A 1 596 ? -13.438 17.417 7.053 1.00 91.19 596 ALA A C 1
ATOM 4599 O O . ALA A 1 596 ? -13.428 16.190 7.151 1.00 91.19 596 ALA A O 1
ATOM 4600 N N . LEU A 1 597 ? -12.580 18.085 6.278 1.00 91.12 597 LEU A N 1
ATOM 4601 C CA . LEU A 1 597 ? -11.626 17.427 5.390 1.00 91.12 597 LEU A CA 1
ATOM 4602 C C . LEU A 1 597 ? -10.610 16.565 6.148 1.00 91.12 597 LEU A C 1
ATOM 4604 O O . LEU A 1 597 ? -10.344 15.431 5.761 1.00 91.12 597 LEU A O 1
ATOM 4608 N N . LEU A 1 598 ? -10.034 17.079 7.238 1.00 92.88 598 LEU A N 1
ATOM 4609 C CA . LEU A 1 598 ? -9.059 16.324 8.029 1.00 92.88 598 LEU A CA 1
ATOM 4610 C C . LEU A 1 598 ? -9.706 15.148 8.777 1.00 92.88 598 LEU A C 1
ATOM 4612 O O . LEU A 1 598 ? -9.082 14.098 8.924 1.00 92.88 598 LEU A O 1
ATOM 4616 N N . THR A 1 599 ? -10.958 15.285 9.224 1.00 91.19 599 THR A N 1
ATOM 4617 C CA . THR A 1 599 ? -11.733 14.169 9.783 1.00 91.19 599 THR A CA 1
ATOM 4618 C C . THR A 1 599 ? -11.964 13.082 8.736 1.00 91.19 599 THR A C 1
ATOM 4620 O O . THR A 1 599 ? -11.699 11.915 9.024 1.00 91.19 599 THR A O 1
ATOM 4623 N N . TRP A 1 600 ? -12.372 13.457 7.522 1.00 89.31 600 TRP A N 1
ATOM 4624 C CA . TRP A 1 600 ? -12.531 12.522 6.410 1.00 89.31 600 TRP A CA 1
ATOM 4625 C C . TRP A 1 600 ? -11.206 11.829 6.049 1.00 89.31 600 TRP A C 1
ATOM 4627 O O . TRP A 1 600 ? -11.144 10.602 5.973 1.00 89.31 600 TRP A O 1
ATOM 4637 N N . SER A 1 601 ? -10.120 12.597 5.923 1.00 88.12 601 SER A N 1
ATOM 4638 C CA . SER A 1 601 ? -8.772 12.098 5.613 1.00 88.12 601 SER A CA 1
ATOM 4639 C C . SER A 1 601 ? -8.308 11.055 6.637 1.00 88.12 601 SER A C 1
ATOM 4641 O O . SER A 1 601 ? -7.812 9.992 6.268 1.00 88.12 601 SER A O 1
ATOM 4643 N N . SER A 1 602 ? -8.517 11.335 7.927 1.00 83.81 602 SER A N 1
ATOM 4644 C CA . SER A 1 602 ? -8.183 10.424 9.026 1.00 83.81 602 SER A CA 1
ATOM 4645 C C . SER A 1 602 ? -9.014 9.134 8.989 1.00 83.81 602 SER A C 1
ATOM 4647 O O . SER A 1 602 ? -8.461 8.047 9.146 1.00 83.81 602 SER A O 1
ATOM 4649 N N . ALA A 1 603 ? -10.320 9.235 8.717 1.00 78.94 603 ALA A N 1
ATOM 4650 C CA . ALA A 1 603 ? -11.221 8.082 8.653 1.00 78.94 603 ALA A CA 1
ATOM 4651 C C . ALA A 1 603 ? -10.908 7.132 7.482 1.00 78.94 603 ALA A C 1
ATOM 4653 O O . ALA A 1 603 ? -11.016 5.919 7.636 1.00 78.94 603 ALA A O 1
ATOM 4654 N N . ASN A 1 604 ? -10.468 7.668 6.339 1.00 77.19 604 ASN A N 1
ATOM 4655 C CA . ASN A 1 604 ? -10.202 6.886 5.124 1.00 77.19 604 ASN A CA 1
ATOM 4656 C C . ASN A 1 604 ? -8.730 6.460 4.976 1.00 77.19 604 ASN A C 1
ATOM 4658 O O . ASN A 1 604 ? -8.360 5.742 4.048 1.00 77.19 604 ASN A O 1
ATOM 4662 N N . GLY A 1 605 ? -7.864 6.864 5.910 1.00 78.94 605 GLY A N 1
ATOM 4663 C CA . GLY A 1 605 ? -6.439 6.532 5.879 1.00 78.94 605 GLY A CA 1
ATOM 4664 C C . GLY A 1 605 ? -5.648 7.256 4.784 1.00 78.94 605 GLY A C 1
ATOM 4665 O O . GLY A 1 605 ? -4.502 6.881 4.526 1.00 78.94 605 GLY A O 1
ATOM 4666 N N . SER A 1 606 ? -6.217 8.294 4.167 1.00 79.88 606 SER A N 1
ATOM 4667 C CA . SER A 1 606 ? -5.484 9.199 3.282 1.00 79.88 606 SER A CA 1
ATOM 4668 C C . SER A 1 606 ? -4.623 10.134 4.135 1.00 79.88 606 SER A C 1
ATOM 4670 O O . SER A 1 606 ? -5.143 10.796 5.036 1.00 79.88 606 SER A O 1
ATOM 4672 N N . PRO A 1 607 ? -3.301 10.234 3.906 1.00 87.12 607 PRO A N 1
ATOM 4673 C CA . PRO A 1 607 ? -2.465 11.155 4.667 1.00 87.12 607 PRO A CA 1
ATOM 4674 C C . PRO A 1 607 ? -2.878 12.611 4.422 1.00 87.12 607 PRO A C 1
ATOM 4676 O O . PRO A 1 607 ? -2.960 13.037 3.271 1.00 87.12 607 PRO A O 1
ATOM 4679 N N . ALA A 1 608 ? -3.035 13.415 5.476 1.00 88.69 608 ALA A N 1
ATOM 4680 C CA . ALA A 1 608 ? -3.422 14.826 5.355 1.00 88.69 608 ALA A CA 1
ATOM 4681 C C . ALA A 1 608 ? -2.493 15.631 4.420 1.00 88.69 608 ALA A C 1
ATOM 4683 O O . ALA A 1 608 ? -2.946 16.486 3.659 1.00 88.69 608 ALA A O 1
ATOM 4684 N N . ARG A 1 609 ? -1.189 15.308 4.403 1.00 92.94 609 ARG A N 1
ATOM 4685 C CA . ARG A 1 609 ? -0.224 15.851 3.430 1.00 92.94 609 ARG A CA 1
ATOM 4686 C C . ARG A 1 609 ? -0.643 15.591 1.983 1.00 92.94 609 ARG A C 1
ATOM 4688 O O . ARG A 1 609 ? -0.531 16.504 1.175 1.00 92.94 609 ARG A O 1
ATOM 4695 N N . ARG A 1 610 ? -1.090 14.375 1.652 1.00 88.81 610 ARG A N 1
ATOM 4696 C CA . ARG A 1 610 ? -1.516 14.009 0.292 1.00 88.81 610 ARG A CA 1
ATOM 4697 C C . ARG A 1 610 ? -2.704 14.862 -0.132 1.00 88.81 610 ARG A C 1
ATOM 4699 O O . ARG A 1 610 ? -2.663 15.439 -1.209 1.00 88.81 610 ARG A O 1
ATOM 4706 N N . ILE A 1 611 ? -3.691 15.014 0.746 1.00 87.75 611 ILE A N 1
ATOM 4707 C CA . ILE A 1 611 ? -4.859 15.867 0.505 1.00 87.75 611 ILE A CA 1
ATOM 4708 C C . ILE A 1 611 ? -4.453 17.326 0.290 1.00 87.75 611 ILE A C 1
ATOM 4710 O O . ILE A 1 611 ? -4.918 17.963 -0.650 1.00 87.75 611 ILE A O 1
ATOM 4714 N N . TRP A 1 612 ? -3.535 17.847 1.103 1.00 91.62 612 TRP A N 1
ATOM 4715 C CA . TRP A 1 612 ? -3.018 19.202 0.920 1.00 91.62 612 TRP A CA 1
ATOM 4716 C C . TRP A 1 612 ? -2.242 19.390 -0.388 1.00 91.62 612 TRP A C 1
ATOM 4718 O O . TRP A 1 612 ? -2.452 20.384 -1.083 1.00 91.62 612 TRP A O 1
ATOM 4728 N N . GLU A 1 613 ? -1.363 18.452 -0.749 1.00 89.62 613 GLU A N 1
ATOM 4729 C CA . GLU A 1 613 ? -0.629 18.520 -2.017 1.00 89.62 613 GLU A CA 1
ATOM 4730 C C . GLU A 1 613 ? -1.557 18.393 -3.223 1.00 89.62 613 GLU A C 1
ATOM 4732 O O . GLU A 1 613 ? -1.352 19.091 -4.215 1.00 89.62 613 GLU A O 1
ATOM 4737 N N . LEU A 1 614 ? -2.599 17.560 -3.133 1.00 85.56 614 LEU A N 1
ATOM 4738 C CA . LEU A 1 614 ? -3.654 17.514 -4.137 1.00 85.56 614 LEU A CA 1
ATOM 4739 C C . LEU A 1 614 ? -4.341 18.874 -4.218 1.00 85.56 614 LEU A C 1
ATOM 4741 O O . LEU A 1 614 ? -4.290 19.493 -5.270 1.00 85.56 614 LEU A O 1
ATOM 4745 N N . ALA A 1 615 ? -4.871 19.404 -3.117 1.00 85.88 615 ALA A N 1
ATOM 4746 C CA . ALA A 1 615 ? -5.586 20.678 -3.105 1.00 85.88 615 ALA A CA 1
ATOM 4747 C C . ALA A 1 615 ? -4.763 21.849 -3.687 1.00 85.88 615 ALA A C 1
ATOM 4749 O O . ALA A 1 615 ? -5.292 22.645 -4.464 1.00 85.88 615 ALA A O 1
ATOM 4750 N N . LYS A 1 616 ? -3.452 21.910 -3.408 1.00 87.81 616 LYS A N 1
ATOM 4751 C CA . LYS A 1 616 ? -2.531 22.898 -4.004 1.00 87.81 616 LYS A CA 1
ATOM 4752 C C . LYS A 1 616 ? -2.477 22.838 -5.530 1.00 87.81 616 LYS A C 1
ATOM 4754 O O . LYS A 1 616 ? -2.351 23.878 -6.173 1.00 87.81 616 LYS A O 1
ATOM 4759 N N . LYS A 1 617 ? -2.556 21.647 -6.131 1.00 84.06 617 LYS A N 1
ATOM 4760 C CA . LYS A 1 617 ? -2.485 21.492 -7.597 1.00 84.06 617 LYS A CA 1
ATOM 4761 C C . LYS A 1 617 ? -3.662 22.148 -8.314 1.00 84.06 617 LYS A C 1
ATOM 4763 O O . LYS A 1 617 ? -3.502 22.570 -9.454 1.00 84.06 617 LYS A O 1
ATOM 4768 N N . PHE A 1 618 ? -4.801 22.280 -7.643 1.00 76.50 618 PHE A N 1
ATOM 4769 C CA . PHE A 1 618 ? -6.025 22.828 -8.226 1.00 76.50 618 PHE A CA 1
ATOM 4770 C C . PHE A 1 618 ? -6.366 24.245 -7.744 1.00 76.50 618 PHE A C 1
ATOM 4772 O O . PHE A 1 618 ? -7.373 24.815 -8.161 1.00 76.50 618 PHE A O 1
ATOM 4779 N N . GLU A 1 619 ? -5.539 24.838 -6.880 1.00 77.62 619 GLU A N 1
ATOM 4780 C CA . GLU A 1 619 ? -5.695 26.230 -6.441 1.00 77.62 619 GLU A CA 1
ATOM 4781 C C . GLU A 1 619 ? -5.673 27.202 -7.636 1.00 77.62 619 GLU A C 1
ATOM 4783 O O . GLU A 1 619 ? -6.398 28.196 -7.670 1.00 77.62 619 GLU A O 1
ATOM 4788 N N . LYS A 1 620 ? -4.866 26.894 -8.660 1.00 70.19 620 LYS A N 1
ATOM 4789 C CA . LYS A 1 620 ? -4.681 27.731 -9.851 1.00 70.19 620 LYS A CA 1
ATOM 4790 C C . LYS A 1 620 ? -5.605 27.300 -10.986 1.00 70.19 620 LYS A C 1
ATOM 4792 O O . LYS A 1 620 ? -5.161 26.664 -11.942 1.00 70.19 620 LYS A O 1
ATOM 4797 N N . ARG A 1 621 ? -6.877 27.691 -10.901 1.00 73.44 621 ARG A N 1
ATOM 4798 C CA . ARG A 1 621 ? -7.834 27.496 -11.998 1.00 73.44 621 ARG A CA 1
ATOM 4799 C C . ARG A 1 621 ? -7.544 28.467 -13.142 1.00 73.44 621 ARG A C 1
ATOM 4801 O O . ARG A 1 621 ? -7.470 29.677 -12.948 1.00 73.44 621 ARG A O 1
ATOM 4808 N N . THR A 1 622 ? -7.376 27.930 -14.343 1.00 79.75 622 THR A N 1
ATOM 4809 C CA . THR A 1 622 ? -7.439 28.684 -15.600 1.00 79.75 622 THR A CA 1
ATOM 4810 C C . THR A 1 622 ? -8.717 28.262 -16.311 1.00 79.75 622 THR A C 1
ATOM 4812 O O . THR A 1 622 ? -9.041 27.080 -16.300 1.00 79.75 622 THR A O 1
ATOM 4815 N N . ALA A 1 623 ? -9.440 29.193 -16.932 1.00 82.25 623 ALA A N 1
ATOM 4816 C CA . ALA A 1 623 ? -10.544 28.810 -17.808 1.00 82.25 623 ALA A CA 1
ATOM 4817 C C . ALA A 1 623 ? -10.003 27.946 -18.958 1.00 82.25 623 ALA A C 1
ATOM 4819 O O . ALA A 1 623 ? -8.957 28.271 -19.533 1.00 82.25 623 ALA A O 1
ATOM 4820 N N . ALA A 1 624 ? -10.685 26.845 -19.270 1.00 84.94 624 ALA A N 1
ATOM 4821 C CA . ALA A 1 624 ? -10.331 26.048 -20.432 1.00 84.94 624 ALA A CA 1
ATOM 4822 C C . ALA A 1 624 ? -10.508 26.878 -21.719 1.00 84.94 624 ALA A C 1
ATOM 4824 O O . ALA A 1 624 ? -11.380 27.756 -21.781 1.00 84.94 624 ALA A O 1
ATOM 4825 N N . PRO A 1 625 ? -9.669 26.660 -22.747 1.00 85.56 625 PRO A N 1
ATOM 4826 C CA . PRO A 1 625 ? -9.904 27.229 -24.065 1.00 85.56 625 PRO A CA 1
ATOM 4827 C C . PRO A 1 625 ? -11.271 26.770 -24.578 1.00 85.56 625 PRO A C 1
ATOM 4829 O O . PRO A 1 625 ? -11.507 25.577 -24.730 1.00 85.56 625 PRO A O 1
ATOM 4832 N N . LYS A 1 626 ? -12.160 27.724 -24.871 1.00 83.25 626 LYS A N 1
ATOM 4833 C CA . LYS A 1 626 ? -13.528 27.434 -25.334 1.00 83.25 626 LYS A CA 1
ATOM 4834 C C . LYS A 1 626 ? -13.599 26.956 -26.786 1.00 83.25 626 LYS A C 1
ATOM 4836 O O . LYS A 1 626 ? -14.653 26.515 -27.232 1.00 83.25 626 LYS A O 1
ATOM 4841 N N . THR A 1 627 ? -12.515 27.100 -27.541 1.00 79.94 627 THR A N 1
ATOM 4842 C CA . THR A 1 627 ? -12.495 26.764 -28.963 1.00 79.94 627 THR A CA 1
ATOM 4843 C C . THR A 1 627 ? -12.320 25.252 -29.133 1.00 79.94 627 THR A C 1
ATOM 4845 O O . THR A 1 627 ? -11.344 24.710 -28.610 1.00 79.94 627 THR A O 1
ATOM 4848 N N . PRO A 1 628 ? -13.219 24.558 -29.855 1.00 82.50 628 PRO A N 1
ATOM 4849 C CA . PRO A 1 628 ? -13.013 23.156 -30.196 1.00 82.50 628 PRO A CA 1
ATOM 4850 C C . PRO A 1 628 ? -11.757 22.995 -31.060 1.00 82.50 628 PRO A C 1
ATOM 4852 O O . PRO A 1 628 ? -11.427 23.851 -31.884 1.00 82.50 628 PRO A O 1
ATOM 4855 N N . PHE A 1 629 ? -11.046 21.886 -30.872 1.00 88.00 629 PHE A N 1
ATOM 4856 C CA . PHE A 1 629 ? -9.882 21.561 -31.691 1.00 88.00 629 PHE A CA 1
ATOM 4857 C C . PHE A 1 629 ? -10.342 20.894 -32.975 1.00 88.00 629 PHE A C 1
ATOM 4859 O O . PHE A 1 629 ? -11.058 19.894 -32.934 1.00 88.00 629 PHE A O 1
ATOM 4866 N N . SER A 1 630 ? -9.900 21.423 -34.111 1.00 87.06 630 SER A N 1
ATOM 4867 C CA . SER A 1 630 ? -10.154 20.833 -35.419 1.00 87.06 630 SER A CA 1
ATOM 4868 C C . SER A 1 630 ? -8.836 20.522 -36.115 1.00 87.06 630 SER A C 1
ATOM 4870 O O . SER A 1 630 ? -7.863 21.271 -36.045 1.00 87.06 630 SER A O 1
ATOM 4872 N N . SER A 1 631 ? -8.794 19.375 -36.782 1.00 87.50 631 SER A N 1
ATOM 4873 C CA . SER A 1 631 ? -7.662 18.963 -37.601 1.00 87.50 631 SER A CA 1
ATOM 4874 C C . SER A 1 631 ? -8.166 18.027 -38.684 1.00 87.50 631 SER A C 1
ATOM 4876 O O . SER A 1 631 ? -8.952 17.121 -38.414 1.00 87.50 631 SER A O 1
ATOM 4878 N N . THR A 1 632 ? -7.664 18.188 -39.907 1.00 87.81 632 THR A N 1
ATOM 4879 C CA . THR A 1 632 ? -7.975 17.279 -41.022 1.00 87.81 632 THR A CA 1
ATOM 4880 C C . THR A 1 632 ? -7.590 15.829 -40.714 1.00 87.81 632 THR A C 1
ATOM 4882 O O . THR A 1 632 ? -8.187 14.900 -41.254 1.00 87.81 632 THR A O 1
ATOM 4885 N N . ARG A 1 633 ? -6.642 15.614 -39.792 1.00 87.06 633 ARG A N 1
ATOM 4886 C CA . ARG A 1 633 ? -6.216 14.288 -39.323 1.00 87.06 633 ARG A CA 1
ATOM 4887 C C . ARG A 1 633 ? -7.254 13.576 -38.453 1.00 87.06 633 ARG A C 1
ATOM 4889 O O . ARG A 1 633 ? -7.169 12.357 -38.343 1.00 87.06 633 ARG A O 1
ATOM 4896 N N . LEU A 1 634 ? -8.235 14.276 -37.879 1.00 86.25 634 LEU A N 1
ATOM 4897 C CA . LEU A 1 634 ? -9.320 13.637 -37.121 1.00 86.25 634 LEU A CA 1
ATOM 4898 C C . LEU A 1 634 ? -10.266 12.833 -38.034 1.00 86.25 634 LEU A C 1
ATOM 4900 O O . LEU A 1 634 ? -10.844 11.831 -37.605 1.00 86.25 634 LEU A O 1
ATOM 4904 N N . GLY A 1 635 ? -10.374 13.216 -39.310 1.00 82.19 635 GLY A N 1
ATOM 4905 C CA . GLY A 1 635 ? -11.197 12.509 -40.289 1.00 82.19 635 GLY A CA 1
ATOM 4906 C C . GLY A 1 635 ? -10.656 11.101 -40.584 1.00 82.19 635 GLY A C 1
ATOM 4907 O O . GLY A 1 635 ? -9.437 10.917 -40.602 1.00 82.19 635 GLY A O 1
ATOM 4908 N N . PRO A 1 636 ? -11.513 10.089 -40.826 1.00 77.31 636 PRO A N 1
ATOM 4909 C CA . PRO A 1 636 ? -12.972 10.174 -40.953 1.00 77.31 636 PRO A CA 1
ATOM 4910 C C . PRO A 1 636 ? -13.741 10.050 -39.625 1.00 77.31 636 PRO A C 1
ATOM 4912 O O . PRO A 1 636 ? -14.965 10.102 -39.642 1.00 77.31 636 PRO A O 1
ATOM 4915 N N . TYR A 1 637 ? -13.068 9.855 -38.487 1.00 76.69 637 TYR A N 1
ATOM 4916 C CA . TYR A 1 637 ? -13.749 9.590 -37.213 1.00 76.69 637 TYR A CA 1
ATOM 4917 C C . TYR A 1 637 ? -14.370 10.832 -36.588 1.00 76.69 637 TYR A C 1
ATOM 4919 O O . TYR A 1 637 ? -15.373 10.706 -35.890 1.00 76.69 637 TYR A O 1
ATOM 4927 N N . ALA A 1 638 ? -13.763 12.000 -36.818 1.00 82.81 638 ALA A N 1
ATOM 4928 C CA . ALA A 1 638 ? -14.323 13.274 -36.410 1.00 82.81 638 ALA A CA 1
ATOM 4929 C C . ALA A 1 638 ? -13.833 14.463 -37.230 1.00 82.81 638 ALA A C 1
ATOM 4931 O O . ALA A 1 638 ? -12.779 14.413 -37.859 1.00 82.81 638 ALA A O 1
ATOM 4932 N N . THR A 1 639 ? -14.597 15.552 -37.197 1.00 82.69 639 THR A N 1
ATOM 4933 C CA . THR A 1 639 ? -14.188 16.860 -37.737 1.00 82.69 639 THR A CA 1
ATOM 4934 C C . THR A 1 639 ? -13.638 17.786 -36.652 1.00 82.69 639 THR A C 1
ATOM 4936 O O . THR A 1 639 ? -12.812 18.650 -36.941 1.00 82.69 639 THR A O 1
ATOM 4939 N N . GLU A 1 640 ? -14.052 17.580 -35.400 1.00 87.00 640 GLU A N 1
ATOM 4940 C CA . GLU A 1 640 ? -13.637 18.362 -34.235 1.00 87.00 640 GLU A CA 1
ATOM 4941 C C . GLU A 1 640 ? -13.631 17.523 -32.945 1.00 87.00 640 GLU A C 1
ATOM 4943 O O . GLU A 1 640 ? -14.254 16.460 -32.866 1.00 87.00 640 GLU A O 1
ATOM 4948 N N . ALA A 1 641 ? -12.912 18.006 -31.931 1.00 87.94 641 ALA A N 1
ATOM 4949 C CA . ALA A 1 641 ? -12.819 17.401 -30.608 1.00 87.94 641 ALA A CA 1
ATOM 4950 C C . ALA A 1 641 ? -13.023 18.437 -29.493 1.00 87.94 641 ALA A C 1
ATOM 4952 O O . ALA A 1 641 ? -12.564 19.583 -29.583 1.00 87.94 641 ALA A O 1
ATOM 4953 N N . ASN A 1 642 ? -13.674 18.015 -28.405 1.00 88.12 642 ASN A N 1
ATOM 4954 C CA . ASN A 1 642 ? -13.989 18.883 -27.271 1.00 88.12 642 ASN A CA 1
ATOM 4955 C C . ASN A 1 642 ? -12.824 19.042 -26.287 1.00 88.12 642 ASN A C 1
ATOM 4957 O O . ASN A 1 642 ? -12.867 18.542 -25.162 1.00 88.12 642 ASN A O 1
ATOM 4961 N N . ILE A 1 643 ? -11.776 19.757 -26.692 1.00 87.44 643 ILE A N 1
ATOM 4962 C CA . ILE A 1 643 ? -10.617 19.976 -25.817 1.00 87.44 643 ILE A CA 1
ATOM 4963 C C . ILE A 1 643 ? -11.008 20.684 -24.517 1.00 87.44 643 ILE A C 1
ATOM 4965 O O . ILE A 1 643 ? -10.495 20.298 -23.470 1.00 87.44 643 ILE A O 1
ATOM 4969 N N . SER A 1 644 ? -11.942 21.647 -24.551 1.00 85.50 644 SER A N 1
ATOM 4970 C CA . SER A 1 644 ? -12.433 22.316 -23.332 1.00 85.50 644 SER A CA 1
ATOM 4971 C C . SER A 1 644 ? -12.931 21.288 -22.323 1.00 85.50 644 SER A C 1
ATOM 4973 O O . SER A 1 644 ? -12.445 21.237 -21.197 1.00 85.50 644 SER A O 1
ATOM 4975 N N . HIS A 1 645 ? -13.798 20.381 -22.775 1.00 84.94 645 HIS A N 1
ATOM 4976 C CA . HIS A 1 645 ? -14.350 19.336 -21.929 1.00 84.94 645 HIS A CA 1
ATOM 4977 C C . HIS A 1 645 ? -13.281 18.375 -21.390 1.00 84.94 645 HIS A C 1
ATOM 4979 O O . HIS A 1 645 ? -13.326 17.990 -20.222 1.00 84.94 645 HIS A O 1
ATOM 4985 N N . PHE A 1 646 ? -12.298 17.995 -22.213 1.00 87.38 646 PHE A N 1
ATOM 4986 C CA . PHE A 1 646 ? -11.216 17.103 -21.779 1.00 87.38 646 PHE A CA 1
ATOM 4987 C C . PHE A 1 646 ? -10.368 17.747 -20.686 1.00 87.38 646 PHE A C 1
ATOM 4989 O O . PHE A 1 646 ? -10.001 17.098 -19.708 1.00 87.38 646 PHE A O 1
ATOM 4996 N N . LEU A 1 647 ? -10.073 19.035 -20.844 1.00 85.00 647 LEU A N 1
ATOM 4997 C CA . LEU A 1 647 ? -9.307 19.812 -19.883 1.00 85.00 647 LEU A CA 1
ATOM 4998 C C . LEU A 1 647 ? -10.087 20.005 -18.576 1.00 85.00 647 LEU A C 1
ATOM 5000 O O . LEU A 1 647 ? -9.537 19.765 -17.501 1.00 85.00 647 LEU A O 1
ATOM 5004 N N . GLU A 1 648 ? -11.361 20.380 -18.665 1.00 84.06 648 GLU A N 1
ATOM 5005 C CA . GLU A 1 648 ? -12.256 20.578 -17.516 1.00 84.06 648 GLU A CA 1
ATOM 5006 C C . GLU A 1 648 ? -12.471 19.297 -16.706 1.00 84.06 648 GLU A C 1
ATOM 5008 O O . GLU A 1 648 ? -12.584 19.355 -15.484 1.00 84.06 648 GLU A O 1
ATOM 5013 N N . ALA A 1 649 ? -12.493 18.134 -17.358 1.00 81.25 649 ALA A N 1
ATOM 5014 C CA . ALA A 1 649 ? -12.733 16.863 -16.681 1.00 81.25 649 ALA A CA 1
ATOM 5015 C C . ALA A 1 649 ? -11.448 16.144 -16.231 1.00 81.25 649 ALA A C 1
ATOM 5017 O O . ALA A 1 649 ? -11.496 15.378 -15.269 1.00 81.25 649 ALA A O 1
ATOM 5018 N N . HIS A 1 650 ? -10.308 16.365 -16.902 1.00 85.56 650 HIS A N 1
ATOM 5019 C CA . HIS A 1 650 ? -9.123 15.508 -16.743 1.00 85.56 650 HIS A CA 1
ATOM 5020 C C . HIS A 1 650 ? -7.790 16.247 -16.617 1.00 85.56 650 HIS A C 1
ATOM 5022 O O . HIS A 1 650 ? -6.742 15.610 -16.707 1.00 85.56 650 HIS A O 1
ATOM 5028 N N . HIS A 1 651 ? -7.772 17.567 -16.425 1.00 88.12 651 HIS A N 1
ATOM 5029 C CA . HIS A 1 651 ? -6.521 18.316 -16.303 1.00 88.12 651 HIS A CA 1
ATOM 5030 C C . HIS A 1 651 ? -6.529 19.270 -15.103 1.00 88.12 651 HIS A C 1
ATOM 5032 O O . HIS A 1 651 ? -7.306 20.222 -15.067 1.00 88.12 651 HIS A O 1
ATOM 5038 N N . TYR A 1 652 ? -5.579 19.107 -14.168 1.00 84.25 652 TYR A N 1
ATOM 5039 C CA . TYR A 1 652 ? -5.507 19.868 -12.901 1.00 84.25 652 TYR A CA 1
ATOM 5040 C C . TYR A 1 652 ? -5.721 21.383 -13.045 1.00 84.25 652 TYR A C 1
ATOM 5042 O O . TYR A 1 652 ? -6.404 22.001 -12.235 1.00 84.25 652 TYR A O 1
ATOM 5050 N N . ARG A 1 653 ? -5.131 21.988 -14.083 1.00 84.81 653 ARG A N 1
ATOM 5051 C CA . ARG A 1 653 ? -5.191 23.439 -14.329 1.00 84.81 653 ARG A CA 1
ATOM 5052 C C . ARG A 1 653 ? -6.582 23.966 -14.704 1.00 84.81 653 ARG A C 1
ATOM 5054 O O . ARG A 1 653 ? -6.875 25.126 -14.427 1.00 84.81 653 ARG A O 1
ATOM 5061 N N . TYR A 1 654 ? -7.387 23.155 -15.375 1.00 85.94 654 TYR A N 1
ATOM 5062 C CA . TYR A 1 654 ? -8.662 23.571 -15.972 1.00 85.94 654 TYR A CA 1
ATOM 5063 C C . TYR A 1 654 ? -9.862 22.927 -15.291 1.00 85.94 654 TYR A C 1
ATOM 5065 O O . TYR A 1 654 ? -10.999 23.225 -15.630 1.00 85.94 654 TYR A O 1
ATOM 5073 N N . PHE A 1 655 ? -9.579 22.049 -14.338 1.00 84.44 655 PHE A N 1
ATOM 5074 C CA . PHE A 1 655 ? -10.537 21.174 -13.718 1.00 84.44 655 PHE A CA 1
ATOM 5075 C C . PHE A 1 655 ? -11.735 21.913 -13.112 1.00 84.44 655 PHE A C 1
ATOM 5077 O O . PHE A 1 655 ? -11.568 22.778 -12.242 1.00 84.44 655 PHE A O 1
ATOM 5084 N N . GLU A 1 656 ? -12.936 21.528 -13.539 1.00 80.25 656 GLU A N 1
ATOM 5085 C CA . GLU A 1 656 ? -14.199 22.079 -13.060 1.00 80.25 656 GLU A CA 1
ATOM 5086 C C . GLU A 1 656 ? -14.967 21.012 -12.263 1.00 80.25 656 GLU A C 1
ATOM 5088 O O . GLU A 1 656 ? -15.481 20.059 -12.847 1.00 80.25 656 GLU A O 1
ATOM 5093 N N . PRO A 1 657 ? -15.084 21.148 -10.928 1.00 70.75 657 PRO A N 1
ATOM 5094 C CA . PRO A 1 657 ? -15.739 20.129 -10.100 1.00 70.75 657 PRO A CA 1
ATOM 5095 C C . PRO A 1 657 ? -17.212 19.885 -10.447 1.00 70.75 657 PRO A C 1
ATOM 5097 O O . PRO A 1 657 ? -17.713 18.780 -10.256 1.00 70.75 657 PRO A O 1
ATOM 5100 N N . ASP A 1 658 ? -17.902 20.886 -10.997 1.00 72.06 658 ASP A N 1
ATOM 5101 C CA . ASP A 1 658 ? -19.305 20.750 -11.399 1.00 72.06 658 ASP A CA 1
ATOM 5102 C C . ASP A 1 658 ? -19.453 19.884 -12.664 1.00 72.06 658 ASP A C 1
ATOM 5104 O O . ASP A 1 658 ? -20.480 19.232 -12.847 1.00 72.06 658 ASP A O 1
ATOM 5108 N N . ALA A 1 659 ? -18.403 19.769 -13.493 1.00 67.25 659 ALA A N 1
ATOM 5109 C CA . ALA A 1 659 ? -18.389 18.889 -14.667 1.00 67.25 659 ALA A CA 1
ATOM 5110 C C . ALA A 1 659 ? -18.434 17.391 -14.300 1.00 67.25 659 ALA A C 1
ATOM 5112 O O . ALA A 1 659 ? -18.622 16.535 -15.170 1.00 67.25 659 ALA A O 1
ATOM 5113 N N . ILE A 1 660 ? -18.268 17.079 -13.014 1.00 59.47 660 ILE A N 1
ATOM 5114 C CA . ILE A 1 660 ? -18.151 15.737 -12.452 1.00 59.47 660 ILE A CA 1
ATOM 5115 C C . ILE A 1 660 ? -19.439 15.225 -11.810 1.00 59.47 660 ILE A C 1
ATOM 5117 O O . ILE A 1 660 ? -19.625 14.008 -11.725 1.00 59.47 660 ILE A O 1
ATOM 5121 N N . ALA A 1 661 ? -20.334 16.116 -11.381 1.00 60.19 661 ALA A N 1
ATOM 5122 C CA . ALA A 1 661 ? -21.570 15.725 -10.715 1.00 60.19 661 ALA A CA 1
ATOM 5123 C C . ALA A 1 661 ? -22.374 14.746 -11.600 1.00 60.19 661 ALA A C 1
ATOM 5125 O O . ALA A 1 661 ? -22.797 15.084 -12.705 1.00 60.19 661 ALA A O 1
ATOM 5126 N N . GLY A 1 662 ? -22.540 13.504 -11.129 1.00 62.50 662 GLY A N 1
ATOM 5127 C CA . GLY A 1 662 ? -23.268 12.442 -11.837 1.00 62.50 662 GLY A CA 1
ATOM 5128 C C . GLY A 1 662 ? -22.456 11.590 -12.825 1.00 62.50 662 GLY A C 1
ATOM 5129 O O . GLY A 1 662 ? -23.051 10.783 -13.539 1.00 62.50 662 GLY A O 1
ATOM 5130 N N . ARG A 1 663 ? -21.123 11.724 -12.885 1.00 62.81 663 ARG A N 1
ATOM 5131 C CA . ARG A 1 663 ? -20.257 10.886 -13.738 1.00 62.81 663 ARG A CA 1
ATOM 5132 C C . ARG A 1 663 ? -19.592 9.748 -12.945 1.00 62.81 663 ARG A C 1
ATOM 5134 O O . ARG A 1 663 ? -19.359 9.906 -11.747 1.00 62.81 663 ARG A O 1
ATOM 5141 N N . PRO A 1 664 ? -19.289 8.596 -13.582 1.00 60.97 664 PRO A N 1
ATOM 5142 C CA . PRO A 1 664 ? -18.536 7.519 -12.942 1.00 60.97 664 PRO A CA 1
ATOM 5143 C C . PRO A 1 664 ? -17.171 8.022 -12.441 1.00 60.97 664 PRO A C 1
ATOM 5145 O O . PRO A 1 664 ? -16.642 8.983 -13.004 1.00 60.97 664 PRO A O 1
ATOM 5148 N N . PRO A 1 665 ? -16.593 7.384 -11.405 1.00 62.53 665 PRO A N 1
ATOM 5149 C CA . PRO A 1 665 ? -15.364 7.842 -10.772 1.00 62.53 665 PRO A CA 1
ATOM 5150 C C . PRO A 1 665 ? -14.214 7.826 -11.777 1.00 62.53 665 PRO A C 1
ATOM 5152 O O . PRO A 1 665 ? -13.669 6.777 -12.121 1.00 62.53 665 PRO A O 1
ATOM 5155 N N . ILE A 1 666 ? -13.845 9.008 -12.256 1.00 64.19 666 ILE A N 1
ATOM 5156 C CA . ILE A 1 666 ? -12.644 9.200 -13.058 1.00 64.19 666 ILE A CA 1
ATOM 5157 C C . ILE A 1 666 ? -11.472 9.216 -12.079 1.00 64.19 666 ILE A C 1
ATOM 5159 O O . ILE A 1 666 ? -11.384 10.096 -11.226 1.00 64.19 666 ILE A O 1
ATOM 5163 N N . THR A 1 667 ? -10.567 8.246 -12.191 1.00 73.19 667 THR A N 1
ATOM 5164 C CA . THR A 1 667 ? -9.450 8.072 -11.246 1.00 73.19 667 THR A CA 1
ATOM 5165 C C . THR A 1 667 ? -8.117 8.609 -11.761 1.00 73.19 667 THR A C 1
ATOM 5167 O O . THR A 1 667 ? -7.076 8.399 -11.138 1.00 73.19 667 THR A O 1
ATOM 5170 N N . THR A 1 668 ? -8.114 9.292 -12.906 1.00 87.44 668 THR A N 1
ATOM 5171 C CA . THR A 1 668 ? -6.890 9.655 -13.626 1.00 87.44 668 THR A CA 1
ATOM 5172 C C . THR A 1 668 ? -6.941 11.059 -14.214 1.00 87.44 668 THR A C 1
ATOM 5174 O O . THR A 1 668 ? -7.915 11.465 -14.849 1.00 87.44 668 THR A O 1
ATOM 5177 N N . MET A 1 669 ? -5.844 11.790 -14.012 1.00 89.38 669 MET A N 1
ATOM 5178 C CA . MET A 1 669 ? -5.650 13.172 -14.445 1.00 89.38 669 MET A CA 1
ATOM 5179 C C . MET A 1 669 ? -4.371 13.302 -15.270 1.00 89.38 669 MET A C 1
ATOM 5181 O O . MET A 1 669 ? -3.358 12.656 -14.991 1.00 89.38 669 MET A O 1
ATOM 5185 N N . TRP A 1 670 ? -4.394 14.192 -16.254 1.00 92.06 670 TRP A N 1
ATOM 5186 C CA . TRP A 1 670 ? -3.196 14.691 -16.911 1.00 92.06 670 TRP A CA 1
ATOM 5187 C C . TRP A 1 670 ? -2.383 15.539 -15.937 1.00 92.06 670 TRP A C 1
ATOM 5189 O O . TRP A 1 670 ? -2.916 16.428 -15.272 1.00 92.06 670 TRP A O 1
ATOM 5199 N N . SER A 1 671 ? -1.083 15.270 -15.869 1.00 88.25 671 SER A N 1
ATOM 5200 C CA . SER A 1 671 ? -0.126 16.029 -15.064 1.00 88.25 671 SER A CA 1
ATOM 5201 C C . SER A 1 671 ? -0.113 17.510 -15.466 1.00 88.25 671 SER A C 1
ATOM 5203 O O . SER A 1 671 ? -0.213 17.807 -16.655 1.00 88.25 671 SER A O 1
ATOM 5205 N N . PRO A 1 672 ? 0.131 18.457 -14.535 1.00 85.50 672 PRO A N 1
ATOM 5206 C CA . PRO A 1 672 ? 0.238 19.887 -14.855 1.00 85.50 672 PRO A CA 1
ATOM 5207 C C . PRO A 1 672 ? 1.324 20.249 -15.882 1.00 85.50 672 PRO A C 1
ATOM 5209 O O . PRO A 1 672 ? 1.384 21.393 -16.328 1.00 85.50 672 PRO A O 1
ATOM 5212 N N . LYS A 1 673 ? 2.227 19.310 -16.196 1.00 88.00 673 LYS A N 1
ATOM 5213 C CA . LYS A 1 673 ? 3.268 19.464 -17.219 1.00 88.00 673 LYS A CA 1
ATOM 5214 C C . LYS A 1 673 ? 2.756 19.237 -18.640 1.00 88.00 673 LYS A C 1
ATOM 5216 O O . LYS A 1 673 ? 3.415 19.684 -19.570 1.00 88.00 673 LYS A O 1
ATOM 5221 N N . VAL A 1 674 ? 1.641 18.527 -18.796 1.00 90.94 674 VAL A N 1
ATOM 5222 C CA . VAL A 1 674 ? 1.043 18.238 -20.098 1.00 90.94 674 VAL A CA 1
ATOM 5223 C C . VAL A 1 674 ? 0.361 19.510 -20.583 1.00 90.94 674 VAL A C 1
ATOM 5225 O O . VAL A 1 674 ? -0.541 20.033 -19.940 1.00 90.94 674 VAL A O 1
ATOM 5228 N N . THR A 1 675 ? 0.827 20.065 -21.691 1.00 91.81 675 THR A N 1
ATOM 5229 C CA . THR A 1 675 ? 0.241 21.273 -22.273 1.00 91.81 675 THR A CA 1
ATOM 5230 C C . THR A 1 675 ? -0.983 20.935 -23.125 1.00 91.81 675 THR A C 1
ATOM 5232 O O . THR A 1 675 ? -1.219 19.780 -23.477 1.00 91.81 675 THR A O 1
ATOM 5235 N N . VAL A 1 676 ? -1.760 21.952 -23.512 1.00 90.75 676 VAL A N 1
ATOM 5236 C CA . VAL A 1 676 ? -2.858 21.772 -24.480 1.00 90.75 676 VAL A CA 1
ATOM 5237 C C . VAL A 1 676 ? -2.329 21.183 -25.793 1.00 90.75 676 VAL A C 1
ATOM 5239 O O . VAL A 1 676 ? -2.919 20.246 -26.319 1.00 90.75 676 VAL A O 1
ATOM 5242 N N . GLN A 1 677 ? -1.165 21.648 -26.257 1.00 92.88 677 GLN A N 1
ATOM 5243 C CA . GLN A 1 677 ? -0.531 21.128 -27.468 1.00 92.88 677 GLN A CA 1
ATOM 5244 C C . GLN A 1 677 ? -0.147 19.648 -27.336 1.00 92.88 677 GLN A C 1
ATOM 5246 O O . GLN A 1 677 ? -0.295 18.890 -28.293 1.00 92.88 677 GLN A O 1
ATOM 5251 N N . ASP A 1 678 ? 0.319 19.219 -26.159 1.00 94.06 678 ASP A N 1
ATOM 5252 C CA . ASP A 1 678 ? 0.630 17.808 -25.907 1.00 94.06 678 ASP A CA 1
ATOM 5253 C C . ASP A 1 678 ? -0.632 16.942 -25.973 1.00 94.06 678 ASP A C 1
ATOM 5255 O O . ASP A 1 678 ? -0.598 15.854 -26.540 1.00 94.06 678 ASP A O 1
ATOM 5259 N N . LEU A 1 679 ? -1.764 17.430 -25.455 1.00 92.94 679 LEU A N 1
ATOM 5260 C CA . LEU A 1 679 ? -3.045 16.723 -25.544 1.00 92.94 679 LEU A CA 1
ATOM 5261 C C . LEU A 1 679 ? -3.548 16.607 -26.977 1.00 92.94 679 LEU A C 1
ATOM 5263 O O . LEU A 1 679 ? -4.006 15.536 -27.367 1.00 92.94 679 LEU A O 1
ATOM 5267 N N . GLU A 1 680 ? -3.435 17.675 -27.764 1.00 94.19 680 GLU A N 1
ATOM 5268 C CA . GLU A 1 680 ? -3.750 17.646 -29.194 1.00 94.19 680 GLU A CA 1
ATOM 5269 C C . GLU A 1 680 ? -2.873 16.621 -29.924 1.00 94.19 680 GLU A C 1
ATOM 5271 O O . GLU A 1 680 ? -3.380 15.801 -30.688 1.00 94.19 680 GLU A O 1
ATOM 5276 N N . ASN A 1 681 ? -1.568 16.599 -29.633 1.00 95.12 681 ASN A N 1
ATOM 5277 C CA . ASN A 1 681 ? -0.636 15.630 -30.209 1.00 95.12 681 ASN A CA 1
ATOM 5278 C C . ASN A 1 681 ? -0.984 14.191 -29.803 1.00 95.12 681 ASN A C 1
ATOM 5280 O O . ASN A 1 681 ? -1.034 13.311 -30.661 1.00 95.12 681 ASN A O 1
ATOM 5284 N N . HIS A 1 682 ? -1.278 13.953 -28.522 1.00 95.69 682 HIS A N 1
ATOM 5285 C CA . HIS A 1 682 ? -1.706 12.649 -28.014 1.00 95.69 682 HIS A CA 1
ATOM 5286 C C . HIS A 1 682 ? -3.024 12.186 -28.647 1.00 95.69 682 HIS A C 1
ATOM 5288 O O . HIS A 1 682 ? -3.179 11.004 -28.952 1.00 95.69 682 HIS A O 1
ATOM 5294 N N . LEU A 1 683 ? -3.972 13.102 -28.861 1.00 95.12 683 LEU A N 1
ATOM 5295 C CA . LEU A 1 683 ? -5.242 12.812 -29.522 1.00 95.12 683 LEU A CA 1
ATOM 5296 C C . LEU A 1 683 ? -5.023 12.417 -30.985 1.00 95.12 683 LEU A C 1
ATOM 5298 O O . LEU A 1 683 ? -5.560 11.406 -31.435 1.00 95.12 683 LEU A O 1
ATOM 5302 N N . LEU A 1 684 ? -4.213 13.185 -31.718 1.00 94.88 684 LEU A N 1
ATOM 5303 C CA . LEU A 1 684 ? -3.877 12.884 -33.109 1.00 94.88 684 LEU A CA 1
ATOM 5304 C C . LEU A 1 684 ? -3.149 11.543 -33.243 1.00 94.88 684 LEU A C 1
ATOM 5306 O O . LEU A 1 684 ? -3.489 10.745 -34.114 1.00 94.88 684 LEU A O 1
ATOM 5310 N N . GLU A 1 685 ? -2.192 11.264 -32.358 1.00 95.69 685 GLU A N 1
ATOM 5311 C CA . GLU A 1 685 ? -1.492 9.980 -32.322 1.00 95.69 685 GLU A CA 1
ATOM 5312 C C . GLU A 1 685 ? -2.458 8.821 -32.038 1.00 95.69 685 GLU A C 1
ATOM 5314 O O . GLU A 1 685 ? -2.416 7.788 -32.710 1.00 95.69 685 GLU A O 1
ATOM 5319 N N . ALA A 1 686 ? -3.367 8.992 -31.074 1.00 94.19 686 ALA A N 1
ATOM 5320 C CA . ALA A 1 686 ? -4.365 7.981 -30.764 1.00 94.19 686 ALA A CA 1
ATOM 5321 C C . ALA A 1 686 ? -5.273 7.679 -31.963 1.00 94.19 686 ALA A C 1
ATOM 5323 O O . ALA A 1 686 ? -5.536 6.512 -32.258 1.00 94.19 686 ALA A O 1
ATOM 5324 N N . VAL A 1 687 ? -5.716 8.721 -32.674 1.00 91.88 687 VAL A N 1
ATOM 5325 C CA . VAL A 1 687 ? -6.521 8.593 -33.894 1.00 91.88 687 VAL A CA 1
ATOM 5326 C C . VAL A 1 687 ? -5.751 7.857 -34.988 1.00 91.88 687 VAL A C 1
ATOM 5328 O O . VAL A 1 687 ? -6.293 6.925 -35.581 1.00 91.88 687 VAL A O 1
ATOM 5331 N N . ASP A 1 688 ? -4.488 8.198 -35.231 1.00 92.38 688 ASP A N 1
ATOM 5332 C CA . ASP A 1 688 ? -3.679 7.521 -36.250 1.00 92.38 688 ASP A CA 1
ATOM 5333 C C . ASP A 1 688 ? -3.458 6.039 -35.919 1.00 92.38 688 ASP A C 1
ATOM 5335 O O . ASP A 1 688 ? -3.559 5.173 -36.793 1.00 92.38 688 ASP A O 1
ATOM 5339 N N . LYS A 1 689 ? -3.254 5.710 -34.639 1.00 92.75 689 LYS A N 1
ATOM 5340 C CA . LYS A 1 689 ? -3.163 4.317 -34.178 1.00 92.75 689 LYS A CA 1
ATOM 5341 C C . LYS A 1 689 ? -4.480 3.559 -34.297 1.00 92.75 689 LYS A C 1
ATOM 5343 O O . LYS A 1 689 ? -4.451 2.349 -34.526 1.00 92.75 689 LYS A O 1
ATOM 5348 N N . LEU A 1 690 ? -5.616 4.242 -34.154 1.00 88.31 690 LEU A N 1
ATOM 5349 C CA . LEU A 1 690 ? -6.925 3.656 -34.433 1.00 88.31 690 LEU A CA 1
ATOM 5350 C C . LEU A 1 690 ? -7.113 3.399 -35.928 1.00 88.31 690 LEU A C 1
ATOM 5352 O O . LEU A 1 690 ? -7.582 2.320 -36.259 1.00 88.31 690 LEU A O 1
ATOM 5356 N N . LYS A 1 691 ? -6.673 4.298 -36.825 1.00 87.06 691 LYS A N 1
ATOM 5357 C CA . LYS A 1 691 ? -6.714 4.074 -38.290 1.00 87.06 691 LYS A CA 1
ATOM 5358 C C . LYS A 1 691 ? -5.878 2.882 -38.730 1.00 87.06 691 LYS A C 1
ATOM 5360 O O . LYS A 1 691 ? -6.268 2.150 -39.633 1.00 87.06 691 LYS A O 1
ATOM 5365 N N . ALA A 1 692 ? -4.722 2.694 -38.098 1.00 89.88 692 ALA A N 1
ATOM 5366 C CA . ALA A 1 692 ? -3.820 1.587 -38.398 1.00 89.88 692 ALA A CA 1
ATOM 5367 C C . ALA A 1 692 ? -4.373 0.217 -37.959 1.00 89.88 692 ALA A C 1
ATOM 5369 O O . ALA A 1 692 ? -3.796 -0.818 -38.293 1.00 89.88 692 ALA A O 1
ATOM 5370 N N . ARG A 1 693 ? -5.472 0.189 -37.195 1.00 85.75 693 ARG A N 1
ATOM 5371 C CA . ARG A 1 693 ? -6.132 -1.029 -36.723 1.00 85.75 693 ARG A CA 1
ATOM 5372 C C . ARG A 1 693 ? -7.529 -1.111 -37.349 1.00 85.75 693 ARG A C 1
ATOM 5374 O O . ARG A 1 693 ? -8.192 -0.090 -37.483 1.00 85.75 693 ARG A O 1
ATOM 5381 N N . PRO A 1 694 ? -8.033 -2.300 -37.711 1.00 76.94 694 PRO A N 1
ATOM 5382 C CA . PRO A 1 694 ? -9.428 -2.447 -38.110 1.00 76.94 694 PRO A CA 1
ATOM 5383 C C . PRO A 1 694 ? -10.326 -2.214 -36.885 1.00 76.94 694 PRO A C 1
ATOM 5385 O O . PRO A 1 694 ? -10.653 -3.139 -36.145 1.00 76.94 694 PRO A O 1
ATOM 5388 N N . TRP A 1 695 ? -10.671 -0.952 -36.627 1.00 78.06 695 TRP A N 1
ATOM 5389 C CA . TRP A 1 695 ? -11.622 -0.560 -35.596 1.00 78.06 695 TRP A CA 1
ATOM 5390 C C . TRP A 1 695 ? -12.954 -0.213 -36.252 1.00 78.06 695 TRP A C 1
ATOM 5392 O O . TRP A 1 695 ? -13.050 0.684 -37.092 1.00 78.06 695 TRP A O 1
ATOM 5402 N N . HIS A 1 696 ? -13.984 -0.967 -35.889 1.00 73.38 696 HIS A N 1
ATOM 5403 C CA . HIS A 1 696 ? -15.358 -0.739 -36.309 1.00 73.38 696 HIS A CA 1
ATOM 5404 C C . HIS A 1 696 ? -16.164 -0.524 -35.031 1.00 73.38 696 HIS A C 1
ATOM 5406 O O . HIS A 1 696 ? -16.488 -1.518 -34.373 1.00 73.38 696 HIS A O 1
ATOM 5412 N N . PRO A 1 697 ? -16.408 0.737 -34.617 1.00 67.38 697 PRO A N 1
ATOM 5413 C CA . PRO A 1 697 ? -17.186 1.001 -33.416 1.00 67.38 697 PRO A CA 1
ATOM 5414 C C . PRO A 1 697 ? -18.531 0.296 -33.555 1.00 67.38 697 PRO A C 1
ATOM 5416 O O . PRO A 1 697 ? -19.259 0.491 -34.531 1.00 67.38 697 PRO A O 1
ATOM 5419 N N . ARG A 1 698 ? -18.846 -0.584 -32.603 1.00 71.31 698 ARG A N 1
ATOM 5420 C CA . ARG A 1 698 ? -20.171 -1.201 -32.560 1.00 71.31 698 ARG A CA 1
ATOM 5421 C C . ARG A 1 698 ? -21.194 -0.101 -32.257 1.00 71.31 698 ARG A C 1
ATOM 5423 O O . ARG A 1 698 ? -20.845 0.835 -31.540 1.00 71.31 698 ARG A O 1
ATOM 5430 N N . PRO A 1 699 ? -22.461 -0.234 -32.687 1.00 65.75 699 PRO A N 1
ATOM 5431 C CA . PRO A 1 699 ? -23.505 0.769 -32.439 1.00 65.75 699 PRO A CA 1
ATOM 5432 C C . PRO A 1 699 ? -23.660 1.217 -30.970 1.00 65.75 699 PRO A C 1
ATOM 5434 O O . PRO A 1 699 ? -24.183 2.296 -30.722 1.00 65.75 699 PRO A O 1
ATOM 5437 N N . ASN A 1 700 ? -23.165 0.422 -30.010 1.00 63.78 700 ASN A N 1
ATOM 5438 C CA . ASN A 1 700 ? -23.223 0.692 -28.570 1.00 63.78 700 ASN A CA 1
ATOM 5439 C C . ASN A 1 700 ? -21.840 0.821 -27.893 1.00 63.78 700 ASN A C 1
ATOM 5441 O O . ASN A 1 700 ? -21.768 1.017 -26.682 1.00 63.78 700 ASN A O 1
ATOM 5445 N N . GLU A 1 701 ? -20.736 0.679 -28.632 1.00 62.50 701 GLU A N 1
ATOM 5446 C CA . GLU A 1 701 ? -19.377 0.761 -28.084 1.00 62.50 701 GLU A CA 1
ATOM 5447 C C . GLU A 1 701 ? -18.825 2.164 -28.338 1.00 62.50 701 GLU A C 1
ATOM 5449 O O . GLU A 1 701 ? -18.165 2.433 -29.339 1.00 62.50 701 GLU A O 1
ATOM 5454 N N . MET A 1 702 ? -19.154 3.078 -27.425 1.00 72.31 702 MET A N 1
ATOM 5455 C CA . MET A 1 702 ? -18.817 4.497 -27.553 1.00 72.31 702 MET A CA 1
ATOM 5456 C C . MET A 1 702 ? -17.383 4.826 -27.140 1.00 72.31 702 MET A C 1
ATOM 5458 O O . MET A 1 702 ? -17.026 5.994 -27.200 1.00 72.31 702 MET A O 1
ATOM 5462 N N . SER A 1 703 ? -16.559 3.856 -26.715 1.00 86.75 703 SER A N 1
ATOM 5463 C CA . SER A 1 703 ? -15.179 4.143 -26.310 1.00 86.75 703 SER A CA 1
ATOM 5464 C C . SER A 1 703 ? -14.179 3.026 -26.601 1.00 86.75 703 SER A C 1
ATOM 5466 O O . SER A 1 703 ? -14.535 1.853 -26.567 1.00 86.75 703 SER A O 1
ATOM 5468 N N . THR A 1 704 ? -12.918 3.390 -26.829 1.00 90.12 704 THR A N 1
ATOM 5469 C CA . THR A 1 704 ? -11.788 2.470 -27.046 1.00 90.12 704 THR A CA 1
ATOM 5470 C C . THR A 1 704 ? -10.540 2.972 -26.323 1.00 90.12 704 THR A C 1
ATOM 5472 O O . THR A 1 704 ? -10.408 4.172 -26.081 1.00 90.12 704 THR A O 1
ATOM 5475 N N . THR A 1 705 ? -9.616 2.073 -25.970 1.00 93.38 705 THR A N 1
ATOM 5476 C CA . THR A 1 705 ? -8.330 2.444 -25.364 1.00 93.38 705 THR A CA 1
ATOM 5477 C C . THR A 1 705 ? -7.176 2.321 -26.351 1.00 93.38 705 THR A C 1
ATOM 5479 O O . THR A 1 705 ? -7.087 1.379 -27.142 1.00 93.38 705 THR A O 1
ATOM 5482 N N . VAL A 1 706 ? -6.256 3.283 -26.301 1.00 93.94 706 VAL A N 1
ATOM 5483 C CA . VAL A 1 706 ? -5.097 3.354 -27.193 1.00 93.94 706 VAL A CA 1
ATOM 5484 C C . VAL A 1 706 ? -3.841 3.609 -26.379 1.00 93.94 706 VAL A C 1
ATOM 5486 O O . VAL A 1 706 ? -3.796 4.515 -25.552 1.00 93.94 706 VAL A O 1
ATOM 5489 N N . LYS A 1 707 ? -2.802 2.807 -26.625 1.00 96.31 707 LYS A N 1
ATOM 5490 C CA . LYS A 1 707 ? -1.475 3.013 -26.043 1.00 96.31 707 LYS A CA 1
ATOM 5491 C C . LYS A 1 707 ? -0.633 3.902 -26.960 1.00 96.31 707 LYS A C 1
ATOM 5493 O O . LYS A 1 707 ? -0.334 3.520 -28.095 1.00 96.31 707 LYS A O 1
ATOM 5498 N N . LEU A 1 708 ? -0.251 5.062 -26.447 1.00 96.81 708 LEU A N 1
ATOM 5499 C CA . LEU A 1 708 ? 0.623 6.042 -27.078 1.00 96.81 708 LEU A CA 1
ATOM 5500 C C . LEU A 1 708 ? 2.100 5.613 -27.002 1.00 96.81 708 LEU A C 1
ATOM 5502 O O . LEU A 1 708 ? 2.464 4.716 -26.237 1.00 96.81 708 LEU A O 1
ATOM 5506 N N . ASP A 1 709 ? 2.954 6.228 -27.817 1.00 96.38 709 ASP A N 1
ATOM 5507 C CA . ASP A 1 709 ? 4.373 5.884 -27.974 1.00 96.38 709 ASP A CA 1
ATOM 5508 C C . ASP A 1 709 ? 5.184 6.268 -26.738 1.00 96.38 709 ASP A C 1
ATOM 5510 O O . ASP A 1 709 ? 6.112 5.563 -26.347 1.00 96.38 709 ASP A O 1
ATOM 5514 N N . ASN A 1 710 ? 4.763 7.325 -26.044 1.00 94.75 710 ASN A N 1
ATOM 5515 C CA . ASN A 1 710 ? 5.312 7.712 -24.746 1.00 94.75 710 ASN A CA 1
ATOM 5516 C C . ASN A 1 710 ? 4.850 6.806 -23.583 1.00 94.75 710 ASN A C 1
ATOM 5518 O O . ASN A 1 710 ? 5.173 7.067 -22.426 1.00 94.75 710 ASN A O 1
ATOM 5522 N N . GLY A 1 711 ? 4.089 5.744 -23.868 1.00 94.31 711 GLY A N 1
ATOM 5523 C CA . GLY A 1 711 ? 3.631 4.766 -22.885 1.00 94.31 711 GLY A CA 1
ATOM 5524 C C . GLY A 1 711 ? 2.348 5.142 -22.144 1.00 94.31 711 GLY A C 1
ATOM 5525 O O . GLY A 1 711 ? 1.874 4.330 -21.349 1.00 94.31 711 GLY A O 1
ATOM 5526 N N . VAL A 1 712 ? 1.764 6.315 -22.406 1.00 95.94 712 VAL A N 1
ATOM 5527 C CA . VAL A 1 712 ? 0.438 6.674 -21.892 1.00 95.94 712 VAL A CA 1
ATOM 5528 C C . VAL A 1 712 ? -0.629 5.814 -22.569 1.00 95.94 712 VAL A C 1
ATOM 5530 O O . VAL A 1 712 ? -0.595 5.587 -23.773 1.00 95.94 712 VAL A O 1
ATOM 5533 N N . VAL A 1 713 ? -1.601 5.337 -21.805 1.00 95.56 713 VAL A N 1
ATOM 5534 C CA . VAL A 1 713 ? -2.825 4.722 -22.318 1.00 95.56 713 VAL A CA 1
ATOM 5535 C C . VAL A 1 713 ? -3.939 5.740 -22.174 1.00 95.56 713 VAL A C 1
ATOM 5537 O O . VAL A 1 713 ? -4.160 6.244 -21.079 1.00 95.56 713 VAL A O 1
ATOM 5540 N N . VAL A 1 714 ? -4.642 6.032 -23.260 1.00 95.25 714 VAL A N 1
ATOM 5541 C CA . VAL A 1 714 ? -5.786 6.949 -23.286 1.00 95.25 714 VAL A CA 1
ATOM 5542 C C . VAL A 1 714 ? -7.065 6.201 -23.626 1.00 95.25 714 VAL A C 1
ATOM 5544 O O . VAL A 1 714 ? -7.023 5.194 -24.333 1.00 95.25 714 VAL A O 1
ATOM 5547 N N . GLN A 1 715 ? -8.199 6.700 -23.147 1.00 93.06 715 GLN A N 1
ATOM 5548 C CA . GLN A 1 715 ? -9.525 6.288 -23.589 1.00 93.06 715 GLN A CA 1
ATOM 5549 C C . GLN A 1 715 ? -10.109 7.375 -24.486 1.00 93.06 715 GLN A C 1
ATOM 5551 O O . GLN A 1 715 ? -10.086 8.552 -24.133 1.00 93.06 715 GLN A O 1
ATOM 5556 N N . LEU A 1 716 ? -10.616 6.967 -25.647 1.00 91.75 716 LEU A N 1
ATOM 5557 C CA . LEU A 1 716 ? -11.286 7.827 -26.614 1.00 91.75 716 LEU A CA 1
ATOM 5558 C C . LEU A 1 716 ? -12.748 7.446 -26.671 1.00 91.75 716 LEU A C 1
ATOM 5560 O O . LEU A 1 716 ? -13.050 6.288 -26.951 1.00 91.75 716 LEU A O 1
ATOM 5564 N N . GLY A 1 717 ? -13.626 8.415 -26.434 1.00 88.38 717 GLY A N 1
ATOM 5565 C CA . GLY A 1 717 ? -15.058 8.282 -26.634 1.00 88.38 717 GLY A CA 1
ATOM 5566 C C . GLY A 1 717 ? -15.494 8.945 -27.936 1.00 88.38 717 GLY A C 1
ATOM 5567 O O . GLY A 1 717 ? -15.349 10.162 -28.068 1.00 88.38 717 GLY A O 1
ATOM 5568 N N . VAL A 1 718 ? -16.026 8.168 -28.881 1.00 83.94 718 VAL A N 1
ATOM 5569 C CA . VAL A 1 718 ? -16.513 8.664 -30.178 1.00 83.94 718 VAL A CA 1
ATOM 5570 C C . VAL A 1 718 ? -18.023 8.473 -30.249 1.00 83.94 718 VAL A C 1
ATOM 5572 O O . VAL A 1 718 ? -18.532 7.363 -30.100 1.00 83.94 718 VAL A O 1
ATOM 5575 N N . HIS A 1 719 ? -18.745 9.566 -30.468 1.00 81.38 719 HIS A N 1
ATOM 5576 C CA . HIS A 1 719 ? -20.193 9.561 -30.628 1.00 81.38 719 HIS A CA 1
ATOM 5577 C C . HIS A 1 719 ? -20.598 9.166 -32.053 1.00 81.38 719 HIS A C 1
ATOM 5579 O O . HIS A 1 719 ? -19.830 9.290 -33.006 1.00 81.38 719 HIS A O 1
ATOM 5585 N N . HIS A 1 720 ? -21.852 8.736 -32.207 1.00 76.38 720 HIS A N 1
ATOM 5586 C CA . HIS A 1 720 ? -22.435 8.297 -33.482 1.00 76.38 720 HIS A CA 1
ATOM 5587 C C . HIS A 1 720 ? -22.411 9.367 -34.587 1.00 76.38 720 HIS A C 1
ATOM 5589 O O . HIS A 1 720 ? -22.425 9.030 -35.765 1.00 76.38 720 HIS A O 1
ATOM 5595 N N . ASN A 1 721 ? -22.364 10.648 -34.221 1.00 77.06 721 ASN A N 1
ATOM 5596 C CA . ASN A 1 721 ? -22.261 11.776 -35.147 1.00 77.06 721 ASN A CA 1
ATOM 5597 C C . ASN A 1 721 ? -20.813 12.077 -35.582 1.00 77.06 721 ASN A C 1
ATOM 5599 O O . ASN A 1 721 ? -20.578 13.105 -36.210 1.00 77.06 721 ASN A O 1
ATOM 5603 N N . GLY A 1 722 ? -19.846 11.219 -35.236 1.00 73.19 722 GLY A N 1
ATOM 5604 C CA . GLY A 1 722 ? -18.435 11.447 -35.537 1.00 73.19 722 GLY A CA 1
ATOM 5605 C C . GLY A 1 722 ? -17.828 12.557 -34.681 1.00 73.19 722 GLY A C 1
ATOM 5606 O O . GLY A 1 722 ? -17.024 13.343 -35.157 1.00 73.19 722 GLY A O 1
ATOM 5607 N N . TYR A 1 723 ? -18.241 12.685 -33.423 1.00 82.12 723 TYR A N 1
ATOM 5608 C CA . TYR A 1 723 ? -17.675 13.657 -32.487 1.00 82.12 723 TYR A CA 1
ATOM 5609 C C . TYR A 1 723 ? -16.846 12.949 -31.419 1.00 82.12 723 TYR A C 1
ATOM 5611 O O . TYR A 1 723 ? -17.328 11.997 -30.800 1.00 82.12 723 TYR A O 1
ATOM 5619 N N . ILE A 1 724 ? -15.621 13.417 -31.156 1.00 86.75 724 ILE A N 1
ATOM 5620 C CA . ILE A 1 724 ? -14.835 12.916 -30.019 1.00 86.75 724 ILE A CA 1
ATOM 5621 C C . ILE A 1 724 ? -15.271 13.685 -28.773 1.00 86.75 724 ILE A C 1
ATOM 5623 O O . ILE A 1 724 ? -14.847 14.819 -28.538 1.00 86.75 724 ILE A O 1
ATOM 5627 N N . GLY A 1 725 ? -16.146 13.054 -27.992 1.00 82.56 725 GLY A N 1
ATOM 5628 C CA . GLY A 1 725 ? -16.732 13.632 -26.783 1.00 82.56 725 GLY A CA 1
ATOM 5629 C C . GLY A 1 725 ? -15.982 13.284 -25.505 1.00 82.56 725 GLY A C 1
ATOM 5630 O O . GLY A 1 725 ? -16.220 13.922 -24.485 1.00 82.56 725 GLY A O 1
ATOM 5631 N N . GLN A 1 726 ? -15.052 12.321 -25.539 1.00 86.00 726 GLN A N 1
ATOM 5632 C CA . GLN A 1 726 ? -14.191 11.998 -24.397 1.00 86.00 726 GLN A CA 1
ATOM 5633 C C . GLN A 1 726 ? -12.760 11.679 -24.840 1.00 86.00 726 GLN A C 1
ATOM 5635 O O . GLN A 1 726 ? -12.550 10.938 -25.799 1.00 86.00 726 GLN A O 1
ATOM 5640 N N . PHE A 1 727 ? -11.782 12.208 -24.109 1.00 91.50 727 PHE A N 1
ATOM 5641 C CA . PHE A 1 727 ? -10.366 11.892 -24.267 1.00 91.50 727 PHE A CA 1
ATOM 5642 C C . PHE A 1 727 ? -9.651 12.092 -22.933 1.00 91.50 727 PHE A C 1
ATOM 5644 O O . PHE A 1 727 ? -9.519 13.220 -22.454 1.00 91.50 727 PHE A O 1
ATOM 5651 N N . TYR A 1 728 ? -9.195 11.004 -22.319 1.00 91.25 728 TYR A N 1
ATOM 5652 C CA . TYR A 1 728 ? -8.538 11.078 -21.016 1.00 91.25 728 TYR A CA 1
ATOM 5653 C C . TYR A 1 728 ? -7.524 9.961 -20.796 1.00 91.25 728 TYR A C 1
ATOM 5655 O O . TYR A 1 728 ? -7.599 8.924 -21.462 1.00 91.25 728 TYR A O 1
ATOM 5663 N N . PRO A 1 729 ? -6.554 10.148 -19.883 1.00 94.38 729 PRO A N 1
ATOM 5664 C CA . PRO A 1 729 ? -5.547 9.139 -19.633 1.00 94.38 729 PRO A CA 1
ATOM 5665 C C . PRO A 1 729 ? -6.138 8.052 -18.737 1.00 94.38 729 PRO A C 1
ATOM 5667 O O . PRO A 1 729 ? -6.823 8.351 -17.772 1.00 94.38 729 PRO A O 1
ATOM 5670 N N . VAL A 1 730 ? -5.858 6.788 -19.020 1.00 92.12 730 VAL A N 1
ATOM 5671 C CA . VAL A 1 730 ? -6.220 5.618 -18.199 1.00 92.12 730 VAL A CA 1
ATOM 5672 C C . VAL A 1 730 ? -5.024 5.166 -17.360 1.00 92.12 730 VAL A C 1
ATOM 5674 O O . VAL A 1 730 ? -5.167 4.726 -16.223 1.00 92.12 730 VAL A O 1
ATOM 5677 N N . SER A 1 731 ? -3.819 5.264 -17.917 1.00 92.56 731 SER A N 1
ATOM 5678 C CA . SER A 1 731 ? -2.563 4.974 -17.223 1.00 92.56 731 SER A CA 1
ATOM 5679 C C . SER A 1 731 ? -1.391 5.590 -17.983 1.00 92.56 731 SER A C 1
ATOM 5681 O O . SER A 1 731 ? -1.540 6.025 -19.121 1.00 92.56 731 SER A O 1
ATOM 5683 N N . GLY A 1 732 ? -0.213 5.660 -17.371 1.00 92.31 732 GLY A N 1
ATOM 5684 C CA . GLY A 1 732 ? 0.979 6.167 -18.042 1.00 92.31 732 GLY A CA 1
ATOM 5685 C C . GLY A 1 732 ? 2.125 6.458 -17.078 1.00 92.31 732 GLY A C 1
ATOM 5686 O O . GLY A 1 732 ? 2.006 6.193 -15.878 1.00 92.31 732 GLY A O 1
ATOM 5687 N N . PRO A 1 733 ? 3.242 6.998 -17.590 1.00 91.50 733 PRO A N 1
ATOM 5688 C CA . PRO A 1 733 ? 4.327 7.521 -16.766 1.00 91.50 733 PRO A CA 1
ATOM 5689 C C . PRO A 1 733 ? 3.824 8.570 -15.762 1.00 91.50 733 PRO A C 1
ATOM 5691 O O . PRO A 1 733 ? 3.010 9.425 -16.105 1.00 91.50 733 PRO A O 1
ATOM 5694 N N . ALA A 1 734 ? 4.323 8.519 -14.523 1.00 83.69 734 ALA A N 1
ATOM 5695 C CA . ALA A 1 734 ? 3.837 9.351 -13.413 1.00 83.69 734 ALA A CA 1
ATOM 5696 C C . ALA A 1 734 ? 4.068 10.864 -13.599 1.00 83.69 734 ALA A C 1
ATOM 5698 O O . ALA A 1 734 ? 3.477 11.683 -12.902 1.00 83.69 734 ALA A O 1
ATOM 5699 N N . ASP A 1 735 ? 4.963 11.253 -14.505 1.00 87.81 735 ASP A N 1
ATOM 5700 C CA . ASP A 1 735 ? 5.194 12.644 -14.881 1.00 87.81 735 ASP A CA 1
ATOM 5701 C C . ASP A 1 735 ? 4.162 13.182 -15.884 1.00 87.81 735 ASP A C 1
ATOM 5703 O O . ASP A 1 735 ? 4.037 14.405 -15.997 1.00 87.81 735 ASP A O 1
ATOM 5707 N N . LEU A 1 736 ? 3.408 12.294 -16.545 1.00 89.88 736 LEU A N 1
ATOM 5708 C CA . LEU A 1 736 ? 2.371 12.603 -17.535 1.00 89.88 736 LEU A CA 1
ATOM 5709 C C . LEU A 1 736 ? 0.954 12.303 -17.030 1.00 89.88 736 LEU A C 1
ATOM 5711 O O . LEU A 1 736 ? 0.030 13.054 -17.341 1.00 89.88 736 LEU A O 1
ATOM 5715 N N . VAL A 1 737 ? 0.780 11.239 -16.243 1.00 91.12 737 VAL A N 1
ATOM 5716 C CA . VAL A 1 737 ? -0.518 10.781 -15.729 1.00 91.12 737 VAL A CA 1
ATOM 5717 C C . VAL A 1 737 ? -0.437 10.571 -14.226 1.00 91.12 737 VAL A C 1
ATOM 5719 O O . VAL A 1 737 ? 0.448 9.876 -13.730 1.00 91.12 737 VAL A O 1
ATOM 5722 N N . GLU A 1 738 ? -1.396 11.131 -13.500 1.00 89.25 738 GLU A N 1
ATOM 5723 C CA . GLU A 1 738 ? -1.525 10.959 -12.059 1.00 89.25 738 GLU A CA 1
ATOM 5724 C C . GLU A 1 738 ? -2.827 10.229 -11.729 1.00 89.25 738 GLU A C 1
ATOM 5726 O O . GLU A 1 738 ? -3.887 10.550 -12.267 1.00 89.25 738 GLU A O 1
ATOM 5731 N N . GLN A 1 739 ? -2.739 9.233 -10.845 1.00 85.88 739 GLN A N 1
ATOM 5732 C CA . GLN A 1 739 ? -3.911 8.553 -10.305 1.00 85.88 739 GLN A CA 1
ATOM 5733 C C . GLN A 1 739 ? -4.372 9.260 -9.035 1.00 85.88 739 GLN A C 1
ATOM 5735 O O . GLN A 1 739 ? -3.609 9.388 -8.075 1.00 85.88 739 GLN A O 1
ATOM 5740 N N . VAL A 1 740 ? -5.631 9.680 -9.028 1.00 81.12 740 VAL A N 1
ATOM 5741 C CA . VAL A 1 740 ? -6.284 10.308 -7.881 1.00 81.12 740 VAL A CA 1
ATOM 5742 C C . VAL A 1 740 ? -7.514 9.487 -7.550 1.00 81.12 740 VAL A C 1
ATOM 5744 O O . VAL A 1 740 ? -8.323 9.198 -8.429 1.00 81.12 740 VAL A O 1
ATOM 5747 N N . ALA A 1 741 ? -7.650 9.084 -6.289 1.00 80.69 741 ALA A N 1
ATOM 5748 C CA . ALA A 1 741 ? -8.869 8.418 -5.872 1.00 80.69 741 ALA A CA 1
ATOM 5749 C C . ALA A 1 741 ? -10.023 9.432 -5.924 1.00 80.69 741 ALA A C 1
ATOM 5751 O O . ALA A 1 741 ? -9.861 10.605 -5.582 1.00 80.69 741 ALA A O 1
ATOM 5752 N N . TRP A 1 742 ? -11.167 9.000 -6.440 1.00 76.62 742 TRP A N 1
ATOM 5753 C CA . TRP A 1 742 ? -12.292 9.891 -6.706 1.00 76.62 742 TRP A CA 1
ATOM 5754 C C . TRP A 1 742 ? -12.810 10.584 -5.446 1.00 76.62 742 TRP A C 1
ATOM 5756 O O . TRP A 1 742 ? -13.084 11.779 -5.452 1.00 76.62 742 TRP A O 1
ATOM 5766 N N . ASP A 1 743 ? -12.902 9.828 -4.363 1.00 76.25 743 ASP A N 1
ATOM 5767 C CA . ASP A 1 743 ? -13.275 10.287 -3.033 1.00 76.25 743 ASP A CA 1
ATOM 5768 C C . ASP A 1 743 ? -12.281 11.324 -2.487 1.00 76.25 743 ASP A C 1
ATOM 5770 O O . ASP A 1 743 ? -12.702 12.376 -2.014 1.00 76.25 743 ASP A O 1
ATOM 5774 N N . GLU A 1 744 ? -10.970 11.101 -2.653 1.00 80.31 744 GLU A N 1
ATOM 5775 C CA . GLU A 1 744 ? -9.940 12.093 -2.305 1.00 80.31 744 GLU A CA 1
ATOM 5776 C C . GLU A 1 744 ? -10.134 13.402 -3.064 1.00 80.31 744 GLU A C 1
ATOM 5778 O O . GLU A 1 744 ? -9.941 14.482 -2.505 1.00 80.31 744 GLU A O 1
ATOM 5783 N N . LEU A 1 745 ? -10.502 13.304 -4.340 1.00 75.94 745 LEU A N 1
ATOM 5784 C CA . LEU A 1 745 ? -10.724 14.455 -5.189 1.00 75.94 745 LEU A CA 1
ATOM 5785 C C . LEU A 1 745 ? -11.995 15.199 -4.763 1.00 75.94 745 LEU A C 1
ATOM 5787 O O . LEU A 1 745 ? -11.924 16.384 -4.446 1.00 75.94 745 LEU A O 1
ATOM 5791 N N . VAL A 1 746 ? -13.140 14.520 -4.701 1.00 74.44 746 VAL A N 1
ATOM 5792 C CA . VAL A 1 746 ? -14.429 15.137 -4.352 1.00 74.44 746 VAL A CA 1
ATOM 5793 C C . VAL A 1 746 ? -14.356 15.818 -2.992 1.00 74.44 746 VAL A C 1
ATOM 5795 O O . VAL A 1 746 ? -14.816 16.948 -2.855 1.00 74.44 746 VAL A O 1
ATOM 5798 N N . GLU A 1 747 ? -13.721 15.190 -2.009 1.00 75.69 747 GLU A N 1
ATOM 5799 C CA . GLU A 1 747 ? -13.642 15.737 -0.656 1.00 75.69 747 GLU A CA 1
ATOM 5800 C C . GLU A 1 747 ? -12.634 16.881 -0.565 1.00 75.69 747 GLU A C 1
ATOM 5802 O O . GLU A 1 747 ? -12.953 17.940 -0.018 1.00 75.69 747 GLU A O 1
ATOM 5807 N N . ALA A 1 748 ? -11.451 16.748 -1.182 1.00 74.44 748 ALA A N 1
ATOM 5808 C CA . ALA A 1 748 ? -10.513 17.864 -1.271 1.00 74.44 748 ALA A CA 1
ATOM 5809 C C . ALA A 1 748 ? -11.142 19.080 -1.976 1.00 74.44 748 ALA A C 1
ATOM 5811 O O . ALA A 1 748 ? -10.906 20.209 -1.546 1.00 74.44 748 ALA A O 1
ATOM 5812 N N . PHE A 1 749 ? -11.966 18.879 -3.014 1.00 74.00 749 PHE A N 1
ATOM 5813 C CA . PHE A 1 749 ? -12.616 19.970 -3.750 1.00 74.00 749 PHE A CA 1
ATOM 5814 C C . PHE A 1 749 ? -13.837 20.544 -3.051 1.00 74.00 749 PHE A C 1
ATOM 5816 O O . PHE A 1 749 ? -13.886 21.747 -2.774 1.00 74.00 749 PHE A O 1
ATOM 5823 N N . GLY A 1 750 ? -14.829 19.695 -2.806 1.00 72.88 750 GLY A N 1
ATOM 5824 C CA . GLY A 1 750 ? -16.134 20.089 -2.295 1.00 72.88 750 GLY A CA 1
ATOM 5825 C C . GLY A 1 750 ? -16.004 20.764 -0.940 1.00 72.88 750 GLY A C 1
ATOM 5826 O O . GLY A 1 750 ? -16.547 21.851 -0.725 1.00 72.88 750 GLY A O 1
ATOM 5827 N N . VAL A 1 751 ? -15.184 20.188 -0.056 1.00 75.50 751 VAL A N 1
ATOM 5828 C CA . VAL A 1 751 ? -15.014 20.726 1.291 1.00 75.50 751 VAL A CA 1
ATOM 5829 C C . VAL A 1 751 ? -14.199 22.016 1.284 1.00 75.50 751 VAL A C 1
ATOM 5831 O O . VAL A 1 751 ? -14.619 22.974 1.926 1.00 75.50 751 VAL A O 1
ATOM 5834 N N . LEU A 1 752 ? -13.067 22.107 0.569 1.00 79.06 752 LEU A N 1
ATOM 5835 C CA . LEU A 1 752 ? -12.220 23.313 0.628 1.00 79.06 752 LEU A CA 1
ATOM 5836 C C . LEU A 1 752 ? -12.834 24.504 -0.110 1.00 79.06 752 LEU A C 1
ATOM 5838 O O . LEU A 1 752 ? -12.869 25.615 0.429 1.00 79.06 752 LEU A O 1
ATOM 5842 N N . PHE A 1 753 ? -13.348 24.294 -1.321 1.00 77.38 753 PHE A N 1
ATOM 5843 C CA . PHE A 1 753 ? -13.774 25.397 -2.185 1.00 77.38 753 PHE A CA 1
ATOM 5844 C C . PHE A 1 753 ? -15.246 25.774 -2.007 1.00 77.38 753 PHE A C 1
ATOM 5846 O O . PHE A 1 753 ? -15.664 26.826 -2.487 1.00 77.38 753 PHE A O 1
ATOM 5853 N N . GLY A 1 754 ? -16.018 25.012 -1.225 1.00 66.38 754 GLY A N 1
ATOM 5854 C CA . GLY A 1 754 ? -17.394 25.368 -0.874 1.00 66.38 754 GLY A CA 1
ATOM 5855 C C . GLY A 1 754 ? -18.356 25.321 -2.053 1.00 66.38 754 GLY A C 1
ATOM 5856 O O . GLY A 1 754 ? -19.409 25.955 -1.999 1.00 66.38 754 GLY A O 1
ATOM 5857 N N . GLN A 1 755 ? -18.003 24.580 -3.104 1.00 61.69 755 GLN A N 1
ATOM 5858 C CA . GLN A 1 755 ? -19.005 24.055 -4.016 1.00 61.69 755 GLN A CA 1
ATOM 5859 C C . GLN A 1 755 ? -19.759 23.011 -3.202 1.00 61.69 755 GLN A C 1
ATOM 5861 O O . GLN A 1 755 ? -19.181 22.005 -2.794 1.00 61.69 755 GLN A O 1
ATOM 5866 N N . ALA A 1 756 ? -21.007 23.324 -2.846 1.00 44.06 756 ALA A N 1
ATOM 5867 C CA . ALA A 1 756 ? -21.870 22.372 -2.173 1.00 44.06 756 ALA A CA 1
ATOM 5868 C C . ALA A 1 756 ? -21.870 21.100 -3.021 1.00 44.06 756 ALA A C 1
ATOM 5870 O O . ALA A 1 756 ? -22.354 21.136 -4.150 1.00 44.06 756 ALA A O 1
ATOM 5871 N N . ALA A 1 757 ? -21.292 20.020 -2.494 1.00 42.41 757 ALA A N 1
ATOM 5872 C CA . ALA A 1 757 ? -21.527 18.689 -3.018 1.00 42.41 757 ALA A CA 1
ATOM 5873 C C . ALA A 1 757 ? -23.046 18.481 -2.944 1.00 42.41 757 ALA A C 1
ATOM 5875 O O . ALA A 1 757 ? -23.596 18.298 -1.857 1.00 42.41 757 ALA A O 1
ATOM 5876 N N . ARG A 1 758 ? -23.724 18.698 -4.071 1.00 37.03 758 ARG A N 1
ATOM 5877 C CA . ARG A 1 758 ? -25.138 18.388 -4.252 1.00 37.03 758 ARG A CA 1
ATOM 5878 C C . ARG A 1 758 ? -25.261 16.964 -4.740 1.00 37.03 758 ARG A C 1
ATOM 5880 O O . ARG A 1 758 ? -24.482 16.605 -5.651 1.00 37.03 758 ARG A O 1
#

Sequence (758 aa):
MNRAAYVLGLQGSAGNRATTLLVSRHAVQRDRAGAGRPGSDDANRFLVHYFVGQGHQRRRDIDGIAAGLKERVRGQQYGLVRAVVQEVEARIEDNVVSTLMNLLLDVDLGRAAESGDGRAMLDVMYDALVTGDVSSAERKSSTRILDAKRKQVPQDTFLSGMDRRMIFPIRNIGMTRTASATFRAELLPNGKVKVRYTSIKVDQYQMFADDLKTLGGWSAVREGLVLEPEHIVAVRLHDEGLTTPVDIPALALIDYGQQIQDKTLSTAATAFFLGLTVGLGALGGGAIRGAQTQIAKGKASKAALWGARGLVWAERAAFGIQAGALFINDRRDWILKNWPDGGRTLLDAVDTANRIAGFYGAWGRLSIESIIALRTKALAASQAWKSSTAQPRALKPQERQTVKAIDDEIDLLAAELLHAQQLAARHPAPAPRGRAGFGDSPRVVEARRPPRIDTADAYEHIKRDSGGFVKLKRDGHAIVCQRCAETPSWSAGIEKDYRKELRDHAAAPYRTRLADLKLRETATPASEAAAREMLAREFGALVDDLDAFRIRARIMERSHLDPQQVDALIRLSGGQPDVVEGLLHLARYDHRRVRALLTWSSANGSPARRIWELAKKFEKRTAAPKTPFSSTRLGPYATEANISHFLEAHHYRYFEPDAIAGRPPITTMWSPKVTVQDLENHLLEAVDKLKARPWHPRPNEMSTTVKLDNGVVVQLGVHHNGYIGQFYPVSGPADLVEQVAWDELVEAFGVLFGQAAR

Secondary structure (DSSP, 8-state):
--STTS-----SSHHHHHHHHHHHHHHHHHHHTT--SPPHHHHHHHHHHHHHHHHHHTTT-HHHHHHHHHHHHHTT-HHHHHHHHHHS-HHHHHHHHHHHHHHS-HHHHHHHHTSHHHHHHHHHHHHHHHSSS--HHHHHHHHHHHHHHHTTS-HHHHHHHHTT--EEEEB--BTTB---B-EEEEE-TTSPEEEEE--TTGGG-HHHHHHHHHTTHHHHHHH-EEE-TT-EEEEEETTTT--S-EEEEGGGHHHHHHHHHTT-HHHHHHHHHHHHHH-GGGTTHHHHHHHHHHHHTTSS-HHHHHHT----HHHHHHHHHHHHHHHHHHTHHHHHHH-HHHHHHHHHHHHHHHHHHHHHTSGGG--HHHHHHHHHHHHHHHHH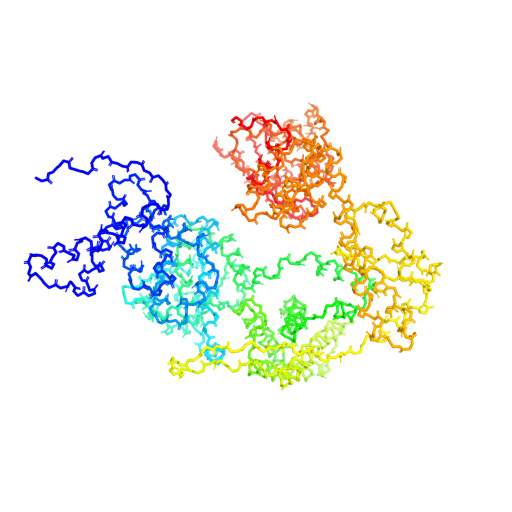HHHHHTS-----HHHHHHHHHHHHHHHHHHHHHHHHHHHHHHSPPPPP--------PPPP-PPPPPPP---HHHHHHHHHHH-SEEEEPTTS-EEEEGGGGT-S-HHHHHHHHTTTGGGSGGGHHHHHHHHHHHHHHHHS-TT-HHHHHHHHHHHHHHHHHHHHHHHHHHHHHHH---HHHHHHHHHHTTS-HHHHHHHHHHTTT-HHHHHHHHHHHHHHT--HHHHHHHHHHHSS--PPP-SPEE-GGGTTT-SEE-HHHHHHHHBTTT--GGGGTTS----EEE-TT--HHHHHHHHHHHHHHHHTS-----TT--EEEEE-TTS-EEEEEE-TTS-EEEEEEEE--TTTEEE--HHHHHHHHHHHH-----

Foldseek 3Di:
DPPDPPDDDDDDDVVLVVVVVVLVVVQVVCVVVVNHRDDPVVSLVVVLCVLQVCCPPPVRPLLSSLVNLLVCLVVVVLQSLQSNLVSHDLVCSLVSLLSNLLVDDLVSLLVLLVDPSSLLSLLSSLLSQQPDDHDPSSLVSSLSNQLSNLLVQDVVNVVVCVVLAQEQEADADDPPDPAGFAWAWDQDPVRWIWIATPDPCNCVDPVCPVNQVSQVHDVNRHVTDTGHQQRWHWYDHVPVVRPFTAIGGSSCVNNVNNCSVVVNCPPVVVVSQCCQLVAVVNPVVVVVVVVVVCVVVVNDDPVNVLPPDPDALQQLLLVLLVVLLVLLVVCLVVLCVQQVFLSVLLNVLSSLSSNVNRSNRGRPSDALVVLVVSLVSLVVSLVSLCVRVPPDDPDDPVRVVSSVSNNVSSVSSNVSSVVSSVSCVVPPDDPDPPDDDDDDDDDDDDDDDDDDDDPPPVVVVVCVPQLFDWDQDPVRDTDRPPVRSVDPDLLSVCCVVLVVVCPDPVCVVLVVLSVVLVVQRVVDDPVPVPSVVVSVVSSVVSVVVSVLSVLLVVLCVQQVDDSVLLVLLCVLLVNDSVLLSLLCVLLVSPSVLSNVLSVVCSSVVNHSVNLSVLLVLQSQADAADQDWDADPLLPPLARTARLNLQCCPAESRHDDLVSCQPHDQDFKHFANPQDSVNQVVQVSQQSVVCVVDPDDQDQPNQWDWDQGPQRWIWIWGGDPVSYGHYIYTPDHPCNTMDTHGSVSVCSSPCSRVVPPSD